Protein AF-0000000083137574 (afdb_homodimer)

Sequence (696 aa):
MEKASQDKREKNTNYQPEMHVRNANSREIFKNNRLTSQFLRNYTNIPLLANVMPEDIEDVSEKYQAFLGVEFESDTIKKVYIRRADGTIEREVYVLSLIEHKSDIDYDVAMQLLRYMCVIWQEYKATQNKIQEGSSRRKNFRYPLIIPIVYYEGKRKWTAALNLKDRIEFSEEMEKYIPDFTYQVVSVGQYTNEELSKKHDEMSLVMLINKIQSAEDLSEFRKVSEEMVESIYGNAPDEIKEIYKKILWSLLMKLKVPNEGASNIIGEIGGHGMGYLFENMDEMDIQAERRNTARERKRAEEEKQRADAERQRADEEKQLKIEAEERANALEEEVQRLRKLLESQEQKMEKASQDKREKNTNYQPEMHVRNANSREIFKNNRLTSQFLRNYTNIPLLANVMPEDIEDVSEKYQAFLGVEFESDTIKKVYIRRADGTIEREVYVLSLIEHKSDIDYDVAMQLLRYMCVIWQEYKATQNKIQEGSSRRKNFRYPLIIPIVYYEGKRKWTAALNLKDRIEFSEEMEKYIPDFTYQVVSVGQYTNEELSKKHDEMSLVMLINKIQSAEDLSEFRKVSEEMVESIYGNAPDEIKEIYKKILWSLLMKLKVPNEGASNIIGEIGGHGMGYLFENMDEMDIQAERRNTARERKRAEEEKQRADAERQRADEEKQLKIEAEERANALEEEVQRLRKLLESQEQK

InterPro domains:
  IPR006842 Transposase (putative), YhgA-like [PF04754] (90-233)
  IPR051699 Rpn/YhgA-like nuclease [PTHR34611] (90-239)

Radius of gyration: 34.76 Å; Cα contacts (8 Å, |Δi|>4): 861; chains: 2; bounding box: 116×93×81 Å

Solvent-accessible surface area (backbone atoms only — not comparable to full-atom values): 37510 Å² total; per-residue (Å²): 133,75,73,72,72,66,67,71,73,68,64,81,72,76,75,49,66,67,59,51,48,49,37,52,40,54,34,56,48,59,65,34,41,59,42,37,22,48,42,40,32,73,57,63,79,42,76,91,35,52,77,50,47,40,88,34,52,41,83,47,35,73,74,46,37,80,78,60,40,75,86,39,66,40,38,44,36,30,43,34,50,38,59,43,96,86,62,46,75,68,48,62,34,34,40,36,36,43,63,39,70,50,65,66,77,60,42,38,50,49,60,52,50,49,51,52,50,49,53,54,51,50,52,50,45,53,54,46,28,70,77,36,77,64,40,59,38,35,82,86,44,66,43,68,34,54,44,44,32,35,42,32,46,24,84,58,79,89,75,57,65,56,39,36,39,80,40,31,46,62,36,84,87,45,41,62,41,37,57,31,27,40,54,47,78,40,47,41,71,79,49,51,73,66,62,37,62,69,62,68,43,68,46,31,56,52,41,56,56,52,52,42,81,46,65,68,38,45,57,54,55,53,69,44,58,54,63,56,54,34,50,37,54,69,70,43,55,70,74,55,47,52,49,50,48,51,46,48,50,44,46,35,52,71,55,55,40,56,64,72,59,45,50,52,50,50,54,38,26,74,74,67,32,60,53,51,56,58,71,53,43,64,65,47,48,58,56,24,55,57,46,46,58,51,44,52,52,46,48,53,50,46,49,49,47,47,52,50,47,51,52,50,48,53,51,49,52,52,51,49,50,53,50,52,51,52,52,49,51,51,50,51,51,49,49,52,52,48,50,52,53,51,57,56,54,70,75,99,133,77,71,72,73,63,65,71,73,68,68,75,74,77,74,48,66,67,60,50,47,49,36,53,39,54,33,53,48,61,66,34,42,61,42,36,21,47,42,41,31,72,57,62,80,42,77,91,34,51,76,50,44,41,87,34,52,42,82,47,33,74,74,44,36,80,77,59,42,74,86,39,68,41,37,44,35,32,42,33,50,40,58,42,96,85,61,46,74,68,48,63,33,34,39,36,37,42,63,40,70,49,66,67,77,61,40,38,50,46,59,51,52,50,51,53,50,49,51,53,51,50,49,50,43,53,53,46,26,69,77,36,76,63,40,58,38,35,83,84,43,64,42,68,34,54,45,45,32,35,42,34,46,24,83,58,80,90,75,57,67,56,38,37,40,80,40,30,46,61,34,81,86,46,42,60,40,36,56,29,26,41,55,47,78,38,46,41,71,80,51,50,73,68,60,36,62,70,62,66,43,68,46,31,56,53,41,57,56,53,52,42,80,46,67,69,39,47,57,56,55,53,67,44,58,54,65,56,51,35,51,37,54,68,70,42,56,68,73,53,46,54,49,51,49,51,47,48,48,44,47,35,52,70,54,54,40,55,64,70,59,46,49,51,52,50,55,40,27,75,74,67,32,61,54,50,55,58,71,55,44,63,66,46,48,58,55,23,54,56,46,46,58,51,44,52,51,45,47,52,49,47,50,49,47,47,53,50,48,50,49,49,48,54,51,48,51,51,51,49,51,52,50,51,51,52,50,48,52,51,51,50,51,48,48,51,52,49,49,53,53,52,58,56,53,68,77,99

pLDDT: mean 78.13, std 18.84, range [23.56, 98.62]

Foldseek 3Di:
DPPVVPPVVVDDPVPPVLVVLLLVLLQLQCVQLQSVLCCQQPFQPDPQSVPFHSVQKDWCLVVCCVVLDPQCSSKTKIWGFGADPVGDGDDIAIETEAEALDQDADLCVQVSQVVSVVSVQVVVVVVVCVVPNCQCVDPPDDTHHYAYEYEHLHPDDHDHDQKVLVVDPPCPVPVVVDPIDGHTYGYLNVDDLVRLLVSLELNSLVSLLSNDQELVSLVRSLPRDPVSQQSSLVPDDPSSVVSSLSSQLSNLVNLVPDPVRSVVQSVVCVVPNCVSVNVCSVVSNVVSVVVVVVVVVVVVVVVVVVVVVVVVVVVVVVVVVVVVVVVVVVVVVVVVVVVVVVVVVVVD/DVPVVPPVVPDPPPPPVLVVLLLVLLQLQCVQLQSVLCCQQPFQPDPQSVPFHSVQKDWCLVVCCVVLDPQCSSKTKIWGFGADPVGDGDDIAIETEAEALDQDADLCVQVSQVVSVVSVQVVVVVVVCVVPNCQCVDPPDDTHHYAYEYEHLHPDDHDHDQKVLVVDPPCPVPVVVDPIDGHTYGYLNVDDLVRLLVSLELNSLVSLLSNDQELVSLVRSLPRDPVSQQSNLVPDDPSSVVSVLSSQLSNLVNLVQDPVRSVVQSVVCVVPNCVSVNVCSVVSNVVSVVVCVVVVVVVVVVVVVVVVVVVVVVVVVVVVVVVVVVVVVVVVVVVVVVVVVVVVVVVD

Structure (mmCIF, N/CA/C/O backbone):
data_AF-0000000083137574-model_v1
#
loop_
_entity.id
_entity.type
_entity.pdbx_description
1 polymer 'Transposase, YhgA-like'
#
loop_
_atom_site.group_PDB
_atom_site.id
_atom_site.type_symbol
_atom_site.label_atom_id
_atom_site.label_alt_id
_atom_site.label_comp_id
_atom_site.label_asym_id
_atom_site.label_entity_id
_atom_site.label_seq_id
_atom_site.pdbx_PDB_ins_code
_atom_site.Cartn_x
_atom_site.Cartn_y
_atom_site.Cartn_z
_atom_site.occupancy
_atom_site.B_iso_or_equiv
_atom_site.auth_seq_id
_atom_site.auth_comp_id
_atom_site.auth_asym_id
_atom_site.auth_atom_id
_atom_site.pdbx_PDB_model_num
ATOM 1 N N . MET A 1 1 ? 30.281 -8.969 34.812 1 24.06 1 MET A N 1
ATOM 2 C CA . MET A 1 1 ? 29.891 -8.977 33.406 1 24.06 1 MET A CA 1
ATOM 3 C C . MET A 1 1 ? 28.562 -8.266 33.188 1 24.06 1 MET A C 1
ATOM 5 O O . MET A 1 1 ? 28 -8.305 32.094 1 24.06 1 MET A O 1
ATOM 9 N N . GLU A 1 2 ? 27.844 -7.895 34.312 1 25.41 2 GLU A N 1
ATOM 10 C CA . GLU A 1 2 ? 26.531 -7.332 34.562 1 25.41 2 GLU A CA 1
ATOM 11 C C . GLU A 1 2 ? 26.453 -5.879 34.125 1 25.41 2 GLU A C 1
ATOM 13 O O . GLU A 1 2 ? 25.344 -5.332 33.969 1 25.41 2 GLU A O 1
ATOM 18 N N . LYS A 1 3 ? 27.531 -5.09 34.25 1 28.73 3 LYS A N 1
ATOM 19 C CA . LYS A 1 3 ? 27.609 -3.637 34.156 1 28.73 3 LYS A CA 1
ATOM 20 C C . LYS A 1 3 ? 27.469 -3.191 32.688 1 28.73 3 LYS A C 1
ATOM 22 O O . LYS A 1 3 ? 27.422 -1.992 32.406 1 28.73 3 LYS A O 1
ATOM 27 N N . ALA A 1 4 ? 27.969 -4.039 31.719 1 30.67 4 ALA A N 1
ATOM 28 C CA . ALA A 1 4 ? 28.062 -3.545 30.359 1 30.67 4 ALA A CA 1
ATOM 29 C C . ALA A 1 4 ? 26.672 -3.297 29.766 1 30.67 4 ALA A C 1
ATOM 31 O O . ALA A 1 4 ? 26.547 -2.732 28.688 1 30.67 4 ALA A O 1
ATOM 32 N N . SER A 1 5 ? 25.672 -4.074 30.312 1 27.72 5 SER A N 1
ATOM 33 C CA . SER A 1 5 ? 24.375 -4.133 29.656 1 27.72 5 SER A CA 1
ATOM 34 C C . SER A 1 5 ? 23.594 -2.838 29.875 1 27.72 5 SER A C 1
ATOM 36 O O . SER A 1 5 ? 22.516 -2.652 29.281 1 27.72 5 SER A O 1
ATOM 38 N N . GLN A 1 6 ? 23.906 -2.074 31 1 26.62 6 GLN A N 1
ATOM 39 C CA . GLN A 1 6 ? 23.062 -0.954 31.391 1 26.62 6 GLN A CA 1
ATOM 40 C C . GLN A 1 6 ? 23.25 0.232 30.438 1 26.62 6 GLN A C 1
ATOM 42 O O . GLN A 1 6 ? 22.328 1.049 30.281 1 26.62 6 GLN A O 1
ATOM 47 N N . ASP A 1 7 ? 24.469 0.514 29.984 1 24.91 7 ASP A N 1
ATOM 48 C CA . ASP A 1 7 ? 24.812 1.838 29.484 1 24.91 7 ASP A CA 1
ATOM 49 C C . ASP A 1 7 ? 24.297 2.027 28.047 1 24.91 7 ASP A C 1
ATOM 51 O O . ASP A 1 7 ? 24.406 3.119 27.484 1 24.91 7 ASP A O 1
ATOM 55 N N . LYS A 1 8 ? 24.125 0.966 27.234 1 27.69 8 LYS A N 1
ATOM 56 C CA . LYS A 1 8 ? 23.781 1.176 25.828 1 27.69 8 LYS A CA 1
ATOM 57 C C . LYS A 1 8 ? 22.359 1.711 25.672 1 27.69 8 LYS A C 1
ATOM 59 O O . LYS A 1 8 ? 21.875 1.908 24.562 1 27.69 8 LYS A O 1
ATOM 64 N N . ARG A 1 9 ? 21.516 1.604 26.734 1 29.17 9 ARG A N 1
ATOM 65 C CA . ARG A 1 9 ? 20.141 2.051 26.578 1 29.17 9 ARG A CA 1
ATOM 66 C C . ARG A 1 9 ? 20.062 3.562 26.391 1 29.17 9 ARG A C 1
ATOM 68 O O . ARG A 1 9 ? 18.984 4.117 26.172 1 29.17 9 ARG A O 1
ATOM 75 N N . GLU A 1 10 ? 21.094 4.27 26.781 1 25.95 10 GLU A N 1
ATOM 76 C CA . GLU A 1 10 ? 20.938 5.719 26.797 1 25.95 10 GLU A CA 1
ATOM 77 C C . GLU A 1 10 ? 21.016 6.305 25.391 1 25.95 10 GLU A C 1
ATOM 79 O O . GLU A 1 10 ? 21.141 7.52 25.219 1 25.95 10 GLU A O 1
ATOM 84 N N . LYS A 1 11 ? 21.547 5.566 24.359 1 27.97 11 LYS A N 1
ATOM 85 C CA . LYS A 1 11 ? 22.047 6.266 23.172 1 27.97 11 LYS A CA 1
ATOM 86 C C . LYS A 1 11 ? 20.969 7.168 22.578 1 27.97 11 LYS A C 1
ATOM 88 O O . LYS A 1 11 ? 19.781 7.043 22.922 1 27.97 11 LYS A O 1
ATOM 93 N N . ASN A 1 12 ? 20.969 7.418 21.094 1 29.31 12 ASN A N 1
ATOM 94 C CA . ASN A 1 12 ? 20.938 8.602 20.25 1 29.31 12 ASN A CA 1
ATOM 95 C C . ASN A 1 12 ? 19.516 9.023 19.906 1 29.31 12 ASN A C 1
ATOM 97 O O . ASN A 1 12 ? 19.141 9.062 18.734 1 29.31 12 ASN A O 1
ATOM 101 N N . THR A 1 13 ? 18.516 8.383 20.531 1 34.62 13 THR A N 1
ATOM 102 C CA . THR A 1 13 ? 17.328 9.078 20.047 1 34.62 13 THR A CA 1
ATOM 103 C C . THR A 1 13 ? 17.406 10.57 20.359 1 34.62 13 THR A C 1
ATOM 105 O O . THR A 1 13 ? 17.375 10.961 21.531 1 34.62 13 THR A O 1
ATOM 108 N N . ASN A 1 14 ? 18.266 11.242 19.781 1 31.36 14 ASN A N 1
ATOM 109 C CA . ASN A 1 14 ? 18.281 12.695 19.906 1 31.36 14 ASN A CA 1
ATOM 110 C C . ASN A 1 14 ? 16.875 13.266 20.016 1 31.36 14 ASN A C 1
ATOM 112 O O . ASN A 1 14 ? 16.203 13.469 19 1 31.36 14 ASN A O 1
ATOM 116 N N . TYR A 1 15 ? 16.188 12.992 21.031 1 34.5 15 TYR A N 1
ATOM 117 C CA . TYR A 1 15 ? 15.023 13.703 21.547 1 34.5 15 TYR A CA 1
ATOM 118 C C . TYR A 1 15 ? 15.266 15.203 21.562 1 34.5 15 TYR A C 1
ATOM 120 O O . TYR A 1 15 ? 16.062 15.703 22.344 1 34.5 15 TYR A O 1
ATOM 128 N N . GLN A 1 16 ? 15.242 15.891 20.484 1 40.62 16 GLN A N 1
ATOM 129 C CA . GLN A 1 16 ? 15.273 17.344 20.547 1 40.62 16 GLN A CA 1
ATOM 130 C C . GLN A 1 16 ? 13.977 17.906 21.125 1 40.62 16 GLN A C 1
ATOM 132 O O . GLN A 1 16 ? 12.906 17.703 20.547 1 40.62 16 GLN A O 1
ATOM 137 N N . PRO A 1 17 ? 14.023 18.312 22.328 1 41.62 17 PRO A N 1
ATOM 138 C CA . PRO A 1 17 ? 12.852 18.859 23.031 1 41.62 17 PRO A CA 1
ATOM 139 C C . PRO A 1 17 ? 12.031 19.781 22.141 1 41.62 17 PRO A C 1
ATOM 141 O O . PRO A 1 17 ? 10.797 19.812 22.234 1 41.62 17 PRO A O 1
ATOM 144 N N . GLU A 1 18 ? 12.68 20.531 21.344 1 44.53 18 GLU A N 1
ATOM 145 C CA . GLU A 1 18 ? 11.984 21.469 20.469 1 44.53 18 GLU A CA 1
ATOM 146 C C . GLU A 1 18 ? 11.078 20.734 19.484 1 44.53 18 GLU A C 1
ATOM 148 O O . GLU A 1 18 ? 9.969 21.188 19.188 1 44.53 18 GLU A O 1
ATOM 153 N N . MET A 1 19 ? 11.641 19.641 18.984 1 48.66 19 MET A N 1
ATOM 154 C CA . MET A 1 19 ? 10.891 18.844 18.016 1 48.66 19 MET A CA 1
ATOM 155 C C . MET A 1 19 ? 9.68 18.188 18.672 1 48.66 19 MET A C 1
ATOM 157 O O . MET A 1 19 ? 8.609 18.109 18.062 1 48.66 19 MET A O 1
ATOM 161 N N . HIS A 1 20 ? 9.867 17.953 19.906 1 48.69 20 HIS A N 1
ATOM 162 C CA . HIS A 1 20 ? 8.773 17.328 20.641 1 48.69 20 HIS A CA 1
ATOM 163 C C . HIS A 1 20 ? 7.648 18.328 20.906 1 48.69 20 HIS A C 1
ATOM 165 O O . HIS A 1 20 ? 6.469 17.984 20.797 1 48.69 20 HIS A O 1
ATOM 171 N N . VAL A 1 21 ? 8.125 19.516 21.219 1 45.47 21 VAL A N 1
ATOM 172 C CA . VAL A 1 21 ? 7.125 20.547 21.516 1 45.47 21 VAL A CA 1
ATOM 173 C C . VAL A 1 21 ? 6.336 20.875 20.25 1 45.47 21 VAL A C 1
ATOM 175 O O . VAL A 1 21 ? 5.113 21.016 20.281 1 45.47 21 VAL A O 1
ATOM 178 N N . ARG A 1 22 ? 7.02 20.953 19.125 1 50 22 ARG A N 1
ATOM 179 C CA . ARG A 1 22 ? 6.336 21.281 17.875 1 50 22 ARG A CA 1
ATOM 180 C C . ARG A 1 22 ? 5.43 20.141 17.422 1 50 22 ARG A C 1
ATOM 182 O O . ARG A 1 22 ? 4.32 20.359 16.938 1 50 22 ARG A O 1
ATOM 189 N N . ASN A 1 23 ? 5.918 18.984 17.688 1 56.97 23 ASN A N 1
ATOM 190 C CA . ASN A 1 23 ? 5.105 17.812 17.359 1 56.97 23 ASN A CA 1
ATOM 191 C C . ASN A 1 23 ? 3.82 17.781 18.172 1 56.97 23 ASN A C 1
ATOM 193 O O . ASN A 1 23 ? 2.746 17.5 17.641 1 56.97 23 ASN A O 1
ATOM 197 N N . ALA A 1 24 ? 4.004 18.188 19.359 1 52.78 24 ALA A N 1
ATOM 198 C CA . ALA A 1 24 ? 2.861 18.156 20.266 1 52.78 24 ALA A CA 1
ATOM 199 C C . ALA A 1 24 ? 1.833 19.219 19.891 1 52.78 24 ALA A C 1
ATOM 201 O O . ALA A 1 24 ? 0.626 18.969 19.953 1 52.78 24 ALA A O 1
ATOM 202 N N . ASN A 1 25 ? 2.314 20.266 19.359 1 62.69 25 ASN A N 1
ATOM 203 C CA . ASN A 1 25 ? 1.416 21.375 19.047 1 62.69 25 ASN A CA 1
ATOM 204 C C . ASN A 1 25 ? 0.598 21.094 17.781 1 62.69 25 ASN A C 1
ATOM 206 O O . ASN A 1 25 ? -0.6 21.375 17.75 1 62.69 25 ASN A O 1
ATOM 210 N N . SER A 1 26 ? 1.196 20.516 16.844 1 68 26 SER A N 1
ATOM 211 C CA . SER A 1 26 ? 0.463 20.234 15.625 1 68 26 SER A CA 1
ATOM 212 C C . SER A 1 26 ? -0.627 19.203 15.859 1 68 26 SER A C 1
ATOM 214 O O . SER A 1 26 ? -1.716 19.297 15.289 1 68 26 SER A O 1
ATOM 216 N N . ARG A 1 27 ? -0.319 18.438 16.781 1 75.06 27 ARG A N 1
ATOM 217 C CA . ARG A 1 27 ? -1.324 17.422 17.109 1 75.06 27 ARG A CA 1
ATOM 218 C C . ARG A 1 27 ? -2.561 18.078 17.734 1 75.06 27 ARG A C 1
ATOM 220 O O . ARG A 1 27 ? -3.689 17.672 17.438 1 75.06 27 ARG A O 1
ATOM 227 N N . GLU A 1 28 ? -2.26 19.109 18.484 1 81.31 28 GLU A N 1
ATOM 228 C CA . GLU A 1 28 ? -3.373 19.766 19.156 1 81.31 28 GLU A CA 1
ATOM 229 C C . GLU A 1 28 ? -4.262 20.5 18.156 1 81.31 28 GLU A C 1
ATOM 231 O O . GLU A 1 28 ? -5.48 20.562 18.328 1 81.31 28 GLU A O 1
ATOM 236 N N . ILE A 1 29 ? -3.645 20.984 17.156 1 88.88 29 ILE A N 1
ATOM 237 C CA . ILE A 1 29 ? -4.371 21.703 16.125 1 88.88 29 ILE A CA 1
ATOM 238 C C . ILE A 1 29 ? -5.375 20.766 15.453 1 88.88 29 ILE A C 1
ATOM 240 O O . ILE A 1 29 ? -6.566 21.078 15.375 1 88.88 29 ILE A O 1
ATOM 244 N N . PHE A 1 30 ? -4.98 19.594 15.141 1 90.38 30 PHE A N 1
ATOM 245 C CA . PHE A 1 30 ? -5.812 18.703 14.336 1 90.38 30 PHE A CA 1
ATOM 246 C C . PHE A 1 30 ? -6.664 17.812 15.227 1 90.38 30 PHE A C 1
ATOM 248 O O . PHE A 1 30 ? -7.547 17.094 14.734 1 90.38 30 PHE A O 1
ATOM 255 N N . LYS A 1 31 ? -6.402 17.938 16.438 1 88.69 31 LYS A N 1
ATOM 256 C CA . LYS A 1 31 ? -7.305 17.266 17.375 1 88.69 31 LYS A CA 1
ATOM 257 C C . LYS A 1 31 ? -8.617 18.047 17.516 1 88.69 31 LYS A C 1
ATOM 259 O O . LYS A 1 31 ? -9.641 17.469 17.875 1 88.69 31 LYS A O 1
ATOM 264 N N . ASN A 1 32 ? -8.508 19.297 17.297 1 93.38 32 ASN A N 1
ATOM 265 C CA . ASN A 1 32 ? -9.703 20.125 17.328 1 93.38 32 ASN A CA 1
ATOM 266 C C . ASN A 1 32 ? -10.5 20.031 16.031 1 93.38 32 ASN A C 1
ATOM 268 O O . ASN A 1 32 ? -10.023 20.438 14.977 1 93.38 32 ASN A O 1
ATOM 272 N N . ASN A 1 33 ? -11.758 19.594 16.125 1 95.5 33 ASN A N 1
ATOM 273 C CA . ASN A 1 33 ? -12.547 19.312 14.938 1 95.5 33 ASN A CA 1
ATOM 274 C C . ASN A 1 33 ? -12.914 20.594 14.188 1 95.5 33 ASN A C 1
ATOM 276 O O . ASN A 1 33 ? -13.086 20.578 12.969 1 95.5 33 ASN A O 1
ATOM 280 N N . ARG A 1 34 ? -13.055 21.641 14.938 1 96.19 34 ARG A N 1
ATOM 281 C CA . ARG A 1 34 ? -13.367 22.906 14.281 1 96.19 34 ARG A CA 1
ATOM 282 C C . ARG A 1 34 ? -12.203 23.359 13.406 1 96.19 34 ARG A C 1
ATOM 284 O O . ARG A 1 34 ? -12.391 23.719 12.242 1 96.19 34 ARG A O 1
ATOM 291 N N . LEU A 1 35 ? -11.039 23.359 13.977 1 96.5 35 LEU A N 1
ATOM 292 C CA . LEU A 1 35 ? -9.859 23.719 13.203 1 96.5 35 LEU A CA 1
ATOM 293 C C . LEU A 1 35 ? -9.656 22.75 12.039 1 96.5 35 LEU A C 1
ATOM 295 O O . LEU A 1 35 ? -9.367 23.188 10.914 1 96.5 35 LEU A O 1
ATOM 299 N N . THR A 1 36 ? -9.867 21.484 12.281 1 96.62 36 THR A N 1
ATOM 300 C CA . THR A 1 36 ? -9.695 20.469 11.234 1 96.62 36 THR A CA 1
ATOM 301 C C . THR A 1 36 ? -10.703 20.688 10.109 1 96.62 36 THR A C 1
ATOM 303 O O . THR A 1 36 ? -10.352 20.594 8.93 1 96.62 36 THR A O 1
ATOM 306 N N . SER A 1 37 ? -11.93 20.953 10.484 1 97.44 37 SER A N 1
ATOM 307 C CA . SER A 1 37 ? -12.953 21.172 9.469 1 97.44 37 SER A CA 1
ATOM 308 C C . SER A 1 37 ? -12.609 22.391 8.602 1 97.44 37 SER A C 1
ATOM 310 O O . SER A 1 37 ? -12.773 22.344 7.383 1 97.44 37 SER A O 1
ATOM 312 N N . GLN A 1 38 ? -12.164 23.469 9.219 1 97.25 38 GLN A N 1
ATOM 313 C CA . GLN A 1 38 ? -11.75 24.656 8.477 1 97.25 38 GLN A CA 1
ATOM 314 C C . GLN A 1 38 ? -10.586 24.344 7.547 1 97.25 38 GLN A C 1
ATOM 316 O O . GLN A 1 38 ? -10.57 24.766 6.391 1 97.25 38 GLN A O 1
ATOM 321 N N . PHE A 1 39 ? -9.641 23.578 8.07 1 97 39 PHE A N 1
ATOM 322 C CA . PHE A 1 39 ? -8.484 23.172 7.285 1 97 39 PHE A CA 1
ATOM 323 C C . PHE A 1 39 ? -8.922 22.391 6.051 1 97 39 PHE A C 1
ATOM 325 O O . PHE A 1 39 ? -8.492 22.688 4.938 1 97 39 PHE A O 1
ATOM 332 N N . LEU A 1 40 ? -9.789 21.406 6.215 1 97.38 40 LEU A N 1
ATOM 333 C CA . LEU A 1 40 ? -10.234 20.531 5.141 1 97.38 40 LEU A CA 1
ATOM 334 C C . LEU A 1 40 ? -11.047 21.297 4.105 1 97.38 40 LEU A C 1
ATOM 336 O O . LEU A 1 40 ? -10.836 21.141 2.898 1 97.38 40 LEU A O 1
ATOM 340 N N . ARG A 1 41 ? -11.828 22.234 4.516 1 96.31 41 ARG A N 1
ATOM 341 C CA . ARG A 1 41 ? -12.75 22.953 3.637 1 96.31 41 ARG A CA 1
ATOM 342 C C . ARG A 1 41 ? -12.023 24.047 2.873 1 96.31 41 ARG A C 1
ATOM 344 O O . ARG A 1 41 ? -12.258 24.25 1.68 1 96.31 41 ARG A O 1
ATOM 3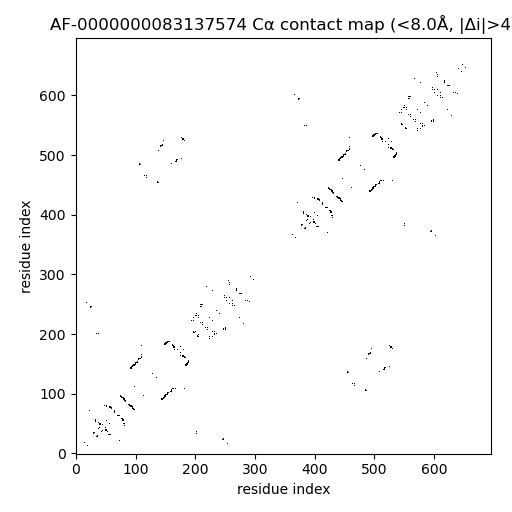51 N N . ASN A 1 42 ? -11.133 24.688 3.562 1 95.81 42 ASN A N 1
ATOM 352 C CA . ASN A 1 42 ? -10.688 25.984 3.035 1 95.81 42 ASN A CA 1
ATOM 353 C C . ASN A 1 42 ? -9.266 25.906 2.496 1 95.81 42 ASN A C 1
ATOM 355 O O . ASN A 1 42 ? -8.828 26.797 1.76 1 95.81 42 ASN A O 1
ATOM 359 N N . TYR A 1 43 ? -8.602 24.859 2.809 1 96.5 43 TYR A N 1
ATOM 360 C CA . TYR A 1 43 ? -7.176 24.938 2.508 1 96.5 43 TYR A CA 1
ATOM 361 C C . TYR A 1 43 ? -6.727 23.734 1.672 1 96.5 43 TYR A C 1
ATOM 363 O O . TYR A 1 43 ? -5.637 23.75 1.095 1 96.5 43 TYR A O 1
ATOM 371 N N . THR A 1 44 ? -7.484 22.688 1.543 1 96.31 44 THR A N 1
ATOM 372 C CA . THR A 1 44 ? -7.047 21.5 0.82 1 96.31 44 THR A CA 1
ATOM 373 C C . THR A 1 44 ? -7.422 21.594 -0.655 1 96.31 44 THR A C 1
ATOM 375 O O . THR A 1 44 ? -6.828 20.922 -1.498 1 96.31 44 THR A O 1
ATOM 378 N N . ASN A 1 45 ? -8.453 22.375 -0.966 1 94.69 45 ASN A N 1
ATOM 379 C CA . ASN A 1 45 ? -8.984 22.516 -2.316 1 94.69 45 ASN A CA 1
ATOM 380 C C . ASN A 1 45 ? -9.484 21.188 -2.871 1 94.69 45 ASN A C 1
ATOM 382 O O . ASN A 1 45 ? -9.352 20.922 -4.066 1 94.69 45 ASN A O 1
ATOM 386 N N . ILE A 1 46 ? -9.891 20.266 -2.008 1 96.19 46 ILE A N 1
ATOM 387 C CA . ILE A 1 46 ? -10.5 19.016 -2.396 1 96.19 46 ILE A CA 1
ATOM 388 C C . ILE A 1 46 ? -12.023 19.141 -2.359 1 96.19 46 ILE A C 1
ATOM 390 O O . ILE A 1 46 ? -12.617 19.297 -1.289 1 96.19 46 ILE A O 1
ATOM 394 N N . PRO A 1 47 ? -12.672 19.031 -3.51 1 94.62 47 PRO A N 1
ATOM 395 C CA . PRO A 1 47 ? -14.109 19.297 -3.586 1 94.62 47 PRO A CA 1
ATOM 396 C C . PRO A 1 47 ? -14.922 18.406 -2.643 1 94.62 47 PRO A C 1
ATOM 398 O O . PRO A 1 47 ? -15.883 18.875 -2.025 1 94.62 47 PRO A O 1
ATOM 401 N N . LEU A 1 48 ? -14.547 17.188 -2.498 1 94 48 LEU A N 1
ATOM 402 C CA . LEU A 1 48 ? -15.266 16.234 -1.658 1 94 48 LEU A CA 1
ATOM 403 C C . LEU A 1 48 ? -15.297 16.703 -0.209 1 94 48 LEU A C 1
ATOM 405 O O . LEU A 1 48 ? -16.188 16.312 0.553 1 94 48 LEU A O 1
ATOM 409 N N . LEU A 1 49 ? -14.359 17.578 0.201 1 95.69 49 LEU A N 1
ATOM 410 C CA . LEU A 1 49 ? -14.234 18 1.593 1 95.69 49 LEU A CA 1
ATOM 411 C C . LEU A 1 49 ? -14.742 19.422 1.784 1 95.69 49 LEU A C 1
ATOM 413 O O . LEU A 1 49 ? -14.648 19.984 2.881 1 95.69 49 LEU A O 1
ATOM 417 N N . ALA A 1 50 ? -15.352 20.047 0.804 1 93.94 50 ALA A N 1
ATOM 418 C CA . ALA A 1 50 ? -15.672 21.469 0.75 1 93.94 50 ALA A CA 1
ATOM 419 C C . ALA A 1 50 ? -16.781 21.828 1.741 1 93.94 50 ALA A C 1
ATOM 421 O O . ALA A 1 50 ? -16.938 23 2.109 1 93.94 50 ALA A O 1
ATOM 422 N N . ASN A 1 51 ? -17.516 20.844 2.23 1 93.5 51 ASN A N 1
ATOM 423 C CA . ASN A 1 51 ? -18.656 21.141 3.098 1 93.5 51 ASN A CA 1
ATOM 424 C C . ASN A 1 51 ? -18.547 20.422 4.434 1 93.5 51 ASN A C 1
ATOM 426 O O . ASN A 1 51 ? -19.547 20.297 5.156 1 93.5 51 ASN A O 1
ATOM 430 N N . VAL A 1 52 ? -17.406 19.969 4.73 1 95.75 52 VAL A N 1
ATOM 431 C CA . VAL A 1 52 ? -17.234 19.188 5.957 1 95.75 52 VAL A CA 1
ATOM 432 C C . VAL A 1 52 ? -17.406 20.109 7.172 1 95.75 52 VAL A C 1
ATOM 434 O O . VAL A 1 52 ? -16.812 21.188 7.234 1 95.75 52 VAL A O 1
ATOM 437 N N . MET A 1 53 ? -18.203 19.734 8.094 1 95.75 53 MET A N 1
ATOM 438 C CA . MET A 1 53 ? -18.422 20.453 9.344 1 95.75 53 MET A CA 1
ATOM 439 C C . MET A 1 53 ? -17.781 19.719 10.516 1 95.75 53 MET A C 1
ATOM 441 O O . MET A 1 53 ? -17.438 18.531 10.414 1 95.75 53 MET A O 1
ATOM 445 N N . PRO A 1 54 ? -17.578 20.422 11.656 1 96.5 54 PRO A N 1
ATOM 446 C CA . PRO A 1 54 ? -16.922 19.797 12.805 1 96.5 54 PRO A CA 1
ATOM 447 C C . PRO A 1 54 ? -17.641 18.516 13.258 1 96.5 54 PRO A C 1
ATOM 449 O O . PRO A 1 54 ? -16.984 17.547 13.664 1 96.5 54 PRO A O 1
ATOM 452 N N . GLU A 1 55 ? -18.922 18.469 13.164 1 94.69 55 GLU A N 1
ATOM 453 C CA . GLU A 1 55 ? -19.703 17.328 13.648 1 94.69 55 GLU A CA 1
ATOM 454 C C . GLU A 1 55 ? -19.547 16.125 12.734 1 94.69 55 GLU A C 1
ATOM 456 O O . GLU A 1 55 ? -19.922 15 13.102 1 94.69 55 GLU A O 1
ATOM 461 N N . ASP A 1 56 ? -19.016 16.344 11.547 1 96.19 56 ASP A N 1
ATOM 462 C CA . ASP A 1 56 ? -18.828 15.258 10.578 1 96.19 56 ASP A CA 1
ATOM 463 C C . ASP A 1 56 ? -17.516 14.523 10.828 1 96.19 56 ASP A C 1
ATOM 465 O O . ASP A 1 56 ? -17.234 13.523 10.172 1 96.19 56 ASP A O 1
ATOM 469 N N . ILE A 1 57 ? -16.75 14.977 11.75 1 97.38 57 ILE A N 1
ATOM 470 C CA . ILE A 1 57 ? -15.383 14.484 11.906 1 97.38 57 ILE A CA 1
ATOM 471 C C . ILE A 1 57 ? -15.281 13.648 13.18 1 97.38 57 ILE A C 1
ATOM 473 O O . ILE A 1 57 ? -15.734 14.07 14.242 1 97.38 57 ILE A O 1
ATOM 477 N N . GLU A 1 58 ? -14.773 12.477 13.055 1 96.44 58 GLU A N 1
ATOM 478 C CA . GLU A 1 58 ? -14.398 11.617 14.172 1 96.44 58 GLU A CA 1
ATOM 479 C C . GLU A 1 58 ? -12.891 11.367 14.203 1 96.44 58 GLU A C 1
ATOM 481 O O . GLU A 1 58 ? -12.336 10.797 13.258 1 96.44 58 GLU A O 1
ATOM 486 N N . ASP A 1 59 ? -12.258 11.766 15.227 1 94.56 59 ASP A N 1
ATOM 487 C CA . ASP A 1 59 ? -10.828 11.523 15.375 1 94.56 59 ASP A CA 1
ATOM 488 C C . ASP A 1 59 ? -10.547 10.078 15.789 1 94.56 59 ASP A C 1
ATOM 490 O O . ASP A 1 59 ? -10.875 9.672 16.906 1 94.56 59 ASP A O 1
ATOM 494 N N . VAL A 1 60 ? -9.906 9.328 14.938 1 92.81 60 VAL A N 1
ATOM 495 C CA . VAL A 1 60 ? -9.633 7.93 15.25 1 92.81 60 VAL A CA 1
ATOM 496 C C . VAL A 1 60 ? -8.125 7.707 15.328 1 92.81 60 VAL A C 1
ATOM 498 O O . VAL A 1 60 ? -7.652 6.574 15.195 1 92.81 60 VAL A O 1
ATOM 501 N N . SER A 1 61 ? -7.344 8.719 15.5 1 91 61 SER A N 1
ATOM 502 C CA . SER A 1 61 ? -5.887 8.656 15.523 1 91 61 SER A CA 1
ATOM 503 C C . SER A 1 61 ? -5.395 7.691 16.609 1 91 61 SER A C 1
ATOM 505 O O . SER A 1 61 ? -4.473 6.906 16.359 1 91 61 SER A O 1
ATOM 507 N N . GLU A 1 62 ? -5.98 7.738 17.766 1 86.38 62 GLU A N 1
ATOM 508 C CA . GLU A 1 62 ? -5.527 6.941 18.891 1 86.38 62 GLU A CA 1
ATOM 509 C C . GLU A 1 62 ? -5.668 5.449 18.609 1 86.38 62 GLU A C 1
ATOM 511 O O . GLU A 1 62 ? -4.832 4.648 19.031 1 86.38 62 GLU A O 1
ATOM 516 N N . LYS A 1 63 ? -6.695 5.156 17.953 1 87.06 63 LYS A N 1
ATOM 517 C CA . LYS A 1 63 ? -6.938 3.762 17.594 1 87.06 63 LYS A CA 1
ATOM 518 C C . LYS A 1 63 ? -5.766 3.189 16.812 1 87.06 63 LYS A C 1
ATOM 520 O O . LYS A 1 63 ? -5.406 2.021 16.984 1 87.06 63 LYS A O 1
ATOM 525 N N . TYR A 1 64 ? -5.176 3.975 15.961 1 88.5 64 TYR A N 1
ATOM 526 C CA . TYR A 1 64 ? -4.164 3.484 15.031 1 88.5 64 TYR A CA 1
ATOM 527 C C . TYR A 1 64 ? -2.762 3.713 15.578 1 88.5 64 TYR A C 1
ATOM 529 O O . TYR A 1 64 ? -1.786 3.182 15.047 1 88.5 64 TYR A O 1
ATOM 537 N N . GLN A 1 65 ? -2.635 4.488 16.625 1 81.38 65 GLN A N 1
ATOM 538 C CA . GLN A 1 65 ? -1.33 4.75 17.219 1 81.38 65 GLN A CA 1
ATOM 539 C C . GLN A 1 65 ? -0.663 3.457 17.672 1 81.38 65 GLN A C 1
ATOM 541 O O . GLN A 1 65 ? 0.557 3.311 17.578 1 81.38 65 GLN A O 1
ATOM 546 N N . ALA A 1 66 ? -1.439 2.584 18.141 1 72.31 66 ALA A N 1
ATOM 547 C CA . ALA A 1 66 ? -0.931 1.299 18.609 1 72.31 66 ALA A CA 1
ATOM 548 C C . ALA A 1 66 ? -0.294 0.508 17.469 1 72.31 66 ALA A C 1
ATOM 550 O O . ALA A 1 66 ? 0.67 -0.231 17.688 1 72.31 66 ALA A O 1
ATOM 551 N N . PHE A 1 67 ? -0.792 0.743 16.25 1 73.44 67 PHE A N 1
ATOM 552 C CA . PHE A 1 67 ? -0.349 -0.024 15.086 1 73.44 67 PHE A CA 1
ATOM 553 C C . PHE A 1 67 ? 0.818 0.668 14.391 1 73.44 67 PHE A C 1
ATOM 555 O O . PHE A 1 67 ? 1.663 0.01 13.781 1 73.44 67 PHE A O 1
ATOM 562 N N . LEU A 1 68 ? 0.839 1.929 14.406 1 78.81 68 LEU A N 1
ATOM 563 C CA . LEU A 1 68 ? 1.754 2.693 13.57 1 78.81 68 LEU A CA 1
ATOM 564 C C . LEU A 1 68 ? 2.979 3.135 14.359 1 78.81 68 LEU A C 1
ATOM 566 O O . LEU A 1 68 ? 4.023 3.445 13.781 1 78.81 68 LEU A O 1
ATOM 570 N N . GLY A 1 69 ? 2.994 3.113 15.641 1 68.06 69 GLY A N 1
ATOM 571 C CA . GLY A 1 69 ? 4.152 3.393 16.469 1 68.06 69 GLY A CA 1
ATOM 572 C C . GLY A 1 69 ? 4.418 4.875 16.656 1 68.06 69 GLY A C 1
ATOM 573 O O . GLY A 1 69 ? 3.523 5.699 16.453 1 68.06 69 GLY A O 1
ATOM 574 N N . VAL A 1 70 ? 5.676 5.176 17 1 62.47 70 VAL A N 1
ATOM 575 C CA . VAL A 1 70 ? 6.102 6.5 17.438 1 62.47 70 VAL A CA 1
ATOM 576 C C . VAL A 1 70 ? 6.176 7.449 16.25 1 62.47 70 VAL A C 1
ATOM 578 O O . VAL A 1 70 ? 5.949 8.648 16.391 1 62.47 70 VAL A O 1
ATOM 581 N N . GLU A 1 71 ? 6.371 6.871 15.125 1 66.62 71 GLU A N 1
ATOM 582 C CA . GLU A 1 71 ? 6.457 7.703 13.93 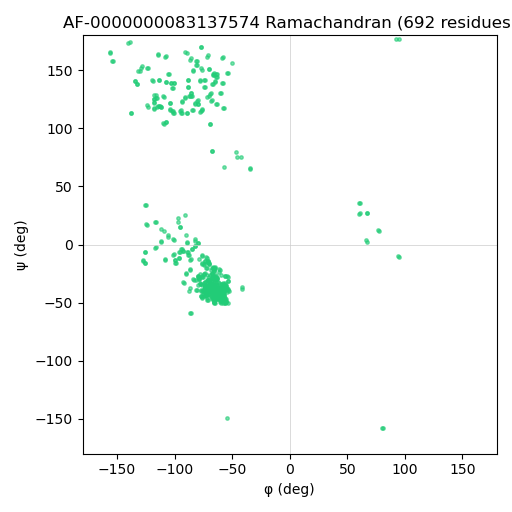1 66.62 71 GLU A CA 1
ATOM 583 C C . GLU A 1 71 ? 5.133 8.406 13.648 1 66.62 71 GLU A C 1
ATOM 585 O O . GLU A 1 71 ? 5.105 9.453 13 1 66.62 71 GLU A O 1
ATOM 590 N N . PHE A 1 72 ? 4.125 7.84 14.227 1 72.94 72 PHE A N 1
ATOM 591 C CA . PHE A 1 72 ? 2.789 8.367 13.984 1 72.94 72 PHE A CA 1
ATOM 592 C C . PHE A 1 72 ? 2.375 9.32 15.102 1 72.94 72 PHE A C 1
ATOM 594 O O . PHE A 1 72 ? 1.224 9.75 15.164 1 72.94 72 PHE A O 1
ATOM 601 N N . GLU A 1 73 ? 3.191 9.82 15.812 1 71.75 73 GLU A N 1
ATOM 602 C CA . GLU A 1 73 ? 2.834 10.562 17.016 1 71.75 73 GLU A CA 1
ATOM 603 C C . GLU A 1 73 ? 2.176 11.898 16.672 1 71.75 73 GLU A C 1
ATOM 605 O O . GLU A 1 73 ? 1.205 12.305 17.312 1 71.75 73 GLU A O 1
ATOM 610 N N . SER A 1 74 ? 2.646 12.477 15.656 1 77 74 SER A N 1
ATOM 611 C CA . SER A 1 74 ? 2.131 13.805 15.336 1 77 74 SER A CA 1
ATOM 612 C C . SER A 1 74 ? 1.103 13.742 14.211 1 77 74 SER A C 1
ATOM 614 O O . SER A 1 74 ? 0.404 14.719 13.945 1 77 74 SER A O 1
ATOM 616 N N . ASP A 1 75 ? 0.927 12.641 13.578 1 88.75 75 ASP A N 1
ATOM 617 C CA . ASP A 1 75 ? 0.029 12.484 12.438 1 88.75 75 ASP A CA 1
ATOM 618 C C . ASP A 1 75 ? -1.392 12.164 12.891 1 88.75 75 ASP A C 1
ATOM 620 O O . ASP A 1 75 ? -1.609 11.812 14.055 1 88.75 75 ASP A O 1
ATOM 624 N N . THR A 1 76 ? -2.303 12.414 12.039 1 92.56 76 THR A N 1
ATOM 625 C CA . THR A 1 76 ? -3.689 12.195 12.438 1 92.56 76 THR A CA 1
ATOM 626 C C . THR A 1 76 ? -4.43 11.367 11.391 1 92.56 76 THR A C 1
ATOM 628 O O . THR A 1 76 ? -4.102 11.422 10.203 1 92.56 76 THR A O 1
ATOM 631 N N . ILE A 1 77 ? -5.371 10.609 11.828 1 95 77 ILE A N 1
ATOM 632 C CA . ILE A 1 77 ? -6.355 9.898 11.023 1 95 77 ILE A CA 1
ATOM 633 C C . ILE A 1 77 ? -7.766 10.297 11.453 1 95 77 ILE A C 1
ATOM 635 O O . ILE A 1 77 ? -8.141 10.125 12.617 1 95 77 ILE A O 1
ATOM 639 N N . LYS A 1 78 ? -8.508 10.875 10.523 1 96.56 78 LYS A N 1
ATOM 640 C CA . LYS A 1 78 ? -9.883 11.297 10.797 1 96.56 78 LYS A CA 1
ATOM 641 C C . LYS A 1 78 ? -10.875 10.531 9.938 1 96.56 78 LYS A C 1
ATOM 643 O O . LYS A 1 78 ? -10.656 10.344 8.734 1 96.56 78 LYS A O 1
ATOM 648 N N . LYS A 1 79 ? -11.836 10 10.594 1 96.5 79 LYS A N 1
ATOM 649 C CA . LYS A 1 79 ? -13.016 9.523 9.867 1 96.5 79 LYS A CA 1
ATOM 650 C C . LYS A 1 79 ? -13.977 10.672 9.586 1 96.5 79 LYS A C 1
ATOM 652 O O . LYS A 1 79 ? -14.422 11.359 10.508 1 96.5 79 LYS A O 1
ATOM 657 N N . VAL A 1 80 ? -14.273 10.922 8.336 1 97.12 80 VAL A N 1
ATOM 658 C CA . VAL A 1 80 ? -15.117 12.047 7.93 1 97.12 80 VAL A CA 1
ATOM 659 C C . VAL A 1 80 ? -16.375 11.523 7.25 1 97.12 80 VAL A C 1
ATOM 661 O O . VAL A 1 80 ? -16.297 10.75 6.293 1 97.12 80 VAL A O 1
ATOM 664 N N . TYR A 1 81 ? -17.469 11.938 7.758 1 94.94 81 TYR A N 1
ATOM 665 C CA . TYR A 1 81 ? -18.75 11.555 7.188 1 94.94 81 TYR A CA 1
ATOM 666 C C . TYR A 1 81 ? -19.188 12.547 6.113 1 94.94 81 TYR A C 1
ATOM 668 O O . TYR A 1 81 ? -19.422 13.719 6.402 1 94.94 81 TYR A O 1
ATOM 676 N N . ILE A 1 82 ? -19.219 12.031 4.891 1 92.69 82 ILE A N 1
ATOM 677 C CA . ILE A 1 82 ? -19.641 12.859 3.766 1 92.69 82 ILE A CA 1
ATOM 678 C C . ILE A 1 82 ? -21.156 12.828 3.643 1 92.69 82 ILE A C 1
ATOM 680 O O . ILE A 1 82 ? -21.766 11.758 3.525 1 92.69 82 ILE A O 1
ATOM 684 N N . ARG A 1 83 ? -21.703 13.984 3.6 1 87.19 83 ARG A N 1
ATOM 685 C CA . ARG A 1 83 ? -23.156 14.086 3.57 1 87.19 83 ARG A CA 1
ATOM 686 C C . ARG A 1 83 ? -23.656 14.453 2.178 1 87.19 83 ARG A C 1
ATOM 688 O O . ARG A 1 83 ? -22.969 15.18 1.444 1 87.19 83 ARG A O 1
ATOM 695 N N . ARG A 1 84 ? -24.844 13.891 1.899 1 82.25 84 ARG A N 1
ATOM 696 C CA . ARG A 1 84 ? -25.562 14.32 0.706 1 82.25 84 ARG A CA 1
ATOM 697 C C . ARG A 1 84 ? -26.234 15.68 0.931 1 82.25 84 ARG A C 1
ATOM 699 O O . ARG A 1 84 ? -26.203 16.203 2.043 1 82.25 84 ARG A O 1
ATOM 706 N N . ALA A 1 85 ? -26.703 16.188 -0.194 1 78.44 85 ALA A N 1
ATOM 707 C CA . ALA A 1 85 ? -27.359 17.5 -0.131 1 78.44 85 ALA A CA 1
ATOM 708 C C . ALA A 1 85 ? -28.516 17.484 0.861 1 78.44 85 ALA A C 1
ATOM 710 O O . ALA A 1 85 ? -28.797 18.484 1.511 1 78.44 85 ALA A O 1
ATOM 711 N N . ASP A 1 86 ? -29.094 16.328 1.072 1 79.31 86 ASP A N 1
ATOM 712 C CA . ASP A 1 86 ? -30.25 16.234 1.959 1 79.31 86 ASP A CA 1
ATOM 713 C C . ASP A 1 86 ? -29.828 15.984 3.4 1 79.31 86 ASP A C 1
ATOM 715 O O . ASP A 1 86 ? -30.672 15.82 4.285 1 79.31 86 ASP A O 1
ATOM 719 N N . GLY A 1 87 ? -28.531 15.922 3.637 1 75.62 87 GLY A N 1
ATOM 720 C CA . GLY A 1 87 ? -28 15.781 4.984 1 75.62 87 GLY A CA 1
ATOM 721 C C . GLY A 1 87 ? -27.734 14.344 5.371 1 75.62 87 GLY A C 1
ATOM 722 O O . GLY A 1 87 ? -27.109 14.078 6.398 1 75.62 87 GLY A O 1
ATOM 723 N N . THR A 1 88 ? -28.141 13.43 4.641 1 81.31 88 THR A N 1
ATOM 724 C CA . THR A 1 88 ? -27.922 12.023 4.953 1 81.31 88 THR A CA 1
ATOM 725 C C . THR A 1 88 ? -26.469 11.641 4.688 1 81.31 88 THR A C 1
ATOM 727 O O . THR A 1 88 ? -25.844 12.148 3.748 1 81.31 88 THR A O 1
ATOM 730 N N . ILE A 1 89 ? -26.062 10.906 5.746 1 76 89 ILE A N 1
ATOM 731 C CA . ILE A 1 89 ? -24.703 10.438 5.582 1 76 89 ILE A CA 1
ATOM 732 C C . ILE A 1 89 ? -24.609 9.508 4.375 1 76 89 ILE A C 1
ATOM 734 O O . ILE A 1 89 ? -25.328 8.508 4.305 1 76 89 ILE A O 1
ATOM 738 N N . GLU A 1 90 ? -23.844 9.875 3.527 1 74.75 90 GLU A N 1
ATOM 739 C CA . GLU A 1 90 ? -23.656 9.086 2.314 1 74.75 90 GLU A CA 1
ATOM 740 C C . GLU A 1 90 ? -22.594 8.008 2.514 1 74.75 90 GLU A C 1
ATOM 742 O O . GLU A 1 90 ? -22.875 6.82 2.338 1 74.75 90 GLU A O 1
ATOM 747 N N . ARG A 1 91 ? -21.406 8.461 2.857 1 86.25 91 ARG A N 1
ATOM 748 C CA . ARG A 1 91 ? -20.266 7.559 3 1 86.25 91 ARG A CA 1
ATOM 749 C C . ARG A 1 91 ? -19.234 8.125 3.971 1 86.25 91 ARG A C 1
ATOM 751 O O . ARG A 1 91 ? -19.281 9.312 4.312 1 86.25 91 ARG A O 1
ATOM 758 N N . GLU A 1 92 ? -18.469 7.219 4.465 1 92.31 92 GLU A N 1
ATOM 759 C CA . GLU A 1 92 ? -17.359 7.633 5.309 1 92.31 92 GLU A CA 1
ATOM 760 C C . GLU A 1 92 ? -16.031 7.574 4.547 1 92.31 92 GLU A C 1
ATOM 762 O O . GLU A 1 92 ? -15.82 6.664 3.746 1 92.31 92 GLU A O 1
ATOM 767 N N . VAL A 1 93 ? -15.258 8.617 4.703 1 96.38 93 VAL A N 1
ATOM 768 C CA . VAL A 1 93 ? -13.914 8.656 4.141 1 96.38 93 VAL A CA 1
ATOM 769 C C . VAL A 1 93 ? -12.898 8.922 5.25 1 96.38 93 VAL A C 1
ATOM 771 O O . VAL A 1 93 ? -13.25 9.438 6.312 1 96.38 93 VAL A O 1
ATOM 774 N N . TYR A 1 94 ? -11.773 8.438 5.016 1 97.56 94 TYR A N 1
ATOM 775 C CA . TYR A 1 94 ? -10.695 8.727 5.953 1 97.56 94 TYR A CA 1
ATOM 776 C C . TYR A 1 94 ? -9.789 9.836 5.422 1 97.56 94 TYR A C 1
ATOM 778 O O . TYR A 1 94 ? -9.508 9.891 4.223 1 97.56 94 TYR A O 1
ATOM 786 N N . VAL A 1 95 ? -9.445 10.648 6.277 1 96.5 95 VAL A N 1
ATOM 787 C CA . VAL A 1 95 ? -8.438 11.656 5.965 1 96.5 95 VAL A CA 1
ATOM 788 C C . VAL A 1 95 ? -7.176 11.398 6.785 1 96.5 95 VAL A C 1
ATOM 790 O O . VAL A 1 95 ? -7.223 11.367 8.016 1 96.5 95 VAL A O 1
ATOM 793 N N . LEU A 1 96 ? -6.164 11.172 6.047 1 93.56 96 LEU A N 1
ATOM 794 C CA . LEU A 1 96 ? -4.844 10.93 6.617 1 93.56 96 LEU A CA 1
ATOM 795 C C . LEU A 1 96 ? -3.957 12.164 6.473 1 93.56 96 LEU A C 1
ATOM 797 O O . LEU A 1 96 ? -3.625 12.57 5.355 1 93.56 96 LEU A O 1
ATOM 801 N N . SER A 1 97 ? -3.588 12.719 7.594 1 92.31 97 SER A N 1
ATOM 802 C CA . SER A 1 97 ? -2.791 13.938 7.543 1 92.31 97 SER A CA 1
ATOM 803 C C . SER A 1 97 ? -1.423 13.734 8.18 1 92.31 97 SER A C 1
ATOM 805 O O . SER A 1 97 ? -1.327 13.414 9.367 1 92.31 97 SER A O 1
ATOM 807 N N . LEU A 1 98 ? -0.445 13.883 7.332 1 89.56 98 LEU A N 1
ATOM 808 C CA . LEU A 1 98 ? 0.93 13.922 7.82 1 89.56 98 LEU A CA 1
ATOM 809 C C . LEU A 1 98 ? 1.356 15.359 8.125 1 89.56 98 LEU A C 1
ATOM 811 O O . LEU A 1 98 ? 1.219 16.25 7.277 1 89.56 98 LEU A O 1
ATOM 815 N N . ILE A 1 99 ? 1.811 15.547 9.289 1 86.19 99 ILE A N 1
ATOM 816 C CA . ILE A 1 99 ? 2.236 16.875 9.695 1 86.19 99 ILE A CA 1
ATOM 817 C C . ILE A 1 99 ? 3.76 16.969 9.641 1 86.19 99 ILE A C 1
ATOM 819 O O . ILE A 1 99 ? 4.461 16.234 10.336 1 86.19 99 ILE A O 1
ATOM 823 N N . GLU A 1 100 ? 4.281 17.781 8.773 1 80.69 100 GLU A N 1
ATOM 824 C CA . GLU A 1 100 ? 5.711 17.984 8.578 1 80.69 100 GLU A CA 1
ATOM 825 C C . GLU A 1 100 ? 6.156 19.344 9.109 1 80.69 100 GLU A C 1
ATOM 827 O O . GLU A 1 100 ? 5.895 20.375 8.492 1 80.69 100 GLU A O 1
ATOM 832 N N . HIS A 1 101 ? 6.812 19.328 10.227 1 71.75 101 HIS A N 1
ATOM 833 C CA . HIS A 1 101 ? 7.25 20.547 10.883 1 71.75 101 HIS A CA 1
ATOM 834 C C . HIS A 1 101 ? 8.727 20.828 10.602 1 71.75 101 HIS A C 1
ATOM 836 O O . HIS A 1 101 ? 9.203 21.938 10.828 1 71.75 101 HIS A O 1
ATOM 842 N N . LYS A 1 102 ? 9.289 19.797 10.102 1 63.69 102 LYS A N 1
ATOM 843 C CA . LYS A 1 102 ? 10.742 19.875 9.961 1 63.69 102 LYS A CA 1
ATOM 844 C C . LYS A 1 102 ? 11.125 20.719 8.75 1 63.69 102 LYS A C 1
ATOM 846 O O . LYS A 1 102 ? 10.406 20.734 7.746 1 63.69 102 LYS A O 1
ATOM 851 N N . SER A 1 103 ? 12.141 21.422 9.047 1 63.91 103 SER A N 1
ATOM 852 C CA . SER A 1 103 ? 12.711 22.203 7.945 1 63.91 103 SER A CA 1
ATOM 853 C C . SER A 1 103 ? 13.258 21.281 6.855 1 63.91 103 SER A C 1
ATOM 855 O O . SER A 1 103 ? 13.227 21.625 5.672 1 63.91 103 SER A O 1
ATOM 857 N N . ASP A 1 104 ? 13.688 20.156 7.273 1 77.31 104 ASP A N 1
ATOM 858 C CA . ASP A 1 104 ? 14.188 19.234 6.254 1 77.31 104 ASP A CA 1
ATOM 859 C C . ASP A 1 104 ? 13.062 18.375 5.699 1 77.31 104 ASP A C 1
ATOM 861 O O . ASP A 1 104 ? 12.219 17.891 6.449 1 77.31 104 ASP A O 1
ATOM 865 N N . ILE A 1 105 ? 13.156 18.328 4.465 1 86.19 105 ILE A N 1
ATOM 866 C CA . ILE A 1 105 ? 12.133 17.578 3.752 1 86.19 105 ILE A CA 1
ATOM 867 C C . ILE A 1 105 ? 12.453 16.078 3.816 1 86.19 105 ILE A C 1
ATOM 869 O O . ILE A 1 105 ? 13.586 15.68 3.557 1 86.19 105 ILE A O 1
ATOM 873 N N . ASP A 1 106 ? 11.531 15.336 4.309 1 88.44 106 ASP A N 1
ATOM 874 C CA . ASP A 1 106 ? 11.609 13.883 4.227 1 88.44 106 ASP A CA 1
ATOM 875 C C . ASP A 1 106 ? 11.07 13.375 2.891 1 88.44 106 ASP A C 1
ATOM 877 O O . ASP A 1 106 ? 9.867 13.445 2.633 1 88.44 106 ASP A O 1
ATOM 881 N N . TYR A 1 107 ? 11.914 12.789 2.105 1 93.94 107 TYR A N 1
ATOM 882 C CA . TYR A 1 107 ? 11.516 12.406 0.756 1 93.94 107 TYR A CA 1
ATOM 883 C C . TYR A 1 107 ? 10.766 11.078 0.766 1 93.94 107 TYR A C 1
ATOM 885 O O . TYR A 1 107 ? 10.258 10.633 -0.268 1 93.94 107 TYR A O 1
ATOM 893 N N . ASP A 1 108 ? 10.609 10.461 1.918 1 94.31 108 ASP A N 1
ATOM 894 C CA . ASP A 1 108 ? 9.953 9.164 2.033 1 94.31 108 ASP A CA 1
ATOM 895 C C . ASP A 1 108 ? 8.469 9.336 2.379 1 94.31 108 ASP A C 1
ATOM 897 O O . ASP A 1 108 ? 7.816 8.383 2.812 1 94.31 108 ASP A O 1
ATOM 901 N N . VAL A 1 109 ? 7.953 10.469 2.238 1 94.94 109 VAL A N 1
ATOM 902 C CA . VAL A 1 109 ? 6.609 10.82 2.691 1 94.94 109 VAL A CA 1
ATOM 903 C C . VAL A 1 109 ? 5.578 9.977 1.945 1 94.94 109 VAL A C 1
ATOM 905 O O . VAL A 1 109 ? 4.633 9.461 2.549 1 94.94 109 VAL A O 1
ATOM 908 N N . ALA A 1 110 ? 5.742 9.805 0.635 1 96.88 110 ALA A N 1
ATOM 909 C CA . ALA A 1 110 ? 4.777 9.039 -0.152 1 96.88 110 ALA A CA 1
ATOM 910 C C . ALA A 1 110 ? 4.703 7.594 0.328 1 96.88 110 ALA A C 1
ATOM 912 O O . ALA A 1 110 ? 3.611 7.035 0.475 1 96.88 110 ALA A O 1
ATOM 913 N N . MET A 1 111 ? 5.812 7 0.567 1 96.62 111 MET A N 1
ATOM 914 C CA . MET A 1 111 ? 5.848 5.625 1.063 1 96.62 111 MET A CA 1
ATOM 915 C C . MET A 1 111 ? 5.25 5.539 2.463 1 96.62 111 MET A C 1
ATOM 917 O O . MET A 1 111 ? 4.547 4.578 2.785 1 96.62 111 MET A O 1
ATOM 921 N N . GLN A 1 112 ? 5.578 6.527 3.277 1 93.56 112 GLN A N 1
ATOM 922 C CA . GLN A 1 112 ? 5.004 6.578 4.617 1 93.56 112 GLN A CA 1
ATOM 923 C C . GLN A 1 112 ? 3.479 6.645 4.559 1 93.56 112 GLN A C 1
ATOM 925 O O . GLN A 1 112 ? 2.793 5.941 5.305 1 93.56 112 GLN A O 1
ATOM 930 N N . LEU A 1 113 ? 2.984 7.469 3.688 1 96.75 113 LEU A N 1
ATOM 931 C CA . LEU A 1 113 ? 1.54 7.586 3.51 1 96.75 113 LEU A CA 1
ATOM 932 C C . LEU A 1 113 ? 0.938 6.258 3.064 1 96.75 113 LEU A C 1
ATOM 934 O O . LEU A 1 113 ? -0.102 5.84 3.578 1 96.75 113 LEU A O 1
ATOM 938 N N . LEU A 1 114 ? 1.562 5.562 2.158 1 97.81 114 LEU A N 1
ATOM 939 C CA . LEU A 1 114 ? 1.072 4.266 1.705 1 97.81 114 LEU A CA 1
ATOM 940 C C . LEU A 1 114 ? 1.004 3.277 2.863 1 97.81 114 LEU A C 1
ATOM 942 O O . LEU A 1 114 ? 0.03 2.531 2.992 1 97.81 114 LEU A O 1
ATOM 946 N N . ARG A 1 115 ? 2.035 3.248 3.635 1 93.94 115 ARG A N 1
ATOM 947 C CA . ARG A 1 115 ? 2.061 2.348 4.785 1 93.94 115 ARG A CA 1
ATOM 948 C C . ARG A 1 115 ? 0.882 2.615 5.715 1 93.94 115 ARG A C 1
ATOM 950 O O . ARG A 1 115 ? 0.233 1.68 6.188 1 93.94 115 ARG A O 1
ATOM 957 N N . TYR A 1 116 ? 0.68 3.908 6.004 1 94.38 116 TYR A N 1
ATOM 958 C CA . TYR A 1 116 ? -0.441 4.254 6.871 1 94.38 116 TYR A CA 1
ATOM 959 C C . TYR A 1 116 ? -1.763 3.811 6.254 1 94.38 116 TYR A C 1
ATOM 961 O O . TYR A 1 116 ? -2.635 3.285 6.953 1 94.38 116 TYR A O 1
ATOM 969 N N . MET A 1 117 ? -1.927 4.031 4.953 1 97.44 117 MET A N 1
ATOM 970 C CA . MET A 1 117 ? -3.145 3.605 4.27 1 97.44 117 MET A CA 1
ATOM 971 C C . MET A 1 117 ? -3.373 2.109 4.441 1 97.44 117 MET A C 1
ATOM 973 O O . MET A 1 117 ? -4.488 1.677 4.738 1 97.44 117 MET A O 1
ATOM 977 N N . CYS A 1 118 ? -2.336 1.374 4.242 1 95.19 118 CYS A N 1
ATOM 978 C CA . CYS A 1 118 ? -2.436 -0.079 4.336 1 95.19 118 CYS A CA 1
ATOM 979 C C . CYS A 1 118 ? -2.881 -0.506 5.73 1 95.19 118 CYS A C 1
ATOM 981 O O . CYS A 1 118 ? -3.707 -1.408 5.871 1 95.19 118 CYS A O 1
ATOM 983 N N . VAL A 1 119 ? -2.326 0.139 6.742 1 93.44 119 VAL A N 1
ATOM 984 C CA . VAL A 1 119 ? -2.689 -0.183 8.117 1 93.44 119 VAL A CA 1
ATOM 985 C C . VAL A 1 119 ? -4.164 0.132 8.352 1 93.44 119 VAL A C 1
ATOM 987 O O . VAL A 1 119 ? -4.891 -0.663 8.953 1 93.44 119 VAL A O 1
ATOM 990 N N . ILE A 1 120 ? -4.598 1.271 7.855 1 94.88 120 ILE A N 1
ATOM 991 C CA . ILE A 1 120 ? -5.988 1.68 8.016 1 94.88 120 ILE A CA 1
ATOM 992 C C . ILE A 1 120 ? -6.906 0.67 7.332 1 94.88 120 ILE A C 1
ATOM 994 O O . ILE A 1 120 ? -7.883 0.207 7.926 1 94.88 120 ILE A O 1
ATOM 998 N N . TRP A 1 121 ? -6.594 0.266 6.113 1 96.94 121 TRP A N 1
ATOM 999 C CA . TRP A 1 121 ? -7.414 -0.683 5.371 1 96.94 121 TRP A CA 1
ATOM 1000 C C . TRP A 1 121 ? -7.395 -2.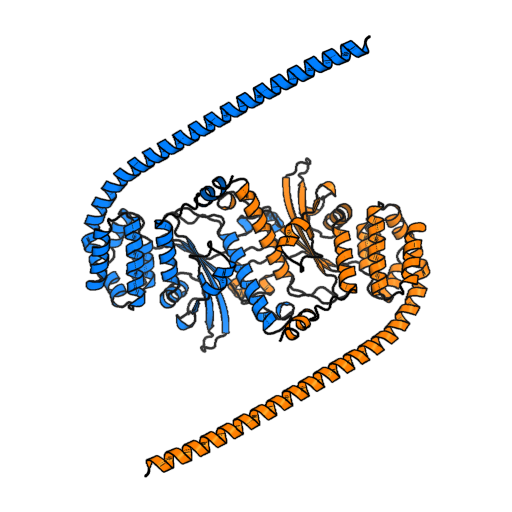057 6.031 1 96.94 121 TRP A C 1
ATOM 1002 O O . TRP A 1 121 ? -8.414 -2.756 6.055 1 96.94 121 TRP A O 1
ATOM 1012 N N . GLN A 1 122 ? -6.242 -2.451 6.539 1 92.81 122 GLN A N 1
ATOM 1013 C CA . GLN A 1 122 ? -6.156 -3.738 7.215 1 92.81 122 GLN A CA 1
ATOM 1014 C C . GLN A 1 122 ? -7.066 -3.779 8.438 1 92.81 122 GLN A C 1
ATOM 1016 O O . GLN A 1 122 ? -7.742 -4.777 8.688 1 92.81 122 GLN A O 1
ATOM 1021 N N . GLU A 1 123 ? -7.004 -2.715 9.203 1 91.31 123 GLU A N 1
ATOM 1022 C CA . GLU A 1 123 ? -7.863 -2.639 10.383 1 91.31 123 GLU A CA 1
ATOM 1023 C C . GLU A 1 123 ? -9.336 -2.594 9.984 1 91.31 123 GLU A C 1
ATOM 1025 O O . GLU A 1 123 ? -10.188 -3.186 10.656 1 91.31 123 GLU A O 1
ATOM 1030 N N . TYR A 1 124 ? -9.656 -1.862 8.992 1 95 124 TYR A N 1
ATOM 1031 C CA . TYR A 1 124 ? -11.023 -1.829 8.484 1 95 124 TYR A CA 1
ATOM 1032 C C . TYR A 1 124 ? -11.492 -3.227 8.094 1 95 124 TYR A C 1
ATOM 1034 O O . TYR A 1 124 ? -12.594 -3.646 8.477 1 95 124 TYR A O 1
ATOM 1042 N N . LYS A 1 125 ? -10.656 -3.914 7.359 1 95.62 125 LYS A N 1
ATOM 1043 C CA . LYS A 1 125 ? -10.938 -5.281 6.938 1 95.62 125 LYS A CA 1
ATOM 1044 C C . LYS A 1 125 ? -11.211 -6.18 8.141 1 95.62 125 LYS A C 1
ATOM 1046 O O . LYS A 1 125 ? -12.203 -6.918 8.148 1 95.62 125 LYS A O 1
ATOM 1051 N N . ALA A 1 126 ? -10.336 -6.125 9.078 1 92.06 126 ALA A N 1
ATOM 1052 C CA . ALA A 1 126 ? -10.469 -6.945 10.281 1 92.06 126 ALA A CA 1
ATOM 1053 C C . ALA A 1 126 ? -11.781 -6.652 11 1 92.06 126 ALA A C 1
ATOM 1055 O O . ALA A 1 126 ? -12.477 -7.574 11.43 1 92.06 126 ALA A O 1
ATOM 1056 N N . THR A 1 127 ? -12.062 -5.426 11.109 1 93.31 127 THR A N 1
ATOM 1057 C CA . THR A 1 127 ? -13.281 -5.004 11.789 1 93.31 127 THR A CA 1
ATOM 1058 C C . THR A 1 127 ? -14.516 -5.5 11.047 1 93.31 127 THR A C 1
ATOM 1060 O O . THR A 1 127 ? -15.453 -6.023 11.656 1 93.31 127 THR A O 1
ATOM 1063 N N . GLN A 1 128 ? -14.539 -5.324 9.727 1 95.06 128 GLN A N 1
ATOM 1064 C CA . GLN A 1 128 ? -15.672 -5.773 8.922 1 95.06 128 GLN A CA 1
ATOM 1065 C C . GLN A 1 128 ? -15.812 -7.293 8.969 1 95.06 128 GLN A C 1
ATOM 1067 O O . GLN A 1 128 ? -16.922 -7.816 9.023 1 95.06 128 GLN A O 1
ATOM 1072 N N . ASN A 1 129 ? -14.719 -8 8.867 1 94 129 ASN A N 1
ATOM 1073 C CA . ASN A 1 129 ? -14.758 -9.461 8.914 1 94 129 ASN A CA 1
ATOM 1074 C C . ASN A 1 129 ? -15.227 -9.961 10.281 1 94 129 ASN A C 1
ATOM 1076 O O . ASN A 1 129 ? -15.789 -11.055 10.383 1 94 129 ASN A O 1
ATOM 1080 N N . LYS A 1 130 ? -15 -9.188 11.391 1 92.94 130 LYS A N 1
ATOM 1081 C CA . LYS A 1 130 ? -15.523 -9.508 12.711 1 92.94 130 LYS A CA 1
ATOM 1082 C C . LYS A 1 130 ? -17.047 -9.367 12.742 1 92.94 130 LYS A C 1
ATOM 1084 O O . LYS A 1 130 ? -17.734 -10.141 13.414 1 92.94 130 LYS A O 1
ATOM 1089 N N . ILE A 1 131 ? -17.531 -8.406 12.062 1 94.31 131 ILE A N 1
ATOM 1090 C CA . ILE A 1 131 ? -18.984 -8.188 11.969 1 94.31 131 ILE A CA 1
ATOM 1091 C C . ILE A 1 131 ? -19.609 -9.273 11.102 1 94.31 131 ILE A C 1
ATOM 1093 O O . ILE A 1 131 ? -20.625 -9.867 11.484 1 94.31 131 ILE A O 1
ATOM 1097 N N . GLN A 1 132 ? -19.016 -9.516 9.969 1 95.12 132 GLN A N 1
ATOM 1098 C CA . GLN A 1 132 ? -19.438 -10.555 9.039 1 95.12 132 GLN A CA 1
ATOM 1099 C C . GLN A 1 132 ? -18.234 -11.297 8.469 1 95.12 132 GLN A C 1
ATOM 1101 O O . GLN A 1 132 ? -17.531 -10.773 7.605 1 95.12 132 GLN A O 1
ATOM 1106 N N . GLU A 1 133 ? -18.203 -12.516 8.859 1 91.62 133 GLU A N 1
ATOM 1107 C CA . GLU A 1 133 ? -17.047 -13.328 8.477 1 91.62 133 GLU A CA 1
ATOM 1108 C C . GLU A 1 133 ? -16.922 -13.43 6.957 1 91.62 133 GLU A C 1
ATOM 1110 O O . GLU A 1 133 ? -17.906 -13.688 6.262 1 91.62 133 GLU A O 1
ATOM 1115 N N . GLY A 1 134 ? -15.734 -13.164 6.48 1 91.06 134 GLY A N 1
ATOM 1116 C CA . GLY A 1 134 ? -15.422 -13.312 5.066 1 91.06 134 GLY A CA 1
ATOM 1117 C C . GLY A 1 134 ? -15.945 -12.172 4.219 1 91.06 134 GLY A C 1
ATOM 1118 O O . GLY A 1 134 ? -15.969 -12.258 2.99 1 91.06 134 GLY A O 1
ATOM 1119 N N . SER A 1 135 ? -16.375 -11.148 4.852 1 94 135 SER A N 1
ATOM 1120 C CA . SER A 1 135 ? -16.969 -10.031 4.125 1 94 135 SER A CA 1
ATOM 1121 C C . SER A 1 135 ? -15.977 -9.43 3.129 1 94 135 SER A C 1
ATOM 1123 O O . SER A 1 135 ? -16.359 -9.094 2.004 1 94 135 SER A O 1
ATOM 1125 N N . SER A 1 136 ? -14.734 -9.32 3.451 1 93.81 136 SER A N 1
ATOM 1126 C CA . SER A 1 136 ? -13.742 -8.68 2.6 1 93.81 136 SER A CA 1
ATOM 1127 C C . SER A 1 136 ? -13.516 -9.469 1.317 1 93.81 136 SER A C 1
ATOM 1129 O O . SER A 1 136 ? -13.008 -8.938 0.33 1 93.81 136 SER A O 1
ATOM 1131 N N . ARG A 1 137 ? -13.883 -10.727 1.293 1 92.38 137 ARG A N 1
ATOM 1132 C CA . ARG A 1 137 ? -13.633 -11.609 0.157 1 92.38 137 ARG A CA 1
ATOM 1133 C C . ARG A 1 137 ? -14.773 -11.547 -0.849 1 92.38 137 ARG A C 1
ATOM 1135 O O . ARG A 1 137 ? -14.688 -12.117 -1.936 1 92.38 137 ARG A O 1
ATOM 1142 N N . ARG A 1 138 ? -15.758 -10.875 -0.494 1 94.25 138 ARG A N 1
ATOM 1143 C CA . ARG A 1 138 ? -16.938 -10.797 -1.346 1 94.25 138 ARG A CA 1
ATOM 1144 C C . ARG A 1 138 ? -16.75 -9.773 -2.461 1 94.25 138 ARG A C 1
ATOM 1146 O O . ARG A 1 138 ? -16.047 -8.773 -2.275 1 94.25 138 ARG A O 1
ATOM 1153 N N . LYS A 1 139 ? -17.469 -9.992 -3.537 1 93.31 139 LYS A N 1
ATOM 1154 C CA . LYS A 1 139 ? -17.344 -9.195 -4.75 1 93.31 139 LYS A CA 1
ATOM 1155 C C . LYS A 1 139 ? -17.766 -7.75 -4.504 1 93.31 139 LYS A C 1
ATOM 1157 O O . LYS A 1 139 ? -17.156 -6.816 -5.027 1 93.31 139 LYS A O 1
ATOM 1162 N N . ASN A 1 140 ? -18.75 -7.543 -3.697 1 94.12 140 ASN A N 1
ATOM 1163 C CA . ASN A 1 140 ? -19.344 -6.223 -3.537 1 94.12 140 ASN A CA 1
ATOM 1164 C C . ASN A 1 140 ? -18.719 -5.461 -2.373 1 94.12 140 ASN A C 1
ATOM 1166 O O . ASN A 1 140 ? -19.062 -4.309 -2.117 1 94.12 140 ASN A O 1
ATOM 1170 N N . PHE A 1 141 ? -17.828 -6.102 -1.654 1 96.12 141 PHE A N 1
ATOM 1171 C CA . PHE A 1 141 ? -17.141 -5.43 -0.559 1 96.12 141 PHE A CA 1
ATOM 1172 C C . PHE A 1 141 ? -16.266 -4.297 -1.083 1 96.12 141 PHE A C 1
ATOM 1174 O O . PHE A 1 141 ? -15.609 -4.438 -2.121 1 96.12 141 PHE A O 1
ATOM 1181 N N . ARG A 1 142 ? -16.234 -3.139 -0.346 1 96.69 142 ARG A N 1
ATOM 1182 C CA . ARG A 1 142 ? -15.406 -1.997 -0.709 1 96.69 142 ARG A CA 1
ATOM 1183 C C . ARG A 1 142 ? -14.672 -1.441 0.51 1 96.69 142 ARG A C 1
ATOM 1185 O O . ARG A 1 142 ? -15.25 -1.36 1.599 1 96.69 142 ARG A O 1
ATOM 1192 N N . TYR A 1 143 ? -13.484 -1.082 0.279 1 97.75 143 TYR A N 1
ATOM 1193 C CA . TYR A 1 143 ? -12.703 -0.364 1.281 1 97.75 143 TYR A CA 1
ATOM 1194 C C . TYR A 1 143 ? -13 1.13 1.232 1 97.75 143 TYR A C 1
ATOM 1196 O O . TYR A 1 143 ? -13.336 1.668 0.176 1 97.75 143 TYR A O 1
ATOM 1204 N N . PRO A 1 144 ? -12.891 1.789 2.357 1 97.56 144 PRO A N 1
ATOM 1205 C CA . PRO A 1 144 ? -13.109 3.238 2.35 1 97.56 144 PRO A CA 1
ATOM 1206 C C . PRO A 1 144 ? -11.992 4 1.641 1 97.56 144 PRO A C 1
ATOM 1208 O O . PRO A 1 144 ? -10.844 3.549 1.629 1 97.56 144 PRO A O 1
ATOM 1211 N N . LEU A 1 145 ? -12.398 5.125 1.089 1 97.94 145 LEU A N 1
ATOM 1212 C CA . LEU A 1 145 ? -11.422 6.059 0.539 1 97.94 145 LEU A CA 1
ATOM 1213 C C . LEU A 1 145 ? -10.562 6.66 1.646 1 97.94 145 LEU A C 1
ATOM 1215 O O . LEU A 1 145 ? -11.062 6.984 2.723 1 97.94 145 LEU A O 1
ATOM 1219 N N . ILE A 1 146 ? -9.305 6.777 1.419 1 98.44 146 ILE A N 1
ATOM 1220 C CA . ILE A 1 146 ? -8.375 7.504 2.279 1 98.44 146 ILE A CA 1
ATOM 1221 C C . ILE A 1 146 ? -7.762 8.672 1.508 1 98.44 146 ILE A C 1
ATOM 1223 O O . ILE A 1 146 ? -7.164 8.477 0.446 1 98.44 146 ILE A O 1
ATOM 1227 N N . ILE A 1 147 ? -7.895 9.812 1.966 1 98.38 147 ILE A N 1
ATOM 1228 C CA . ILE A 1 147 ? -7.324 11.008 1.343 1 98.38 147 ILE A CA 1
ATOM 1229 C C . ILE A 1 147 ? -6.055 11.414 2.084 1 98.38 147 ILE A C 1
ATOM 1231 O O . ILE A 1 147 ? -6.113 11.836 3.242 1 98.38 147 ILE A O 1
ATOM 1235 N N . PRO A 1 148 ? -4.938 11.297 1.419 1 98.31 148 PRO A N 1
ATOM 1236 C CA . PRO A 1 148 ? -3.674 11.672 2.059 1 98.31 148 PRO A CA 1
ATOM 1237 C C . PRO A 1 148 ? -3.363 13.164 1.921 1 98.31 148 PRO A C 1
ATOM 1239 O O . PRO A 1 148 ? -3.369 13.695 0.81 1 98.31 148 PRO A O 1
ATOM 1242 N N . ILE A 1 149 ? -3.033 13.797 3.012 1 97.44 149 ILE A N 1
ATOM 1243 C CA . ILE A 1 149 ? -2.703 15.219 3.049 1 97.44 149 ILE A CA 1
ATOM 1244 C C . ILE A 1 149 ? -1.419 15.43 3.848 1 97.44 149 ILE A C 1
ATOM 1246 O O . ILE A 1 149 ? -1.216 14.797 4.887 1 97.44 149 ILE A O 1
ATOM 1250 N N . VAL A 1 150 ? -0.583 16.266 3.357 1 95.56 150 VAL A N 1
ATOM 1251 C CA . VAL A 1 150 ? 0.607 16.688 4.078 1 95.56 150 VAL A CA 1
ATOM 1252 C C . VAL A 1 150 ? 0.472 18.172 4.457 1 95.56 150 VAL A C 1
ATOM 1254 O O . VAL A 1 150 ? 0.245 19.016 3.594 1 95.56 150 VAL A O 1
ATOM 1257 N N . TYR A 1 151 ? 0.49 18.391 5.738 1 94.12 151 TYR A N 1
ATOM 1258 C CA . TYR A 1 151 ? 0.582 19.766 6.246 1 94.12 151 TYR A CA 1
ATOM 1259 C C . TYR A 1 151 ? 2.031 20.141 6.531 1 94.12 151 TYR A C 1
ATOM 1261 O O . TYR A 1 151 ? 2.664 19.578 7.426 1 94.12 151 TYR A O 1
ATOM 1269 N N . TYR A 1 152 ? 2.494 21.062 5.762 1 92.75 152 TYR A N 1
ATOM 1270 C CA . TYR A 1 152 ? 3.918 21.375 5.773 1 92.75 152 TYR A CA 1
ATOM 1271 C C . TYR A 1 152 ? 4.156 22.797 6.266 1 92.75 152 TYR A C 1
ATOM 1273 O O . TYR A 1 152 ? 3.658 23.766 5.668 1 92.75 152 TYR A O 1
ATOM 1281 N N . GLU A 1 153 ? 5.02 22.922 7.285 1 86.94 153 GLU A N 1
ATOM 1282 C CA . GLU A 1 153 ? 5.262 24.219 7.91 1 86.94 153 GLU A CA 1
ATOM 1283 C C . GLU A 1 153 ? 6.676 24.719 7.629 1 86.94 153 GLU A C 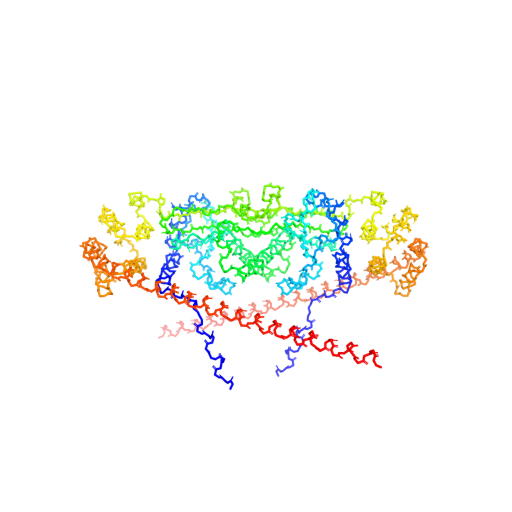1
ATOM 1285 O O . GLU A 1 153 ? 7.086 25.766 8.133 1 86.94 153 GLU A O 1
ATOM 1290 N N . GLY A 1 154 ? 7.391 23.984 6.867 1 83.38 154 GLY A N 1
ATOM 1291 C CA . GLY A 1 154 ? 8.781 24.344 6.637 1 83.38 154 GLY A CA 1
ATOM 1292 C C . GLY A 1 154 ? 8.938 25.562 5.758 1 83.38 154 GLY A C 1
ATOM 1293 O O . GLY A 1 154 ? 8.016 25.938 5.031 1 83.38 154 GLY A O 1
ATOM 1294 N N . LYS A 1 155 ? 10.133 26.156 5.84 1 79.38 155 LYS A N 1
ATOM 1295 C CA . LYS A 1 155 ? 10.438 27.359 5.094 1 79.38 155 LYS A CA 1
ATOM 1296 C C . LYS A 1 155 ? 10.727 27.047 3.627 1 79.38 155 LYS A C 1
ATOM 1298 O O . LYS A 1 155 ? 10.344 27.812 2.736 1 79.38 155 LYS A O 1
ATOM 1303 N N . ARG A 1 156 ? 11.297 25.969 3.453 1 84.75 156 ARG A N 1
ATOM 1304 C CA . ARG A 1 156 ? 11.656 25.594 2.09 1 84.75 156 ARG A CA 1
ATOM 1305 C C . ARG A 1 156 ? 10.438 25.109 1.314 1 84.75 156 ARG A C 1
ATOM 1307 O O . ARG A 1 156 ? 9.453 24.656 1.908 1 84.75 156 ARG A O 1
ATOM 1314 N N . LYS A 1 157 ? 10.594 25.344 0.047 1 89.5 157 LYS A N 1
ATOM 1315 C CA . LYS A 1 157 ? 9.539 24.812 -0.808 1 89.5 157 LYS A CA 1
ATOM 1316 C C . LYS A 1 157 ? 9.508 23.281 -0.746 1 89.5 157 LYS A C 1
ATOM 1318 O O . LYS A 1 157 ? 10.555 22.641 -0.675 1 89.5 157 LYS A O 1
ATOM 1323 N N . TRP A 1 158 ? 8.312 22.781 -0.814 1 92.62 158 TRP A N 1
ATOM 1324 C CA . TRP A 1 158 ? 8.148 21.328 -0.827 1 92.62 158 TRP A CA 1
ATOM 1325 C C . TRP A 1 158 ? 8.688 20.734 -2.123 1 92.62 158 TRP A C 1
ATOM 1327 O O . TRP A 1 158 ? 8.211 21.062 -3.211 1 92.62 158 TRP A O 1
ATOM 1337 N N . THR A 1 159 ? 9.641 19.766 -2.053 1 93.19 159 THR A N 1
ATOM 1338 C CA . THR A 1 159 ? 10.289 19.266 -3.26 1 93.19 159 THR A CA 1
ATOM 1339 C C . THR A 1 159 ? 10.172 17.75 -3.354 1 93.19 159 THR A C 1
ATOM 1341 O O . THR A 1 159 ? 10.602 17.156 -4.34 1 93.19 159 THR A O 1
ATOM 1344 N N . ALA A 1 160 ? 9.656 17.172 -2.33 1 94.31 160 ALA A N 1
ATOM 1345 C CA . ALA A 1 160 ? 9.461 15.719 -2.408 1 94.31 160 ALA A CA 1
ATOM 1346 C C . ALA A 1 160 ? 8.469 15.359 -3.516 1 94.31 160 ALA A C 1
ATOM 1348 O O . ALA A 1 160 ? 7.516 16.094 -3.77 1 94.31 160 ALA A O 1
ATOM 1349 N N . ALA A 1 161 ? 8.695 14.195 -4.16 1 95.38 161 ALA A N 1
ATOM 1350 C CA . ALA A 1 161 ? 7.816 13.742 -5.234 1 95.38 161 ALA A CA 1
ATOM 1351 C C . ALA A 1 161 ? 6.383 13.586 -4.742 1 95.38 161 ALA A C 1
ATOM 1353 O O . ALA A 1 161 ? 6.148 13.094 -3.637 1 95.38 161 ALA A O 1
ATOM 1354 N N . LEU A 1 162 ? 5.48 14 -5.547 1 97 162 LEU A N 1
ATOM 1355 C CA . LEU A 1 162 ? 4.07 13.945 -5.168 1 97 162 LEU A CA 1
ATOM 1356 C C . LEU A 1 162 ? 3.467 12.594 -5.512 1 97 162 LEU A C 1
ATOM 1358 O O . LEU A 1 162 ? 2.416 12.227 -4.984 1 97 162 LEU A O 1
ATOM 1362 N N . ASN A 1 163 ? 4.09 11.906 -6.426 1 97.75 163 ASN A N 1
ATOM 1363 C CA . ASN A 1 163 ? 3.615 10.586 -6.816 1 97.75 163 ASN A CA 1
ATOM 1364 C C . ASN A 1 163 ? 4.527 9.484 -6.285 1 97.75 163 ASN A C 1
ATOM 1366 O O . ASN A 1 163 ? 5.75 9.617 -6.305 1 97.75 163 ASN A O 1
ATOM 1370 N N . LEU A 1 164 ? 3.91 8.43 -5.836 1 98.19 164 LEU A N 1
ATOM 1371 C CA . LEU A 1 164 ? 4.695 7.324 -5.293 1 98.19 164 LEU A CA 1
ATOM 1372 C C . LEU A 1 164 ? 5.582 6.707 -6.371 1 98.19 164 LEU A C 1
ATOM 1374 O O . LEU A 1 164 ? 6.703 6.273 -6.086 1 98.19 164 LEU A O 1
ATOM 1378 N N . LYS A 1 165 ? 5.047 6.605 -7.602 1 97.75 165 LYS A N 1
ATOM 1379 C CA . LYS A 1 165 ? 5.785 5.938 -8.672 1 97.75 165 LYS A CA 1
ATOM 1380 C C . LYS A 1 165 ? 7.176 6.535 -8.836 1 97.75 165 LYS A C 1
ATOM 1382 O O . LYS A 1 165 ? 8.117 5.84 -9.234 1 97.75 165 LYS A O 1
ATOM 1387 N N . ASP A 1 166 ? 7.352 7.781 -8.5 1 97.19 166 ASP A N 1
ATOM 1388 C CA . ASP A 1 166 ? 8.625 8.469 -8.656 1 97.19 166 ASP A CA 1
ATOM 1389 C C . ASP A 1 166 ? 9.648 7.977 -7.641 1 97.19 166 ASP A C 1
ATOM 1391 O O . ASP A 1 166 ? 10.844 8.266 -7.754 1 97.19 166 ASP A O 1
ATOM 1395 N N . ARG A 1 167 ? 9.203 7.203 -6.641 1 97.38 167 ARG A N 1
ATOM 1396 C CA . ARG A 1 167 ? 10.078 6.641 -5.617 1 97.38 167 ARG A CA 1
ATOM 1397 C C . ARG A 1 167 ? 10.391 5.176 -5.906 1 97.38 167 ARG A C 1
ATOM 1399 O O . ARG A 1 167 ? 11.055 4.508 -5.109 1 97.38 167 ARG A O 1
ATOM 1406 N N . ILE A 1 168 ? 9.938 4.668 -7.008 1 97.56 168 ILE A N 1
ATOM 1407 C CA . ILE A 1 168 ? 10.07 3.246 -7.316 1 97.56 168 ILE A CA 1
ATOM 1408 C C . ILE A 1 168 ? 10.891 3.066 -8.586 1 97.56 168 ILE A C 1
ATOM 1410 O O . ILE A 1 168 ? 10.727 3.811 -9.555 1 97.56 168 ILE A O 1
ATOM 1414 N N . GLU A 1 169 ? 11.719 2.078 -8.602 1 94.81 169 GLU A N 1
ATOM 1415 C CA . GLU A 1 169 ? 12.508 1.754 -9.789 1 94.81 169 GLU A CA 1
ATOM 1416 C C . GLU A 1 169 ? 11.617 1.289 -10.938 1 94.81 169 GLU A C 1
ATOM 1418 O O . GLU A 1 169 ? 10.57 0.675 -10.711 1 94.81 169 GLU A O 1
ATOM 1423 N N . PHE A 1 170 ? 11.992 1.606 -12.219 1 92.44 170 PHE A N 1
ATOM 1424 C CA . PHE A 1 170 ? 11.312 1.182 -13.438 1 92.44 170 PHE A CA 1
ATOM 1425 C C . PHE A 1 170 ? 9.93 1.823 -13.539 1 92.44 170 PHE A C 1
ATOM 1427 O O . PHE A 1 170 ? 9 1.217 -14.07 1 92.44 170 PHE A O 1
ATOM 1434 N N . SER A 1 171 ? 9.773 2.955 -12.945 1 92.81 171 SER A N 1
ATOM 1435 C CA . SER A 1 171 ? 8.469 3.588 -12.82 1 92.81 171 SER A CA 1
ATOM 1436 C C . SER A 1 171 ? 7.871 3.906 -14.188 1 92.81 171 SER A C 1
ATOM 1438 O O . SER A 1 171 ? 6.656 3.838 -14.375 1 92.81 171 SER A O 1
ATOM 1440 N N . GLU A 1 172 ? 8.648 4.23 -15.172 1 91.94 172 GLU A N 1
ATOM 1441 C CA . GLU A 1 172 ? 8.133 4.582 -16.5 1 91.94 172 GLU A CA 1
ATOM 1442 C C . GLU A 1 172 ? 7.707 3.34 -17.266 1 91.94 172 GLU A C 1
ATOM 1444 O O . GLU A 1 172 ? 6.598 3.283 -17.797 1 91.94 172 GLU A O 1
ATOM 1449 N N . GLU A 1 173 ? 8.469 2.316 -17.266 1 91.75 173 GLU A N 1
ATOM 1450 C CA . GLU A 1 173 ? 8.258 1.115 -18.062 1 91.75 173 GLU A CA 1
ATOM 1451 C C . GLU A 1 173 ? 7.195 0.215 -17.438 1 91.75 173 GLU A C 1
ATOM 1453 O O . GLU A 1 173 ? 6.496 -0.512 -18.156 1 91.75 173 GLU A O 1
ATOM 1458 N N . MET A 1 174 ? 7.113 0.285 -16.109 1 96.12 174 MET A N 1
ATOM 1459 C CA . MET A 1 174 ? 6.285 -0.697 -15.414 1 96.12 174 MET A CA 1
ATOM 1460 C C . MET A 1 174 ? 5.25 -0.008 -14.539 1 96.12 174 MET A C 1
ATOM 1462 O O . MET A 1 174 ? 4.887 -0.521 -13.477 1 96.12 174 MET A O 1
ATOM 1466 N N . GLU A 1 175 ? 4.754 1.126 -14.984 1 96.81 175 GLU A N 1
ATOM 1467 C CA . GLU A 1 175 ? 3.879 1.996 -14.203 1 96.81 175 GLU A CA 1
ATOM 1468 C C . GLU A 1 175 ? 2.617 1.259 -13.758 1 96.81 175 GLU A C 1
ATOM 1470 O O . GLU A 1 175 ? 2.148 1.44 -12.633 1 96.81 175 GLU A O 1
ATOM 1475 N N . LYS A 1 176 ? 2.084 0.411 -14.586 1 97.19 176 LYS A N 1
ATOM 1476 C CA . LYS A 1 176 ? 0.79 -0.212 -14.32 1 97.19 176 LYS A CA 1
ATOM 1477 C C . LYS A 1 176 ? 0.86 -1.133 -13.109 1 97.19 176 LYS A C 1
ATOM 1479 O O . LYS A 1 176 ? -0.164 -1.439 -12.492 1 97.19 176 LYS A O 1
ATOM 1484 N N . TYR A 1 177 ? 2.037 -1.602 -12.703 1 98.06 177 TYR A N 1
ATOM 1485 C CA . TYR A 1 177 ? 2.176 -2.527 -11.586 1 98.06 177 TYR A CA 1
ATOM 1486 C C . TYR A 1 177 ? 2.512 -1.78 -10.305 1 98.06 177 TYR A C 1
ATOM 1488 O O . TYR A 1 177 ? 2.584 -2.383 -9.227 1 98.06 177 TYR A O 1
ATOM 1496 N N . ILE A 1 178 ? 2.752 -0.466 -10.375 1 98.44 178 ILE A N 1
ATOM 1497 C CA . ILE A 1 178 ? 3.113 0.351 -9.227 1 98.44 178 ILE A CA 1
ATOM 1498 C C . ILE A 1 178 ? 1.856 0.978 -8.625 1 98.44 178 ILE A C 1
ATOM 1500 O O . ILE A 1 178 ? 1.063 1.598 -9.336 1 98.44 178 ILE A O 1
ATOM 1504 N N . PRO A 1 179 ? 1.614 0.712 -7.305 1 98.62 179 PRO A N 1
ATOM 1505 C CA . PRO A 1 179 ? 0.473 1.373 -6.668 1 98.62 179 PRO A CA 1
ATOM 1506 C C . PRO A 1 179 ? 0.663 2.883 -6.539 1 98.62 179 PRO A C 1
ATOM 1508 O O . PRO A 1 179 ? 0.886 3.389 -5.438 1 98.62 179 PRO A O 1
ATOM 1511 N N . ASP A 1 180 ? 0.424 3.549 -7.594 1 98.12 180 ASP A N 1
ATOM 1512 C CA . ASP A 1 180 ? 0.723 4.977 -7.664 1 98.12 180 ASP A CA 1
ATOM 1513 C C . ASP A 1 180 ? -0.458 5.809 -7.172 1 98.12 180 ASP A C 1
ATOM 1515 O O . ASP A 1 180 ? -1.615 5.438 -7.371 1 98.12 180 ASP A O 1
ATOM 1519 N N . PHE A 1 181 ? -0.161 6.859 -6.48 1 98.38 181 PHE A N 1
ATOM 1520 C CA . PHE A 1 181 ? -1.11 7.863 -6.016 1 98.38 181 PHE A CA 1
ATOM 1521 C C . PHE A 1 181 ? -0.411 9.195 -5.762 1 98.38 181 PHE A C 1
ATOM 1523 O O . PHE A 1 181 ? 0.819 9.266 -5.793 1 98.38 181 PHE A O 1
ATOM 1530 N N . THR A 1 182 ? -1.195 10.164 -5.648 1 98.12 182 THR A N 1
ATOM 1531 C CA . THR A 1 182 ? -0.681 11.469 -5.238 1 98.12 182 THR A CA 1
ATOM 1532 C C . THR A 1 182 ? -1.231 11.867 -3.873 1 98.12 182 THR A C 1
ATOM 1534 O O . THR A 1 182 ? -2.102 11.18 -3.326 1 98.12 182 THR A O 1
ATOM 1537 N N . TYR A 1 183 ? -0.635 12.805 -3.244 1 98.06 183 TYR A N 1
ATOM 1538 C CA . TYR A 1 183 ? -1.116 13.375 -1.991 1 98.06 183 TYR A CA 1
ATOM 1539 C C . TYR A 1 183 ? -1.193 14.898 -2.08 1 98.06 183 TYR A C 1
ATOM 1541 O O . TYR A 1 183 ? -0.516 15.516 -2.908 1 98.06 183 TYR A O 1
ATOM 1549 N N . GLN A 1 184 ? -2.068 15.453 -1.301 1 97.81 184 GLN A N 1
ATOM 1550 C CA . GLN A 1 184 ? -2.248 16.906 -1.274 1 97.81 184 GLN A CA 1
ATOM 1551 C C . GLN A 1 184 ? -1.288 17.562 -0.285 1 97.81 184 GLN A C 1
ATOM 1553 O O . GLN A 1 184 ? -1.202 17.141 0.872 1 97.81 184 GLN A O 1
ATOM 1558 N N . VAL A 1 185 ? -0.554 18.562 -0.778 1 96.62 185 VAL A N 1
ATOM 1559 C CA . VAL A 1 185 ? 0.331 19.312 0.107 1 96.62 185 VAL A CA 1
ATOM 1560 C C . VAL A 1 185 ? -0.289 20.672 0.43 1 96.62 185 VAL A C 1
ATOM 1562 O O . VAL A 1 185 ? -0.65 21.422 -0.475 1 96.62 185 VAL A O 1
ATOM 1565 N N . VAL A 1 186 ? -0.469 20.891 1.673 1 95.75 186 VAL A N 1
ATOM 1566 C CA . VAL A 1 186 ? -0.839 22.203 2.16 1 95.75 186 VAL A CA 1
ATOM 1567 C C . VAL A 1 186 ? 0.332 22.828 2.922 1 95.75 186 VAL A C 1
ATOM 1569 O O . VAL A 1 186 ? 0.607 22.453 4.062 1 95.75 186 VAL A O 1
ATOM 1572 N N . SER A 1 187 ? 0.942 23.703 2.314 1 93.25 187 SER A N 1
ATOM 1573 C CA . SER A 1 187 ? 2.084 24.391 2.918 1 93.25 187 SER A CA 1
ATOM 1574 C C . SER A 1 187 ? 1.702 25.781 3.398 1 93.25 187 SER A C 1
ATOM 1576 O O . SER A 1 187 ? 1.002 26.516 2.697 1 93.25 187 SER A O 1
ATOM 1578 N N . VAL A 1 188 ? 2.188 26.141 4.531 1 91.12 188 VAL A N 1
ATOM 1579 C CA . VAL A 1 188 ? 1.923 27.484 5.047 1 91.12 188 VAL A CA 1
ATOM 1580 C C . VAL A 1 188 ? 2.605 28.531 4.156 1 91.12 188 VAL A C 1
ATOM 1582 O O . VAL A 1 188 ? 2.107 29.641 3.998 1 91.12 188 VAL A O 1
ATOM 1585 N N . GLY A 1 189 ? 3.664 28.156 3.549 1 88.81 189 GLY A N 1
ATOM 1586 C CA . GLY A 1 189 ? 4.445 29.047 2.715 1 88.81 189 GLY A CA 1
ATOM 1587 C C . GLY A 1 189 ? 3.758 29.406 1.411 1 88.81 189 GLY A C 1
ATOM 1588 O O . GLY A 1 189 ? 4.145 30.359 0.738 1 88.81 189 GLY A O 1
ATOM 1589 N N . GLN A 1 190 ? 2.77 28.672 1.098 1 91.5 190 GLN A N 1
ATOM 1590 C CA . GLN A 1 190 ? 2.072 28.922 -0.158 1 91.5 190 GLN A CA 1
ATOM 1591 C C . GLN A 1 190 ? 1.167 30.141 -0.045 1 91.5 190 GLN A C 1
ATOM 1593 O O . GLN A 1 190 ? 0.723 30.688 -1.058 1 91.5 190 GLN A O 1
ATOM 1598 N N . TYR A 1 191 ? 0.978 30.672 1.147 1 92.12 191 TYR A N 1
ATOM 1599 C CA . TYR A 1 191 ? 0.103 31.812 1.393 1 92.12 191 TYR A CA 1
ATOM 1600 C C . TYR A 1 191 ? 0.905 33.031 1.837 1 92.12 191 TYR A C 1
ATOM 1602 O O . TYR A 1 191 ? 1.862 32.906 2.604 1 92.12 191 TYR A O 1
ATOM 1610 N N . THR A 1 192 ? 0.461 34.125 1.353 1 91.69 192 THR A N 1
ATOM 1611 C CA . THR A 1 192 ? 0.952 35.344 1.935 1 91.69 192 THR A CA 1
ATOM 1612 C C . THR A 1 192 ? 0.201 35.688 3.223 1 91.69 192 THR A C 1
ATOM 1614 O O . THR A 1 192 ? -0.883 35.156 3.469 1 91.69 192 THR A O 1
ATOM 1617 N N . ASN A 1 193 ? 0.855 36.5 4.043 1 90.06 193 ASN A N 1
ATOM 1618 C CA . ASN A 1 193 ? 0.166 36.938 5.246 1 90.06 193 ASN A CA 1
ATOM 1619 C C . ASN A 1 193 ? -1.163 37.625 4.918 1 90.06 193 ASN A C 1
ATOM 1621 O O . ASN A 1 193 ? -2.146 37.438 5.641 1 90.06 193 ASN A O 1
ATOM 1625 N N . GLU A 1 194 ? -1.188 38.344 3.832 1 90.06 194 GLU A N 1
ATOM 1626 C CA . GLU A 1 194 ? -2.4 39.031 3.406 1 90.06 194 GLU A CA 1
ATOM 1627 C C . GLU A 1 194 ? -3.5 38.031 3.033 1 90.06 194 GLU A C 1
ATOM 1629 O O . GLU A 1 194 ? -4.66 38.219 3.416 1 90.06 194 GLU A O 1
ATOM 1634 N N . GLU A 1 195 ? -3.166 37.062 2.305 1 91.94 195 GLU A N 1
ATOM 1635 C CA . GLU A 1 195 ? -4.133 36.031 1.902 1 91.94 195 GLU A CA 1
ATOM 1636 C C . GLU A 1 195 ? -4.727 35.344 3.117 1 91.94 195 GLU A C 1
ATOM 1638 O O . GLU A 1 195 ? -5.938 35.094 3.176 1 91.94 195 GLU A O 1
ATOM 1643 N N . LEU A 1 196 ? -3.875 34.969 4.055 1 92.38 196 LEU A N 1
ATOM 1644 C CA . LEU A 1 196 ? -4.332 34.312 5.262 1 92.38 196 LEU A CA 1
ATOM 1645 C C . LEU A 1 196 ? -5.207 35.219 6.105 1 92.38 196 LEU A C 1
ATOM 1647 O O . LEU A 1 196 ? -6.18 34.781 6.715 1 92.38 196 LEU A O 1
ATOM 1651 N N . SER A 1 197 ? -4.902 36.5 6.121 1 86.19 197 SER A N 1
ATOM 1652 C CA . SER A 1 197 ? -5.66 37.469 6.91 1 86.19 197 SER A CA 1
ATOM 1653 C C . SER A 1 197 ? -7.07 37.656 6.363 1 86.19 197 SER A C 1
ATOM 1655 O O . SER A 1 197 ? -7.988 38 7.105 1 86.19 197 SER A O 1
ATOM 1657 N N . LYS A 1 198 ? -7.273 37.344 5.129 1 88.62 198 LYS A N 1
ATOM 1658 C CA . LYS A 1 198 ? -8.57 37.531 4.477 1 88.62 198 LYS A CA 1
ATOM 1659 C C . LYS A 1 198 ? -9.477 36.312 4.707 1 88.62 198 LYS A C 1
ATOM 1661 O O . LYS A 1 198 ? -10.688 36.406 4.477 1 88.62 198 LYS A O 1
ATOM 1666 N N . LYS A 1 199 ? -8.914 35.25 5.172 1 90.31 199 LYS A N 1
ATOM 1667 C CA . LYS A 1 199 ? -9.719 34.031 5.41 1 90.31 199 LYS A CA 1
ATOM 1668 C C . LYS A 1 199 ? -10.602 34.219 6.645 1 90.31 199 LYS A C 1
ATOM 1670 O O . LYS A 1 199 ? -11.695 33.656 6.711 1 90.31 199 LYS A O 1
ATOM 1675 N N . HIS A 1 200 ? -10.219 34.875 7.711 1 89.12 200 HIS A N 1
ATOM 1676 C CA . HIS A 1 200 ? -10.938 35.281 8.906 1 89.12 200 HIS A CA 1
ATOM 1677 C C . HIS A 1 200 ? -11.359 34.094 9.75 1 89.12 200 HIS A C 1
ATOM 1679 O O . HIS A 1 200 ? -12.133 34.25 10.703 1 89.12 200 HIS A O 1
ATOM 1685 N N . ASP A 1 201 ? -10.992 32.875 9.344 1 94.19 201 ASP A N 1
ATOM 1686 C CA . ASP A 1 201 ? -11.312 31.719 10.164 1 94.19 201 ASP A CA 1
ATOM 1687 C C . ASP A 1 201 ? -10.203 31.422 11.172 1 94.19 201 ASP A C 1
ATOM 1689 O O . ASP A 1 201 ? -9.117 32 11.086 1 94.19 201 ASP A O 1
ATOM 1693 N N . GLU A 1 202 ? -10.477 30.625 12.141 1 95.38 202 GLU A N 1
ATOM 1694 C CA . GLU A 1 202 ? -9.531 30.359 13.219 1 95.38 202 GLU A CA 1
ATOM 1695 C C . GLU A 1 202 ? -8.273 29.672 12.695 1 95.38 202 GLU A C 1
ATOM 1697 O O . GLU A 1 202 ? -7.172 29.922 13.195 1 95.38 202 GLU A O 1
ATOM 1702 N N . MET A 1 203 ? -8.391 28.859 11.688 1 95.5 203 MET A N 1
ATOM 1703 C CA . MET A 1 203 ? -7.258 28.141 11.117 1 95.5 203 MET A CA 1
ATOM 1704 C C . MET A 1 203 ? -6.281 29.109 10.461 1 95.5 203 MET A C 1
ATOM 1706 O O . MET A 1 203 ? -5.074 28.859 10.43 1 95.5 203 MET A O 1
ATOM 1710 N N . SER A 1 204 ? -6.762 30.203 9.961 1 95 204 SER A N 1
ATOM 1711 C CA . SER A 1 204 ? -5.891 31.172 9.32 1 95 204 SER A CA 1
ATOM 1712 C C . SER A 1 204 ? -4.875 31.734 10.312 1 95 204 SER A C 1
ATOM 1714 O O . SER A 1 204 ? -3.719 31.969 9.953 1 95 204 SER A O 1
ATOM 1716 N N . LEU A 1 205 ? -5.301 32.031 11.523 1 92.06 205 LEU A N 1
ATOM 1717 C CA . LEU A 1 205 ? -4.379 32.5 12.539 1 92.06 205 LEU A CA 1
ATOM 1718 C C . LEU A 1 205 ? -3.346 31.453 12.906 1 92.06 205 LEU A C 1
ATOM 1720 O O . LEU A 1 205 ? -2.174 31.766 13.117 1 92.06 205 LEU A O 1
ATOM 1724 N N . VAL A 1 206 ? -3.791 30.188 12.969 1 92.25 206 VAL A N 1
ATOM 1725 C CA . VAL A 1 206 ? -2.859 29.094 13.188 1 92.25 206 VAL A CA 1
ATOM 1726 C C . VAL A 1 206 ? -1.779 29.109 12.109 1 92.25 206 VAL A C 1
ATOM 1728 O O . VAL A 1 206 ? -0.587 29.016 12.414 1 92.25 206 VAL A O 1
ATOM 1731 N N . MET A 1 207 ? -2.219 29.219 10.922 1 92.75 207 MET A N 1
ATOM 1732 C CA . MET A 1 207 ? -1.299 29.188 9.789 1 92.75 207 MET A CA 1
ATOM 1733 C C . MET A 1 207 ? -0.362 30.391 9.812 1 92.75 207 MET A C 1
ATOM 1735 O O . MET A 1 207 ? 0.824 30.266 9.508 1 92.75 207 MET A O 1
ATOM 1739 N N . LEU A 1 208 ? -0.861 31.516 10.18 1 90.81 208 LEU A N 1
ATOM 1740 C CA . LEU A 1 208 ? -0.059 32.719 10.289 1 90.81 208 LEU A CA 1
ATOM 1741 C C . LEU A 1 208 ? 1.058 32.562 11.312 1 90.81 208 LEU A C 1
ATOM 1743 O O . LEU A 1 208 ? 2.205 32.938 11.062 1 90.81 208 LEU A O 1
ATOM 1747 N N . ILE A 1 209 ? 0.703 31.969 12.43 1 87.31 209 ILE A N 1
ATOM 1748 C CA . ILE A 1 209 ? 1.684 31.75 13.492 1 87.31 209 ILE A CA 1
ATOM 1749 C C . ILE A 1 209 ? 2.713 30.719 13.047 1 87.31 209 ILE A C 1
ATOM 1751 O O . ILE A 1 209 ? 3.918 30.922 13.219 1 87.31 209 ILE A O 1
ATOM 1755 N N . ASN A 1 210 ? 2.256 29.641 12.445 1 87.62 210 ASN A N 1
ATOM 1756 C CA . ASN A 1 210 ? 3.135 28.562 12.016 1 87.62 210 ASN A CA 1
ATOM 1757 C C . ASN A 1 210 ? 4.086 29.016 10.906 1 87.62 210 ASN A C 1
ATOM 1759 O O . ASN A 1 210 ? 5.145 28.422 10.711 1 87.62 210 ASN A O 1
ATOM 1763 N N . LYS A 1 211 ? 3.705 30.016 10.234 1 88.19 211 LYS A N 1
ATOM 1764 C CA . LYS A 1 211 ? 4.527 30.547 9.148 1 88.19 211 LYS A CA 1
ATOM 1765 C C . LYS A 1 211 ? 5.758 31.266 9.695 1 88.19 211 LYS A C 1
ATOM 1767 O O . LYS A 1 211 ? 6.738 31.469 8.977 1 88.19 211 LYS A O 1
ATOM 1772 N N . ILE A 1 212 ? 5.723 31.672 10.922 1 84.06 212 ILE A N 1
ATOM 1773 C CA . ILE A 1 212 ? 6.824 32.406 11.539 1 84.06 212 ILE A CA 1
ATOM 1774 C C . ILE A 1 212 ? 7.957 31.422 11.875 1 84.06 212 ILE A C 1
ATOM 1776 O O . ILE A 1 212 ? 7.781 30.516 12.688 1 84.06 212 ILE A O 1
ATOM 1780 N N . GLN A 1 213 ? 9.062 31.641 11.227 1 78 213 GLN A N 1
ATOM 1781 C CA . GLN A 1 213 ? 10.195 30.75 11.453 1 78 213 GLN A CA 1
ATOM 1782 C C . GLN A 1 213 ? 11.438 31.547 11.852 1 78 213 GLN A C 1
ATOM 1784 O O . GLN A 1 213 ? 12.43 30.969 12.312 1 78 213 GLN A O 1
ATOM 1789 N N . SER A 1 214 ? 11.398 32.812 11.625 1 77.75 214 SER A N 1
ATOM 1790 C CA . SER A 1 214 ? 12.531 33.688 11.906 1 77.75 214 SER A CA 1
ATOM 1791 C C . SER A 1 214 ? 12.07 35.031 12.5 1 77.75 214 SER A C 1
ATOM 1793 O O . SER A 1 214 ? 10.867 35.312 12.547 1 77.75 214 SER A O 1
ATOM 1795 N N . ALA A 1 215 ? 13.062 35.688 12.852 1 73.75 215 ALA A N 1
ATOM 1796 C CA . ALA A 1 215 ? 12.766 37.031 13.367 1 73.75 215 ALA A CA 1
ATOM 1797 C C . ALA A 1 215 ? 12.172 37.906 12.281 1 73.75 215 ALA A C 1
ATOM 1799 O O . ALA A 1 215 ? 11.305 38.75 12.555 1 73.75 215 ALA A O 1
ATOM 1800 N N . GLU A 1 216 ? 12.711 37.719 11.18 1 81.69 216 GLU A N 1
ATOM 1801 C CA . GLU A 1 216 ? 12.18 38.469 10.047 1 81.69 216 GLU A CA 1
ATOM 1802 C C . GLU A 1 216 ? 10.711 38.156 9.812 1 81.69 216 GLU A C 1
ATOM 1804 O O . GLU A 1 216 ? 9.906 39.031 9.531 1 81.69 216 GLU A O 1
ATOM 1809 N N . ASP A 1 217 ? 10.352 36.906 9.992 1 83.69 217 ASP A N 1
ATOM 1810 C CA . ASP A 1 217 ? 8.961 36.469 9.828 1 83.69 217 ASP A CA 1
ATOM 1811 C C . ASP A 1 217 ? 8.07 37.125 10.898 1 83.69 217 ASP A C 1
ATOM 1813 O O . ASP A 1 217 ? 6.91 37.438 10.641 1 83.69 217 ASP A O 1
ATOM 1817 N N . LEU A 1 218 ? 8.656 37.188 11.977 1 77.94 218 LEU A N 1
ATOM 1818 C CA . LEU A 1 218 ? 7.918 37.812 13.086 1 77.94 218 LEU A CA 1
ATOM 1819 C C . LEU A 1 218 ? 7.602 39.25 12.797 1 77.94 218 LEU A C 1
ATOM 1821 O O . LEU A 1 218 ? 6.5 39.719 13.094 1 77.94 218 LEU A O 1
ATOM 1825 N N . SER A 1 219 ? 8.555 39.938 12.312 1 77.31 219 SER A N 1
ATOM 1826 C CA . SER A 1 219 ? 8.359 41.344 11.945 1 77.31 219 SER A CA 1
ATOM 1827 C C . SER A 1 219 ? 7.27 41.469 10.883 1 77.31 219 SER A C 1
ATOM 1829 O O . SER A 1 219 ? 6.469 42.406 10.938 1 77.31 219 SER A O 1
ATOM 1831 N N . GLU A 1 220 ? 7.281 40.594 9.977 1 82.31 220 GLU A N 1
ATOM 1832 C CA . GLU A 1 220 ? 6.266 40.594 8.93 1 82.31 220 GLU A CA 1
ATOM 1833 C C . GLU A 1 220 ? 4.883 40.312 9.508 1 82.31 220 GLU A C 1
ATOM 1835 O O . GLU A 1 220 ? 3.881 40.844 9.047 1 82.31 220 GLU A O 1
ATOM 1840 N N . PHE A 1 221 ? 4.84 39.406 10.367 1 82.5 221 PHE A N 1
ATOM 1841 C CA . PHE A 1 221 ? 3.588 39.062 11.039 1 82.5 221 PHE A CA 1
ATOM 1842 C C . PHE A 1 221 ? 3.01 40.281 11.75 1 82.5 221 PHE A C 1
ATOM 1844 O O . PHE A 1 221 ? 1.791 40.469 11.781 1 82.5 221 PHE A O 1
ATOM 1851 N N . ARG A 1 222 ? 3.838 41.094 12.211 1 73.5 222 ARG A N 1
ATOM 1852 C CA . ARG A 1 222 ? 3.428 42.281 12.938 1 73.5 222 ARG A CA 1
ATOM 1853 C C . ARG A 1 222 ? 2.717 43.25 12.008 1 73.5 222 ARG A C 1
ATOM 1855 O O . ARG A 1 222 ? 1.943 44.094 12.461 1 73.5 222 ARG A O 1
ATOM 1862 N N . LYS A 1 223 ? 3.039 43.125 10.891 1 76.69 223 LYS A N 1
ATOM 1863 C CA . LYS A 1 223 ? 2.436 44.031 9.922 1 76.69 223 LYS A CA 1
ATOM 1864 C C . LYS A 1 223 ? 0.994 43.625 9.617 1 76.69 223 LYS A C 1
ATOM 1866 O O . LYS A 1 223 ? 0.239 44.406 9.039 1 76.69 223 LYS A O 1
ATOM 1871 N N . VAL A 1 224 ? 0.744 42.469 10 1 78.38 224 VAL A N 1
ATOM 1872 C CA . VAL A 1 224 ? -0.636 42.031 9.805 1 78.38 224 VAL A CA 1
ATOM 1873 C C . VAL A 1 224 ? -1.566 42.844 10.703 1 78.38 224 VAL A C 1
ATOM 1875 O O . VAL A 1 224 ? -1.174 43.25 11.789 1 78.38 224 VAL A O 1
ATOM 1878 N N . SER A 1 225 ? -2.727 43.062 10.211 1 70.75 225 SER A N 1
ATOM 1879 C CA . SER A 1 225 ? -3.684 43.906 10.938 1 70.75 225 SER A CA 1
ATOM 1880 C C . SER A 1 225 ? -3.943 43.344 12.336 1 70.75 225 SER A C 1
ATOM 1882 O O . SER A 1 225 ? -4.43 42.219 12.484 1 70.75 225 SER A O 1
ATOM 1884 N N . GLU A 1 226 ? -3.594 44.094 13.258 1 74.5 226 GLU A N 1
ATOM 1885 C CA . GLU A 1 226 ? -3.867 43.75 14.656 1 74.5 226 GLU A CA 1
ATOM 1886 C C . GLU A 1 226 ? -5.359 43.531 14.883 1 74.5 226 GLU A C 1
ATOM 1888 O O . GLU A 1 226 ? -5.746 42.656 15.641 1 74.5 226 GLU A O 1
ATOM 1893 N N . GLU A 1 227 ? -6.023 44.344 14.18 1 76.75 227 GLU A N 1
ATOM 1894 C CA . GLU A 1 227 ? -7.473 44.219 14.32 1 76.75 227 GLU A CA 1
ATOM 1895 C C . GLU A 1 227 ? -7.98 42.875 13.859 1 76.75 227 GLU A C 1
ATOM 1897 O O . GLU A 1 227 ? -8.852 42.281 14.492 1 76.75 227 GLU A O 1
ATOM 1902 N N . MET A 1 228 ? -7.43 42.469 12.805 1 81.12 228 MET A N 1
ATOM 1903 C CA . MET A 1 228 ? -7.855 41.188 12.266 1 81.12 228 MET A CA 1
ATOM 1904 C C . MET A 1 228 ? -7.469 40.062 13.219 1 81.12 228 MET A C 1
ATOM 1906 O O . MET A 1 228 ? -8.289 39.188 13.516 1 81.12 228 MET A O 1
ATOM 1910 N N . VAL A 1 229 ? -6.32 40.094 13.719 1 82.5 229 VAL A N 1
ATOM 1911 C CA . VAL A 1 229 ? -5.82 39.062 14.617 1 82.5 229 VAL A CA 1
ATOM 1912 C C . VAL A 1 229 ? -6.637 39.062 15.906 1 82.5 229 VAL A C 1
ATOM 1914 O O . VAL A 1 229 ? -7.039 38 16.391 1 82.5 229 VAL A O 1
ATOM 1917 N N . GLU A 1 230 ? -6.926 40.25 16.312 1 82 230 GLU A N 1
ATOM 1918 C CA . GLU A 1 230 ? -7.707 40.375 17.531 1 82 230 GLU A CA 1
ATOM 1919 C C . GLU A 1 230 ? -9.141 39.875 17.328 1 82 230 GLU A C 1
ATOM 1921 O O . GLU A 1 230 ? -9.734 39.281 18.234 1 82 230 GLU A O 1
ATOM 1926 N N . SER A 1 231 ? -9.594 40.219 16.234 1 86 231 SER A N 1
ATOM 1927 C CA . SER A 1 231 ? -10.953 39.781 15.93 1 86 231 SER A CA 1
ATOM 1928 C C . SER A 1 231 ? -11.047 38.25 15.867 1 86 231 SER A C 1
ATOM 1930 O O . SER A 1 231 ? -11.953 37.656 16.453 1 86 231 SER A O 1
ATOM 1932 N N . ILE A 1 232 ? -10.078 37.625 15.219 1 89 232 ILE A N 1
ATOM 1933 C CA . ILE A 1 232 ? -10.078 36.188 15.094 1 89 232 ILE A CA 1
ATOM 1934 C C . ILE A 1 232 ? -9.883 35.562 16.469 1 89 232 ILE A C 1
ATOM 1936 O O . ILE A 1 232 ? -10.633 34.656 16.859 1 89 232 ILE A O 1
ATOM 1940 N N . TYR A 1 233 ? -8.977 36.062 17.188 1 87.25 233 TYR A N 1
ATOM 1941 C CA . TYR A 1 233 ? -8.688 35.531 18.516 1 87.25 233 TYR A CA 1
ATOM 1942 C C . TYR A 1 233 ? -9.867 35.75 19.453 1 87.25 233 TYR A C 1
ATOM 1944 O O . TYR A 1 233 ? -10.266 34.812 20.172 1 87.25 233 TYR A O 1
ATOM 1952 N N . GLY A 1 234 ? -10.32 36.938 19.453 1 86.25 234 GLY A N 1
ATOM 1953 C CA . GLY A 1 234 ? -11.406 37.281 20.344 1 86.25 234 GLY A CA 1
ATOM 1954 C C . GLY A 1 234 ? -12.656 36.469 20.141 1 86.25 234 GLY A C 1
ATOM 1955 O O . GLY A 1 234 ? -13.344 36.094 21.094 1 86.25 234 GLY A O 1
ATOM 1956 N N . ASN A 1 235 ? -12.961 36.125 18.938 1 90.31 235 ASN A N 1
ATOM 1957 C CA . ASN A 1 235 ? -14.18 35.406 18.594 1 90.31 235 ASN A CA 1
ATOM 1958 C C . ASN A 1 235 ? -13.977 33.875 18.688 1 90.31 235 ASN A C 1
ATOM 1960 O O . ASN A 1 235 ? -14.938 33.125 18.594 1 90.31 235 ASN A O 1
ATOM 1964 N N . ALA A 1 236 ? -12.734 33.5 18.875 1 92.25 236 ALA A N 1
ATOM 1965 C CA . ALA A 1 236 ? -12.445 32.062 18.938 1 92.25 236 ALA A CA 1
ATOM 1966 C C . ALA A 1 236 ? -12.914 31.453 20.25 1 92.25 236 ALA A C 1
ATOM 1968 O O . ALA A 1 236 ? -12.867 32.094 21.297 1 92.25 236 ALA A O 1
ATOM 1969 N N . PRO A 1 237 ? -13.453 30.234 20.219 1 93.5 237 PRO A N 1
ATOM 1970 C CA . PRO A 1 237 ? -13.766 29.547 21.469 1 93.5 237 PRO A CA 1
ATOM 1971 C C . PRO A 1 237 ? -12.539 29.359 22.359 1 93.5 237 PRO A C 1
ATOM 1973 O O . PRO A 1 237 ? -11.406 29.359 21.875 1 93.5 237 PRO A O 1
ATOM 1976 N N . ASP A 1 238 ? -12.758 29.125 23.641 1 90.81 238 ASP A N 1
ATOM 1977 C CA . ASP A 1 238 ? -11.695 29.047 24.641 1 90.81 238 ASP A CA 1
ATOM 1978 C C . ASP A 1 238 ? -10.727 27.906 24.312 1 90.81 238 ASP A C 1
ATOM 1980 O O . ASP A 1 238 ? -9.523 28.031 24.5 1 90.81 238 ASP A O 1
ATOM 1984 N N . GLU A 1 239 ? -11.273 26.859 23.844 1 91.81 239 GLU A N 1
ATOM 1985 C CA . GLU A 1 239 ? -10.43 25.703 23.516 1 91.81 239 GLU A CA 1
ATOM 1986 C C . GLU A 1 239 ? -9.43 26.062 22.406 1 91.81 239 GLU A C 1
ATOM 1988 O O . GLU A 1 239 ? -8.289 25.594 22.438 1 91.81 239 GLU A O 1
ATOM 1993 N N . ILE A 1 240 ? -9.805 26.859 21.469 1 94 240 ILE A N 1
ATOM 1994 C CA . ILE A 1 240 ? -8.938 27.25 20.359 1 94 240 ILE A CA 1
ATOM 1995 C C . ILE A 1 240 ? -7.945 28.312 20.828 1 94 240 ILE A C 1
ATOM 1997 O O . ILE A 1 240 ? -6.789 28.312 20.406 1 94 240 ILE A O 1
ATOM 2001 N N . LYS A 1 241 ? -8.383 29.141 21.75 1 90.19 241 LYS A N 1
ATOM 2002 C CA . LYS A 1 241 ? -7.469 30.125 22.328 1 90.19 241 LYS A CA 1
ATOM 2003 C C . LYS A 1 241 ? -6.305 29.438 23.031 1 90.19 241 LYS A C 1
ATOM 2005 O O . LYS A 1 241 ? -5.164 29.891 22.953 1 90.19 241 LYS A O 1
ATOM 2010 N N . GLU A 1 242 ? -6.656 28.375 23.703 1 88.38 242 GLU A N 1
ATOM 2011 C CA . GLU A 1 242 ? -5.609 27.609 24.375 1 88.38 242 GLU A CA 1
ATOM 2012 C C . GLU A 1 242 ? -4.625 27.031 23.359 1 88.38 242 GLU A C 1
ATOM 2014 O O . GLU A 1 242 ? -3.422 26.969 23.625 1 88.38 242 GLU A O 1
ATOM 2019 N N . ILE A 1 243 ? -5.16 26.609 22.25 1 89.88 243 ILE A N 1
ATOM 2020 C CA . ILE A 1 243 ? -4.309 26.078 21.188 1 89.88 243 ILE A CA 1
ATOM 2021 C C . ILE A 1 243 ? -3.396 27.172 20.656 1 89.88 243 ILE A C 1
ATOM 2023 O O . ILE A 1 243 ? -2.199 26.953 20.453 1 89.88 243 ILE A O 1
ATOM 2027 N N . TYR A 1 244 ? -3.916 28.375 20.484 1 88.94 244 TYR A N 1
ATOM 2028 C CA . TYR A 1 244 ? -3.111 29.516 20.047 1 88.94 244 TYR A CA 1
ATOM 2029 C C . TYR A 1 244 ? -1.949 29.75 21.016 1 88.94 244 TYR A C 1
ATOM 2031 O O . TYR A 1 244 ? -0.815 29.969 20.578 1 88.94 244 TYR A O 1
ATOM 2039 N N . LYS A 1 245 ? -2.26 29.703 22.234 1 83.44 245 LYS A N 1
ATOM 2040 C CA . LYS A 1 245 ? -1.236 29.938 23.25 1 83.44 245 LYS A CA 1
ATOM 2041 C C . LYS A 1 245 ? -0.12 28.906 23.172 1 83.44 245 LYS A C 1
ATOM 2043 O O . LYS A 1 245 ? 1.06 29.25 23.281 1 83.44 245 LYS A O 1
ATOM 2048 N N . LYS A 1 246 ? -0.502 27.703 23.031 1 83.19 246 LYS A N 1
ATOM 2049 C CA . LYS A 1 246 ? 0.475 26.625 22.953 1 83.19 246 LYS A CA 1
ATOM 2050 C C . LYS A 1 246 ? 1.373 26.781 21.719 1 83.19 246 LYS A C 1
ATOM 2052 O O . LYS A 1 246 ? 2.588 26.578 21.812 1 83.19 246 LYS A O 1
ATOM 2057 N N . ILE A 1 247 ? 0.763 27.062 20.594 1 84.81 247 ILE A N 1
ATOM 2058 C CA . ILE A 1 247 ? 1.549 27.188 19.359 1 84.81 247 ILE A CA 1
ATOM 2059 C C . ILE A 1 247 ? 2.475 28.406 19.469 1 84.81 247 ILE A C 1
ATOM 2061 O O . ILE A 1 247 ? 3.617 28.359 19 1 84.81 247 ILE A O 1
ATOM 2065 N N . LEU A 1 248 ? 2.023 29.422 20.062 1 82 248 LEU A N 1
ATOM 2066 C CA . LEU A 1 248 ? 2.842 30.625 20.266 1 82 248 LEU A CA 1
ATOM 2067 C C . LEU A 1 248 ? 4.004 30.328 21.203 1 82 248 LEU A C 1
ATOM 2069 O O . LEU A 1 248 ? 5.125 30.781 20.984 1 82 248 LEU A O 1
ATOM 2073 N N . TRP A 1 249 ? 3.639 29.625 22.234 1 77.06 249 TRP A N 1
ATOM 2074 C CA . TRP A 1 249 ? 4.695 29.219 23.156 1 77.06 249 TRP A CA 1
ATOM 2075 C C . TRP A 1 249 ? 5.793 28.453 22.422 1 77.06 249 TRP A C 1
ATOM 2077 O O . TRP A 1 249 ? 6.98 28.75 22.594 1 77.06 249 TRP A O 1
ATOM 2087 N N . SER A 1 250 ? 5.375 27.516 21.656 1 77.12 250 SER A N 1
ATOM 2088 C CA . SER A 1 250 ? 6.324 26.719 20.891 1 77.12 250 SER A CA 1
ATOM 2089 C C . SER A 1 250 ? 7.156 27.594 19.969 1 77.12 250 SER A C 1
ATOM 2091 O O . SER A 1 250 ? 8.352 27.344 19.766 1 77.12 250 SER A O 1
ATOM 2093 N N . LEU A 1 251 ? 6.535 28.5 19.344 1 77.5 251 LEU A N 1
ATOM 2094 C CA . LEU A 1 251 ? 7.227 29.438 18.469 1 77.5 251 LEU A CA 1
ATOM 2095 C C . LEU A 1 251 ? 8.273 30.234 19.234 1 77.5 251 LEU A C 1
ATOM 2097 O O . LEU A 1 251 ? 9.406 30.391 18.781 1 77.5 251 LEU A O 1
ATOM 2101 N N . LEU A 1 252 ? 7.898 30.688 20.359 1 76.44 252 LEU A N 1
ATOM 2102 C CA . LEU A 1 252 ? 8.805 31.5 21.188 1 76.44 252 LEU A CA 1
ATOM 2103 C C . LEU A 1 252 ? 10.008 30.688 21.625 1 76.44 252 LEU A C 1
ATOM 2105 O O . LEU A 1 252 ? 11.133 31.188 21.672 1 76.44 252 LEU A O 1
ATOM 2109 N N . MET A 1 253 ? 9.688 29.453 21.938 1 73.81 253 MET A N 1
ATOM 2110 C CA . MET A 1 253 ? 10.789 28.578 22.312 1 73.81 253 MET A CA 1
ATOM 2111 C C . MET A 1 253 ? 11.727 28.344 21.125 1 73.81 253 MET A C 1
ATOM 2113 O O . MET A 1 253 ? 12.945 28.312 21.297 1 73.81 253 MET A O 1
ATOM 2117 N N . LYS A 1 254 ? 11.117 28.281 20.016 1 70.44 254 LYS A N 1
ATOM 2118 C CA . LYS A 1 254 ? 11.898 28.094 18.797 1 70.44 254 LYS A CA 1
ATOM 2119 C C . LYS A 1 254 ? 12.766 29.312 18.516 1 70.44 254 LYS A C 1
ATOM 2121 O O . LYS A 1 254 ? 13.875 29.188 17.984 1 70.44 254 LYS A O 1
ATOM 2126 N N . LEU A 1 255 ? 12.211 30.391 18.797 1 72.69 255 LEU A N 1
ATOM 2127 C CA . LEU A 1 255 ? 12.914 31.641 18.562 1 72.69 255 LEU A CA 1
ATOM 2128 C C . LEU A 1 255 ? 13.875 31.953 19.703 1 72.69 255 LEU A C 1
ATOM 2130 O O . LEU A 1 255 ? 14.477 33.031 19.75 1 72.69 255 LEU A O 1
ATOM 2134 N N . LYS A 1 256 ? 13.922 30.922 20.688 1 71.5 256 LYS A N 1
ATOM 2135 C CA . LYS A 1 256 ? 14.836 30.969 21.828 1 71.5 256 LYS A CA 1
ATOM 2136 C C . LYS A 1 256 ? 14.562 32.188 22.703 1 71.5 256 LYS A C 1
ATOM 2138 O O . LYS A 1 256 ? 15.492 32.844 23.156 1 71.5 256 LYS A O 1
ATOM 2143 N N . VAL A 1 257 ? 13.344 32.562 22.828 1 67.94 257 VAL A N 1
ATOM 2144 C CA . VAL A 1 257 ? 12.914 33.562 23.797 1 67.94 257 VAL A CA 1
ATOM 2145 C C . VAL A 1 257 ? 13.008 33 25.203 1 67.94 257 VAL A C 1
ATOM 2147 O O . VAL A 1 257 ? 12.57 31.891 25.469 1 67.94 257 VAL A O 1
ATOM 2150 N N . PRO A 1 258 ? 13.703 33.75 26.094 1 69 258 PRO A N 1
ATOM 2151 C CA . PRO A 1 258 ? 13.797 33.25 27.469 1 69 258 PRO A CA 1
ATOM 2152 C C . PRO A 1 258 ? 12.43 32.969 28.094 1 69 258 PRO A C 1
ATOM 2154 O O . PRO A 1 258 ? 11.445 33.625 27.766 1 69 258 PRO A O 1
ATOM 2157 N N . ASN A 1 259 ? 12.391 31.969 28.969 1 68.81 259 ASN A N 1
ATOM 2158 C CA . ASN A 1 259 ? 11.156 31.453 29.547 1 68.81 259 ASN A CA 1
ATOM 2159 C C . ASN A 1 259 ? 10.359 32.562 30.219 1 68.81 259 ASN A C 1
ATOM 2161 O O . ASN A 1 259 ? 9.133 32.625 30.078 1 68.81 259 ASN A O 1
ATOM 2165 N N . GLU A 1 260 ? 11.047 33.312 31.047 1 67.44 260 GLU A N 1
ATOM 2166 C CA . GLU A 1 260 ? 10.359 34.375 31.766 1 67.44 260 GLU A CA 1
ATOM 2167 C C . GLU A 1 260 ? 9.68 35.344 30.781 1 67.44 260 GLU A C 1
ATOM 2169 O O . GLU A 1 260 ? 8.531 35.719 31 1 67.44 260 GLU A O 1
ATOM 2174 N N . GLY A 1 261 ? 10.414 35.625 29.797 1 66.69 261 GLY A N 1
ATOM 2175 C CA . GLY A 1 261 ? 9.844 36.469 28.766 1 66.69 261 GLY A CA 1
ATOM 2176 C C . GLY A 1 261 ? 8.68 35.844 28.047 1 66.69 261 GLY A C 1
ATOM 2177 O O . GLY A 1 261 ? 7.648 36.469 27.812 1 66.69 261 GLY A O 1
ATOM 2178 N N . ALA A 1 262 ? 8.773 34.656 27.766 1 70.31 262 ALA A N 1
ATOM 2179 C CA . ALA A 1 262 ? 7.742 33.906 27.047 1 70.31 262 ALA A CA 1
ATOM 2180 C C . ALA A 1 262 ? 6.477 33.781 27.891 1 70.31 262 ALA A C 1
ATOM 2182 O O . ALA A 1 262 ? 5.363 33.938 27.391 1 70.31 262 ALA A O 1
ATOM 2183 N N . SER A 1 263 ? 6.715 33.469 29.141 1 72.25 263 SER A N 1
ATOM 2184 C CA . SER A 1 263 ? 5.59 33.344 30.062 1 72.25 263 SER A CA 1
ATOM 2185 C C . SER A 1 263 ? 4.812 34.656 30.172 1 72.25 263 SER A C 1
ATOM 2187 O O . SER A 1 263 ? 3.58 34.656 30.234 1 72.25 263 SER A O 1
ATOM 2189 N N . ASN A 1 264 ? 5.5 35.625 30.25 1 70.5 264 ASN A N 1
ATOM 2190 C CA . ASN A 1 264 ? 4.863 36.938 30.328 1 70.5 264 ASN A CA 1
ATOM 2191 C C . ASN A 1 264 ? 4.047 37.25 29.078 1 70.5 264 ASN A C 1
ATOM 2193 O O . ASN A 1 264 ? 2.924 37.75 29.156 1 70.5 264 ASN A O 1
ATOM 2197 N N . ILE A 1 265 ? 4.59 36.906 28.031 1 69.19 265 ILE A N 1
ATOM 2198 C CA . ILE A 1 265 ? 3.934 37.156 26.75 1 69.19 265 ILE A CA 1
ATOM 2199 C C . ILE A 1 265 ? 2.646 36.312 26.672 1 69.19 265 ILE A C 1
ATOM 2201 O O . ILE A 1 265 ? 1.585 36.844 26.344 1 69.19 265 ILE A O 1
ATOM 2205 N N . ILE A 1 266 ? 2.738 35.125 27.031 1 72.25 266 ILE A N 1
ATOM 2206 C CA . ILE A 1 266 ? 1.593 34.25 26.953 1 72.25 266 ILE A CA 1
ATOM 2207 C C . ILE A 1 266 ? 0.526 34.688 27.953 1 72.25 266 ILE A C 1
ATOM 2209 O O . ILE A 1 266 ? -0.669 34.656 27.656 1 72.25 266 ILE A O 1
ATOM 2213 N N . GLY A 1 267 ? 0.951 34.969 29.156 1 70.75 267 GLY A N 1
ATOM 2214 C CA . GLY A 1 267 ? 0.034 35.469 30.172 1 70.75 267 GLY A CA 1
ATOM 2215 C C . GLY A 1 267 ? -0.742 36.688 29.734 1 70.75 267 GLY A C 1
ATOM 2216 O O . GLY A 1 267 ? -1.95 36.781 29.953 1 70.75 267 GLY A O 1
ATOM 2217 N N . GLU A 1 268 ? -0.098 37.469 29.062 1 67 268 GLU A N 1
ATOM 2218 C CA . GLU A 1 268 ? -0.721 38.719 28.609 1 67 268 GLU A CA 1
ATOM 2219 C C . GLU A 1 268 ? -1.691 38.469 27.469 1 67 268 GLU A C 1
ATOM 2221 O O . GLU A 1 268 ? -2.717 39.156 27.344 1 67 268 GLU A O 1
ATOM 2226 N N . ILE A 1 269 ? -1.325 37.656 26.625 1 67.06 269 ILE A N 1
ATOM 2227 C CA . ILE A 1 269 ? -2.225 37.281 25.547 1 67.06 269 ILE A CA 1
ATOM 2228 C C . ILE A 1 269 ? -3.523 36.719 26.125 1 67.06 269 ILE A C 1
ATOM 2230 O O . ILE A 1 269 ? -4.609 37 25.609 1 67.06 269 ILE A O 1
ATOM 2234 N N . GLY A 1 270 ? -3.406 35.906 27.078 1 63.53 270 GLY A N 1
ATOM 2235 C CA . GLY A 1 270 ? -4.594 35.406 27.75 1 63.53 270 GLY A CA 1
ATOM 2236 C C . GLY A 1 270 ? -5.504 36.531 28.266 1 63.53 270 GLY A C 1
ATOM 2237 O O . GLY A 1 270 ? -6.73 36.406 28.172 1 63.53 270 GLY A O 1
ATOM 2238 N N . GLY A 1 271 ? -4.801 37.531 28.797 1 60.16 271 GLY A N 1
ATOM 2239 C CA . GLY A 1 271 ? -5.547 38.625 29.422 1 60.16 271 GLY A CA 1
ATOM 2240 C C . GLY A 1 271 ? -5.957 39.719 28.438 1 60.16 271 GLY A C 1
ATOM 2241 O O . GLY A 1 271 ? -7.074 40.219 28.516 1 60.16 271 GLY A O 1
ATOM 2242 N N . HIS A 1 272 ? -5.059 39.969 27.531 1 59.88 272 HIS A N 1
ATOM 2243 C CA . HIS A 1 272 ? -5.254 41.188 26.734 1 59.88 272 HIS A CA 1
ATOM 2244 C C . HIS A 1 272 ? -5.445 40.844 25.266 1 59.88 272 HIS A C 1
ATOM 2246 O O . HIS A 1 272 ? -5.738 41.719 24.453 1 59.88 272 HIS A O 1
ATOM 2252 N N . GLY A 1 273 ? -5.355 39.719 25 1 62 273 GLY A N 1
ATOM 2253 C CA . GLY A 1 273 ? -5.516 39.375 23.594 1 62 273 GLY A CA 1
ATOM 2254 C C . GLY A 1 273 ? -4.199 39.281 22.844 1 62 273 GLY A C 1
ATOM 2255 O O . GLY A 1 273 ? -3.133 39.5 23.422 1 62 273 GLY A O 1
ATOM 2256 N N . MET A 1 274 ? -4.137 38.938 21.625 1 61.62 274 MET A N 1
ATOM 2257 C CA . MET A 1 274 ? -2.955 38.656 20.812 1 61.62 274 MET A CA 1
ATOM 2258 C C . MET A 1 274 ? -2.242 39.969 20.438 1 61.62 274 MET A C 1
ATOM 2260 O O . MET A 1 274 ? -1.09 39.938 20 1 61.62 274 MET A O 1
ATOM 2264 N N . GLY A 1 275 ? -2.998 41.062 20.609 1 56.75 275 GLY A N 1
ATOM 2265 C CA . GLY A 1 275 ? -2.373 42.344 20.359 1 56.75 275 GLY A CA 1
ATOM 2266 C C . GLY A 1 275 ? -1.081 42.531 21.141 1 56.75 275 GLY A C 1
ATOM 2267 O O . GLY A 1 275 ? -0.154 43.188 20.656 1 56.75 275 GLY A O 1
ATOM 2268 N N . TYR A 1 276 ? -1.055 41.938 22.281 1 54.62 276 TYR A N 1
ATOM 2269 C CA . TYR A 1 276 ? 0.143 42.062 23.109 1 54.62 276 TYR A CA 1
ATOM 2270 C C . TYR A 1 276 ? 1.331 41.375 22.438 1 54.62 276 TYR A C 1
ATOM 2272 O O . TYR A 1 276 ? 2.48 41.781 22.641 1 54.62 276 TYR A O 1
ATOM 2280 N N . LEU A 1 277 ? 1.119 40.375 21.75 1 57.88 277 LEU A N 1
ATOM 2281 C CA . LEU A 1 277 ? 2.197 39.75 21 1 57.88 277 LEU A CA 1
ATOM 2282 C C . LEU A 1 277 ? 2.883 40.75 20.078 1 57.88 277 LEU A C 1
ATOM 2284 O O . LEU A 1 277 ? 4.113 40.781 19.984 1 57.88 277 LEU A O 1
ATOM 2288 N N . PHE A 1 278 ? 2.076 41.656 19.5 1 52.56 278 PHE A N 1
ATOM 2289 C CA . PHE A 1 278 ? 2.57 42.656 18.562 1 52.56 278 PHE A CA 1
ATOM 2290 C C . PHE A 1 278 ? 3.424 43.688 19.266 1 52.56 278 PHE A C 1
ATOM 2292 O O . PHE A 1 278 ? 4.422 44.156 18.703 1 52.56 278 PHE A O 1
ATOM 2299 N N . GLU A 1 279 ? 3.055 44.062 20.359 1 51.78 279 GLU A N 1
ATOM 2300 C CA . GLU A 1 279 ? 3.705 45.156 21.062 1 51.78 279 GLU A CA 1
ATOM 2301 C C . GLU A 1 279 ? 5.059 44.75 21.625 1 51.78 279 GLU A C 1
ATOM 2303 O O . GLU A 1 279 ? 5.969 45.562 21.75 1 51.78 279 GLU A O 1
ATOM 2308 N N . ASN A 1 280 ? 5.234 43.531 22.016 1 51.53 280 ASN A N 1
ATOM 2309 C CA . ASN A 1 280 ? 6.441 43.188 22.75 1 51.53 280 ASN A CA 1
ATOM 2310 C C . ASN A 1 280 ? 7.359 42.281 21.922 1 51.53 280 ASN A C 1
ATOM 2312 O O . ASN A 1 280 ? 8.336 41.75 22.438 1 51.53 280 ASN A O 1
ATOM 2316 N N . MET A 1 281 ? 7.137 42.156 20.75 1 52.94 281 MET A N 1
ATOM 2317 C CA . MET A 1 281 ? 7.918 41.344 19.828 1 52.94 281 MET A CA 1
ATOM 2318 C C . MET A 1 281 ? 9.289 41.938 19.578 1 52.94 281 MET A C 1
ATOM 2320 O O . MET A 1 281 ? 10.266 41.25 19.359 1 52.94 281 MET A O 1
ATOM 2324 N N . ASP A 1 282 ? 9.352 43.219 19.609 1 50.19 282 ASP A N 1
ATOM 2325 C CA . ASP A 1 282 ? 10.641 43.875 19.422 1 50.19 282 ASP A CA 1
ATOM 2326 C C . ASP A 1 282 ? 11.648 43.406 20.484 1 50.19 282 ASP A C 1
ATOM 2328 O O . ASP A 1 282 ? 12.812 43.188 20.172 1 50.19 282 ASP A O 1
ATOM 2332 N N . GLU A 1 283 ? 11.312 43.438 21.609 1 49.72 283 GLU A N 1
ATOM 2333 C CA . GLU A 1 283 ? 12.242 43 22.656 1 49.72 283 GLU A CA 1
ATOM 2334 C C . GLU A 1 283 ? 12.664 41.562 22.484 1 49.72 283 GLU A C 1
ATOM 2336 O O . GLU A 1 283 ? 13.797 41.188 22.797 1 49.72 283 GLU A O 1
ATOM 2341 N N . MET A 1 284 ? 11.922 40.844 21.906 1 50.53 284 MET A N 1
ATOM 2342 C CA . MET A 1 284 ? 12.172 39.438 21.609 1 50.53 284 MET A CA 1
ATOM 2343 C C . MET A 1 284 ? 13.234 39.281 20.516 1 50.53 284 MET A C 1
ATOM 2345 O O . MET A 1 284 ? 14.039 38.344 20.562 1 50.53 284 MET A O 1
ATOM 2349 N N . ASP A 1 285 ? 13.258 40.156 19.547 1 49.03 285 ASP A N 1
ATOM 2350 C CA . ASP A 1 285 ? 14.242 40.188 18.469 1 49.03 285 ASP A CA 1
ATOM 2351 C C . ASP A 1 285 ? 15.656 40.375 19.016 1 49.03 285 ASP A C 1
ATOM 2353 O O . ASP A 1 285 ? 16.578 39.688 18.578 1 49.03 285 ASP A O 1
ATOM 2357 N N . ILE A 1 286 ? 15.766 41.344 19.844 1 46.97 286 ILE A N 1
ATOM 2358 C CA . ILE A 1 286 ? 17.078 41.719 20.328 1 46.97 286 ILE A CA 1
ATOM 2359 C C . ILE A 1 286 ? 17.688 40.594 21.156 1 46.97 286 ILE A C 1
ATOM 2361 O O . ILE A 1 286 ? 18.859 40.25 21 1 46.97 286 ILE A O 1
ATOM 2365 N N . GLN A 1 287 ? 16.969 39.969 21.906 1 46.03 287 GLN A N 1
ATOM 2366 C CA . GLN A 1 287 ? 17.531 38.969 22.797 1 46.03 287 GLN A CA 1
ATOM 2367 C C . GLN A 1 287 ? 17.797 37.656 22.031 1 46.03 287 GLN A C 1
ATOM 2369 O O . GLN A 1 287 ? 18.781 36.969 22.281 1 46.03 287 GLN A O 1
ATOM 2374 N N . ALA A 1 288 ? 17.062 37.375 21 1 46.44 288 ALA A N 1
ATOM 2375 C CA . ALA A 1 288 ? 17.234 36.188 20.156 1 46.44 288 ALA A CA 1
ATOM 2376 C C . ALA A 1 288 ? 18.484 36.344 19.281 1 46.44 288 ALA A C 1
ATOM 2378 O O . ALA A 1 288 ? 19.25 35.375 19.125 1 46.44 288 ALA A O 1
ATOM 2379 N N . GLU A 1 289 ? 18.688 37.469 18.719 1 47.84 289 GLU A N 1
ATOM 2380 C CA . GLU A 1 289 ? 19.875 37.75 17.922 1 47.84 289 GLU A CA 1
ATOM 2381 C C . GLU A 1 289 ? 21.156 37.625 18.75 1 47.84 289 GLU A C 1
ATOM 2383 O O . GLU A 1 289 ? 22.156 37.094 18.297 1 47.84 289 GLU A O 1
ATOM 2388 N N . ARG A 1 290 ? 21.141 38.125 19.922 1 47.66 290 ARG A N 1
ATOM 2389 C CA . ARG A 1 290 ? 22.312 38.062 20.797 1 47.66 290 ARG A CA 1
ATOM 2390 C C . ARG A 1 290 ? 22.641 36.625 21.156 1 47.66 290 ARG A C 1
ATOM 2392 O O . ARG A 1 290 ? 23.812 36.219 21.156 1 47.66 290 ARG A O 1
ATOM 2399 N N . ARG A 1 291 ? 21.719 35.781 21.391 1 46.5 291 ARG A N 1
ATOM 2400 C CA . ARG A 1 291 ? 21.953 34.406 21.828 1 46.5 291 ARG A CA 1
ATOM 2401 C C . ARG A 1 291 ? 22.219 33.5 20.625 1 46.5 291 ARG A C 1
ATOM 2403 O O . ARG A 1 291 ? 23.031 32.562 20.719 1 46.5 291 ARG A O 1
ATOM 2410 N N . ASN A 1 292 ? 21.688 33.781 19.469 1 46 292 ASN A N 1
ATOM 2411 C CA . ASN A 1 292 ? 22.047 33.094 18.25 1 46 292 ASN A CA 1
ATOM 2412 C C . ASN A 1 292 ? 23.516 33.25 17.891 1 46 292 ASN A C 1
ATOM 2414 O O . ASN A 1 292 ? 24.188 32.281 17.531 1 46 292 ASN A O 1
ATOM 2418 N N . THR A 1 293 ? 23.906 34.469 17.984 1 47.44 293 THR A N 1
ATOM 2419 C CA . THR A 1 293 ? 25.328 34.688 17.797 1 47.44 293 THR A CA 1
ATOM 2420 C C . THR A 1 293 ? 26.156 33.906 18.812 1 47.44 293 THR A C 1
ATOM 2422 O O . THR A 1 293 ? 27.172 33.312 18.453 1 47.44 293 THR A O 1
ATOM 2425 N N . ALA A 1 294 ? 25.656 33.812 20.031 1 49.91 294 ALA A N 1
ATOM 2426 C CA . ALA A 1 294 ? 26.344 33.062 21.062 1 49.91 294 ALA A CA 1
ATOM 2427 C C . ALA A 1 294 ? 26.234 31.562 20.828 1 49.91 294 ALA A C 1
ATOM 2429 O O . ALA A 1 294 ? 27.203 30.828 20.984 1 49.91 294 ALA A O 1
ATOM 2430 N N . ARG A 1 295 ? 25.125 31.047 20.391 1 48.31 295 ARG A N 1
ATOM 2431 C CA . ARG A 1 295 ? 24.875 29.625 20.156 1 48.31 295 ARG A CA 1
ATOM 2432 C C . ARG A 1 295 ? 25.562 29.156 18.875 1 48.31 295 ARG A C 1
ATOM 2434 O O . ARG A 1 295 ? 26.156 28.078 18.844 1 48.31 295 ARG A O 1
ATOM 2441 N N . GLU A 1 296 ? 25.484 29.969 17.781 1 52.78 296 GLU A N 1
ATOM 2442 C CA . GLU A 1 296 ? 26.234 29.625 16.578 1 52.78 296 GLU A CA 1
ATOM 2443 C C . GLU A 1 296 ? 27.719 29.547 16.859 1 52.78 296 GLU A C 1
ATOM 2445 O O . GLU A 1 296 ? 28.422 28.672 16.328 1 52.78 296 GLU A O 1
ATOM 2450 N N . ARG A 1 297 ? 28.125 30.375 17.734 1 52.22 297 ARG A N 1
ATOM 2451 C CA . ARG A 1 297 ? 29.5 30.297 18.188 1 52.22 297 ARG A CA 1
ATOM 2452 C C . ARG A 1 297 ? 29.766 29 18.953 1 52.22 297 ARG A C 1
ATOM 2454 O O . ARG A 1 297 ? 30.766 28.344 18.734 1 52.22 297 ARG A O 1
ATOM 2461 N N . LYS A 1 298 ? 28.719 28.578 19.734 1 53.38 298 LYS A N 1
ATOM 2462 C CA . LYS A 1 298 ? 28.859 27.344 20.484 1 53.38 298 LYS A CA 1
ATOM 2463 C C . LYS A 1 298 ? 28.719 26.125 19.578 1 53.38 298 LYS A C 1
ATOM 2465 O O . LYS A 1 298 ? 29.484 25.156 19.688 1 53.38 298 LYS A O 1
ATOM 2470 N N . ARG A 1 299 ? 27.734 26.109 18.719 1 52.25 299 ARG A N 1
ATOM 2471 C CA . ARG A 1 299 ? 27.531 25.031 17.75 1 52.25 299 ARG A CA 1
ATOM 2472 C C . ARG A 1 299 ? 28.75 24.875 16.844 1 52.25 299 ARG A C 1
ATOM 2474 O O . ARG A 1 299 ? 29.188 23.766 16.578 1 52.25 299 ARG A O 1
ATOM 2481 N N . ALA A 1 300 ? 29.281 25.984 16.328 1 54.09 300 ALA A N 1
ATOM 2482 C CA . ALA A 1 300 ? 30.531 25.938 15.555 1 54.09 300 ALA A CA 1
ATOM 2483 C C . ALA A 1 300 ? 31.656 25.328 16.375 1 54.09 300 ALA A C 1
ATOM 2485 O O . ALA A 1 300 ? 32.438 24.531 15.859 1 54.09 300 ALA A O 1
ATOM 2486 N N . GLU A 1 301 ? 31.609 25.641 17.656 1 58.41 301 GLU A N 1
ATOM 2487 C CA . GLU A 1 301 ? 32.625 25.078 18.547 1 58.41 301 GLU A CA 1
ATOM 2488 C C . GLU A 1 301 ? 32.375 23.578 18.766 1 58.41 301 GLU A C 1
ATOM 2490 O O . GLU A 1 301 ? 33.312 22.781 18.766 1 58.41 301 GLU A O 1
ATOM 2495 N N . GLU A 1 302 ? 31.062 23.234 18.875 1 57.97 302 GLU A N 1
ATOM 2496 C CA . GLU A 1 302 ? 30.719 21.844 19.094 1 57.97 302 GLU A CA 1
ATOM 2497 C C . GLU A 1 302 ? 30.938 21.016 17.828 1 57.97 302 GLU A C 1
ATOM 2499 O O . GLU A 1 302 ? 31.453 19.891 17.891 1 57.97 302 GLU A O 1
ATOM 2504 N N . GLU A 1 303 ? 30.516 21.531 16.734 1 59.72 303 GLU A N 1
ATOM 2505 C CA . GLU A 1 303 ? 30.75 20.859 15.461 1 59.72 303 GLU A CA 1
ATOM 2506 C C . GLU A 1 303 ? 32.25 20.734 15.188 1 59.72 303 GLU A C 1
ATOM 2508 O O . GLU A 1 303 ? 32.719 19.703 14.672 1 59.72 303 GLU A O 1
ATOM 2513 N N . LYS A 1 304 ? 32.969 21.75 15.531 1 59.16 304 LYS A N 1
ATOM 2514 C CA . LYS A 1 304 ? 34.438 21.688 15.461 1 59.16 304 LYS A CA 1
ATOM 2515 C C . LYS A 1 304 ? 34.969 20.578 16.359 1 59.16 304 LYS A C 1
ATOM 2517 O O . LYS A 1 304 ? 35.875 19.812 15.961 1 59.16 304 LYS A O 1
ATOM 2522 N N . GLN A 1 305 ? 34.281 20.5 17.484 1 61 305 GLN A N 1
ATOM 2523 C CA . GLN A 1 305 ? 34.688 19.453 18.422 1 61 305 GLN A CA 1
ATOM 2524 C C . GLN A 1 305 ? 34.344 18.078 17.891 1 61 305 GLN A C 1
ATOM 2526 O O . GLN A 1 305 ? 35.125 17.141 17.984 1 61 305 GLN A O 1
ATOM 2531 N N . ARG A 1 306 ? 33.156 17.969 17.328 1 59.25 306 ARG A N 1
ATOM 2532 C CA . ARG A 1 306 ? 32.719 16.703 16.734 1 59.25 306 ARG A CA 1
ATOM 2533 C C . ARG A 1 306 ? 33.562 16.344 15.523 1 59.25 306 ARG A C 1
ATOM 2535 O O . ARG A 1 306 ? 33.938 15.18 15.359 1 59.25 306 ARG A O 1
ATOM 2542 N N . ALA A 1 307 ? 33.75 17.297 14.625 1 58.97 307 ALA A N 1
ATOM 2543 C CA . ALA A 1 307 ? 34.625 17.062 13.492 1 58.97 307 ALA A CA 1
ATOM 2544 C C . ALA A 1 307 ? 36.031 16.625 13.953 1 58.97 307 ALA A C 1
ATOM 2546 O O . ALA A 1 307 ? 36.625 15.719 13.375 1 58.97 307 ALA A O 1
ATOM 2547 N N . ASP A 1 308 ? 36.438 17.25 15.016 1 63.81 308 ASP A N 1
ATOM 2548 C CA . ASP A 1 308 ? 37.719 16.906 15.586 1 63.81 308 ASP A CA 1
ATOM 2549 C C . ASP A 1 308 ? 37.719 15.492 16.172 1 63.81 308 ASP A C 1
ATOM 2551 O O . ASP A 1 308 ? 38.656 14.734 16.016 1 63.81 308 ASP A O 1
ATOM 2555 N N . ALA A 1 309 ? 36.531 15.133 16.734 1 62.44 309 ALA A N 1
ATOM 2556 C CA . ALA A 1 309 ? 36.406 13.797 17.312 1 62.44 309 ALA A CA 1
ATOM 2557 C C . ALA A 1 309 ? 36.312 12.727 16.234 1 62.44 309 ALA A C 1
ATOM 2559 O O . ALA A 1 309 ? 36.906 11.664 16.344 1 62.44 309 ALA A O 1
ATOM 2560 N N . GLU A 1 310 ? 35.594 13.008 15.234 1 64.06 310 GLU A N 1
ATOM 2561 C CA . GLU A 1 310 ? 35.438 12.086 14.109 1 64.06 310 GLU A CA 1
ATOM 2562 C C . GLU A 1 310 ? 36.781 11.922 13.367 1 64.06 310 GLU A C 1
ATOM 2564 O O . GLU A 1 310 ? 37.125 10.82 12.938 1 64.06 310 GLU A O 1
ATOM 2569 N N . ARG A 1 311 ? 37.5 13.008 13.227 1 63.28 311 ARG A N 1
ATOM 2570 C CA . ARG A 1 311 ? 38.844 12.953 12.664 1 63.28 311 ARG A CA 1
ATOM 2571 C C . ARG A 1 311 ? 39.75 12.078 13.516 1 63.28 311 ARG A C 1
ATOM 2573 O O . ARG A 1 311 ? 40.531 11.273 12.984 1 63.28 311 ARG A O 1
ATOM 2580 N N . GLN A 1 312 ? 39.594 12.227 14.812 1 64.94 312 GLN A N 1
ATOM 2581 C CA . GLN A 1 312 ? 40.375 11.406 15.727 1 64.94 312 GLN A CA 1
ATOM 2582 C C . GLN A 1 312 ? 40 9.93 15.594 1 64.94 312 GLN A C 1
ATOM 2584 O O . GLN A 1 312 ? 40.906 9.062 15.578 1 64.94 312 GLN A O 1
ATOM 2589 N N . ARG A 1 313 ? 38.75 9.633 15.461 1 62.06 313 ARG A N 1
ATOM 2590 C CA . ARG A 1 313 ? 38.25 8.273 15.289 1 62.06 313 ARG A CA 1
ATOM 2591 C C . ARG A 1 313 ? 38.719 7.691 13.953 1 62.06 313 ARG A C 1
ATOM 2593 O O . ARG A 1 313 ? 39.125 6.531 13.891 1 62.06 313 ARG A O 1
ATOM 2600 N N . ALA A 1 314 ? 38.594 8.438 12.883 1 61.72 314 ALA A N 1
ATOM 2601 C CA . ALA A 1 314 ? 39.094 8.031 11.57 1 61.72 314 ALA A CA 1
ATOM 2602 C C . ALA A 1 314 ? 40.562 7.727 11.625 1 61.72 314 ALA A C 1
ATOM 2604 O O . ALA A 1 314 ? 41.031 6.75 11.031 1 61.72 314 ALA A O 1
ATOM 2605 N N . ASP A 1 315 ? 41.219 8.547 12.391 1 65.88 315 ASP A N 1
ATOM 2606 C CA . ASP A 1 315 ? 42.656 8.359 12.562 1 65.88 315 ASP A CA 1
ATOM 2607 C C . ASP A 1 315 ? 42.969 7.09 13.344 1 65.88 315 ASP A C 1
ATOM 2609 O O . ASP A 1 315 ? 43.906 6.355 13.016 1 65.88 315 ASP A O 1
ATOM 2613 N N . GLU A 1 316 ? 42.094 6.805 14.266 1 66.94 316 GLU A N 1
ATOM 2614 C CA . GLU A 1 316 ? 42.25 5.602 15.07 1 66.94 316 GLU A CA 1
ATOM 2615 C C . GLU A 1 316 ? 41.969 4.344 14.266 1 66.94 316 GLU A C 1
ATOM 2617 O O . GLU A 1 316 ? 42.688 3.354 14.352 1 66.94 316 GLU A O 1
ATOM 2622 N N . GLU A 1 317 ? 41 4.348 13.508 1 64.25 317 GLU A N 1
ATOM 2623 C CA . GLU A 1 317 ? 40.625 3.217 12.672 1 64.25 317 GLU A CA 1
ATOM 2624 C C . GLU A 1 317 ? 41.656 2.955 11.586 1 64.25 317 GLU A C 1
ATOM 2626 O O . GLU A 1 317 ? 41.969 1.801 11.273 1 64.25 317 GLU A O 1
ATOM 2631 N N . LYS A 1 318 ? 42.156 3.975 11.008 1 64.81 318 LYS A N 1
ATOM 2632 C CA . LYS A 1 318 ? 43.281 3.869 10.055 1 64.81 318 LYS A CA 1
ATOM 2633 C C . LYS A 1 318 ? 44.5 3.201 10.695 1 64.81 318 LYS A C 1
ATOM 2635 O O . LYS A 1 318 ? 45.125 2.359 10.07 1 64.81 318 LYS A O 1
ATOM 2640 N N . GLN A 1 319 ? 44.719 3.555 11.898 1 71.38 319 GLN A N 1
ATOM 2641 C CA . GLN A 1 319 ? 45.844 2.955 12.633 1 71.38 319 GLN A CA 1
ATOM 2642 C C . GLN A 1 319 ? 45.594 1.469 12.875 1 71.38 319 GLN A C 1
ATOM 2644 O O . GLN A 1 319 ? 46.531 0.655 12.719 1 71.38 319 GLN A O 1
ATOM 2649 N N . LEU A 1 320 ? 44.406 1.173 13.172 1 63.84 320 LEU A N 1
ATOM 2650 C CA . LEU A 1 320 ? 44.062 -0.22 13.414 1 63.84 320 LEU A CA 1
ATOM 2651 C C . LEU A 1 320 ? 44.156 -1.042 12.133 1 63.84 320 LEU A C 1
ATOM 2653 O O . LEU A 1 320 ? 44.594 -2.189 12.164 1 63.84 320 LEU A O 1
ATOM 2657 N N . LYS A 1 321 ? 43.781 -0.551 11.031 1 62.25 321 LYS A N 1
ATOM 2658 C CA . LYS A 1 321 ? 43.938 -1.189 9.727 1 62.25 321 LYS A CA 1
ATOM 2659 C C . LYS A 1 321 ? 45.406 -1.443 9.398 1 62.25 321 LYS A C 1
ATOM 2661 O O . LYS A 1 321 ? 45.75 -2.521 8.914 1 62.25 321 LYS A O 1
ATOM 2666 N N . ILE A 1 322 ? 46.188 -0.485 9.7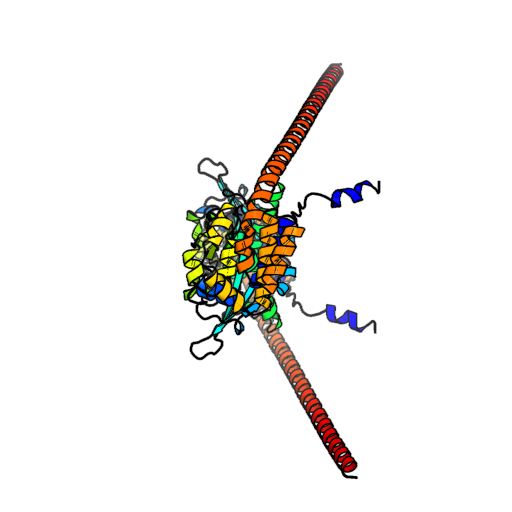03 1 68.5 322 ILE A N 1
ATOM 2667 C CA . ILE A 1 322 ? 47.625 -0.605 9.453 1 68.5 322 ILE A CA 1
ATOM 2668 C C . ILE A 1 322 ? 48.188 -1.737 10.305 1 68.5 322 ILE A C 1
ATOM 2670 O O . ILE A 1 322 ? 48.969 -2.561 9.812 1 68.5 322 ILE A O 1
ATOM 2674 N N . GLU A 1 323 ? 47.688 -1.787 11.477 1 70.56 323 GLU A N 1
ATOM 2675 C CA . GLU A 1 323 ? 48.188 -2.812 12.391 1 70.56 323 GLU A CA 1
ATOM 2676 C C . GLU A 1 323 ? 47.75 -4.203 11.961 1 70.56 323 GLU A C 1
ATOM 2678 O O . GLU A 1 323 ? 48.5 -5.16 12.023 1 70.56 323 GLU A O 1
ATOM 2683 N N . ALA A 1 324 ? 46.562 -4.312 11.5 1 65.31 324 ALA A N 1
ATOM 2684 C CA . ALA A 1 324 ? 46 -5.578 11.023 1 65.31 324 ALA A CA 1
ATOM 2685 C C . ALA A 1 324 ? 46.688 -6.047 9.758 1 65.31 324 ALA A C 1
ATOM 2687 O O . ALA A 1 324 ? 47 -7.238 9.602 1 65.31 324 ALA A O 1
ATOM 2688 N N . GLU A 1 325 ? 47.031 -5.156 8.93 1 70.06 325 GLU A N 1
ATOM 2689 C CA . GLU A 1 325 ? 47.781 -5.465 7.711 1 70.06 325 GLU A CA 1
ATOM 2690 C C . GLU A 1 325 ? 49.188 -5.949 8.039 1 70.06 325 GLU A C 1
ATOM 2692 O O . GLU A 1 325 ? 49.688 -6.891 7.414 1 70.06 325 GLU A O 1
ATOM 2697 N N . GLU A 1 326 ? 49.75 -5.395 9.008 1 72.25 326 GLU A N 1
ATOM 2698 C CA . GLU A 1 326 ? 51.062 -5.801 9.438 1 72.25 326 GLU A CA 1
ATOM 2699 C C . GLU A 1 326 ? 51.062 -7.203 10.031 1 72.25 326 GLU A C 1
ATOM 2701 O O . GLU A 1 326 ? 51.969 -8.008 9.766 1 72.25 326 GLU A O 1
ATOM 2706 N N . ARG A 1 327 ? 50.031 -7.477 10.734 1 66.62 327 ARG A N 1
ATOM 2707 C CA . ARG A 1 327 ? 49.906 -8.805 11.32 1 66.62 327 ARG A CA 1
ATOM 2708 C C . ARG A 1 327 ? 49.656 -9.859 10.242 1 66.62 327 ARG A C 1
ATOM 2710 O O . ARG A 1 327 ? 50.25 -10.953 10.312 1 66.62 327 ARG A O 1
ATOM 2717 N N . ALA A 1 328 ? 48.875 -9.523 9.289 1 64.38 328 ALA A N 1
ATOM 2718 C CA . ALA A 1 328 ? 48.625 -10.422 8.172 1 64.38 328 ALA A CA 1
ATOM 2719 C C . ALA A 1 328 ? 49.906 -10.695 7.375 1 64.38 328 ALA A C 1
ATOM 2721 O O . ALA A 1 328 ? 50.156 -11.836 6.992 1 64.38 328 ALA A O 1
ATOM 2722 N N . ASN A 1 329 ? 50.562 -9.688 7.172 1 69.19 329 ASN A N 1
ATOM 2723 C CA . ASN A 1 329 ? 51.844 -9.836 6.465 1 69.19 329 ASN A CA 1
ATOM 2724 C C . ASN A 1 329 ? 52.812 -10.727 7.238 1 69.19 329 ASN A C 1
ATOM 2726 O O . ASN A 1 329 ? 53.5 -11.562 6.648 1 69.19 329 ASN A O 1
ATOM 2730 N N . ALA A 1 330 ? 52.812 -10.617 8.523 1 69 330 ALA A N 1
ATOM 2731 C CA . ALA A 1 330 ? 53.688 -11.422 9.375 1 69 330 ALA A CA 1
ATOM 2732 C C . ALA A 1 330 ? 53.281 -12.898 9.336 1 69 330 ALA A C 1
ATOM 2734 O O . ALA A 1 330 ? 54.125 -13.781 9.273 1 69 330 ALA A O 1
ATOM 2735 N N . LEU A 1 331 ? 52 -13.062 9.344 1 64.81 331 LEU A N 1
ATOM 2736 C CA . LEU A 1 331 ? 51.5 -14.43 9.305 1 64.81 331 LEU A CA 1
ATOM 2737 C C . LEU A 1 331 ? 51.781 -15.07 7.949 1 64.81 331 LEU A C 1
ATOM 2739 O O . LEU A 1 331 ? 52.125 -16.25 7.875 1 64.81 331 LEU A O 1
ATOM 2743 N N . GLU A 1 332 ? 51.656 -14.305 6.949 1 71.31 332 GLU A N 1
ATOM 2744 C CA . GLU A 1 332 ? 52 -14.789 5.613 1 71.31 332 GLU A CA 1
ATOM 2745 C C . GLU A 1 332 ? 53.469 -15.164 5.504 1 71.31 332 GLU A C 1
ATOM 2747 O O . GLU A 1 332 ? 53.812 -16.188 4.902 1 71.31 332 GLU A O 1
ATOM 2752 N N . GLU A 1 333 ? 54.25 -14.391 6.09 1 71.75 333 GLU A N 1
ATOM 2753 C CA . GLU A 1 333 ? 55.656 -14.68 6.078 1 71.75 333 GLU A CA 1
ATOM 2754 C C . GLU A 1 333 ? 55.969 -15.953 6.859 1 71.75 333 GLU A C 1
ATOM 2756 O O . GLU A 1 333 ? 56.812 -16.766 6.438 1 71.75 333 GLU A O 1
ATOM 2761 N N . GLU A 1 334 ? 55.219 -16.125 7.926 1 71.31 334 GLU A N 1
ATOM 2762 C CA . GLU A 1 334 ? 55.438 -17.312 8.742 1 71.31 334 GLU A CA 1
ATOM 2763 C C . GLU A 1 334 ? 54.969 -18.562 8.008 1 71.31 334 GLU A C 1
ATOM 2765 O O . GLU A 1 334 ? 55.656 -19.609 8.078 1 71.31 334 GLU A O 1
ATOM 2770 N N . VAL A 1 335 ? 53.938 -18.438 7.32 1 68.5 335 VAL A N 1
ATOM 2771 C CA . VAL A 1 335 ? 53.406 -19.562 6.539 1 68.5 335 VAL A CA 1
ATOM 2772 C C . VAL A 1 335 ? 54.406 -19.922 5.43 1 68.5 335 VAL A C 1
ATOM 2774 O O . VAL A 1 335 ? 54.688 -21.094 5.195 1 68.5 335 VAL A O 1
ATOM 2777 N N . GLN A 1 336 ? 54.938 -18.859 4.848 1 70.75 336 GLN A N 1
ATOM 2778 C CA . GLN A 1 336 ? 55.906 -19.109 3.793 1 70.75 336 GLN A CA 1
ATOM 2779 C C . GLN A 1 336 ? 57.156 -19.781 4.348 1 70.75 336 GLN A C 1
ATOM 2781 O O . GLN A 1 336 ? 57.688 -20.688 3.723 1 70.75 336 GLN A O 1
ATOM 2786 N N . ARG A 1 337 ? 57.5 -19.438 5.535 1 72.25 337 ARG A N 1
ATOM 2787 C CA . ARG A 1 337 ? 58.656 -20.047 6.195 1 72.25 337 ARG A CA 1
ATOM 2788 C C . ARG A 1 337 ? 58.406 -21.516 6.516 1 72.25 337 ARG A C 1
ATOM 2790 O O . ARG A 1 337 ? 59.281 -22.375 6.301 1 72.25 337 ARG A O 1
ATOM 2797 N N . LEU A 1 338 ? 57.156 -21.719 6.906 1 69.19 338 LEU A N 1
ATOM 2798 C CA . LEU A 1 338 ? 56.812 -23.078 7.273 1 69.19 338 LEU A CA 1
ATOM 2799 C C . LEU A 1 338 ? 56.688 -23.969 6.035 1 69.19 338 LEU A C 1
ATOM 2801 O O . LEU A 1 338 ? 57.125 -25.125 6.051 1 69.19 338 LEU A O 1
ATOM 2805 N N . ARG A 1 339 ? 56.219 -23.422 4.996 1 69.12 339 ARG A N 1
ATOM 2806 C CA . ARG A 1 339 ? 56.125 -24.141 3.734 1 69.12 339 ARG A CA 1
ATOM 2807 C C . ARG A 1 339 ? 57.5 -24.5 3.197 1 69.12 339 ARG A C 1
ATOM 2809 O O . ARG A 1 339 ? 57.719 -25.609 2.705 1 69.12 339 ARG A O 1
ATOM 2816 N N . LYS A 1 340 ? 58.312 -23.625 3.359 1 70.56 340 LYS A N 1
ATOM 2817 C CA . LYS A 1 340 ? 59.688 -23.875 2.916 1 70.56 340 LYS A CA 1
ATOM 2818 C C . LYS A 1 340 ? 60.344 -24.969 3.742 1 70.56 340 LYS A C 1
ATOM 2820 O O . LYS A 1 340 ? 61.094 -25.812 3.203 1 70.56 340 LYS A O 1
ATOM 2825 N N . LEU A 1 341 ? 59.969 -24.953 4.984 1 67.19 341 LEU A N 1
ATOM 2826 C CA . LEU A 1 341 ? 60.531 -25.969 5.871 1 67.19 341 LEU A CA 1
ATOM 2827 C C . LEU A 1 341 ? 59.969 -27.359 5.539 1 67.19 341 LEU A C 1
ATOM 2829 O O . LEU A 1 341 ? 60.688 -28.344 5.562 1 67.19 341 LEU A O 1
ATOM 2833 N N . LEU A 1 342 ? 58.688 -27.406 5.168 1 64.62 342 LEU A N 1
ATOM 2834 C CA . LEU A 1 342 ? 58.031 -28.672 4.816 1 64.62 342 LEU A CA 1
ATOM 2835 C C . LEU A 1 342 ? 58.562 -29.203 3.494 1 64.62 342 LEU A C 1
ATOM 2837 O O . LEU A 1 342 ? 58.781 -30.406 3.352 1 64.62 342 LEU A O 1
ATOM 2841 N N . GLU A 1 343 ? 58.781 -28.375 2.551 1 66.12 343 GLU A N 1
ATOM 2842 C CA . GLU A 1 343 ? 59.344 -28.781 1.267 1 66.12 343 GLU A CA 1
ATOM 2843 C C . GLU A 1 343 ? 60.75 -29.328 1.429 1 66.12 343 GLU A C 1
ATOM 2845 O O . GLU A 1 343 ? 61.156 -30.266 0.737 1 66.12 343 GLU A O 1
ATOM 2850 N N . SER A 1 344 ? 61.406 -28.844 2.395 1 66.69 344 SER A N 1
ATOM 2851 C CA . SER A 1 344 ? 62.781 -29.312 2.617 1 66.69 344 SER A CA 1
ATOM 2852 C C . SER A 1 344 ? 62.781 -30.703 3.26 1 66.69 344 SER A C 1
ATOM 2854 O O . SER A 1 344 ? 63.688 -31.5 3.004 1 66.69 344 SER A O 1
ATOM 2856 N N . GLN A 1 345 ? 61.719 -31 4.008 1 63.75 345 GLN A N 1
ATOM 2857 C CA . GLN A 1 345 ? 61.656 -32.312 4.641 1 63.75 345 GLN A CA 1
ATOM 2858 C C . GLN A 1 345 ? 61.281 -33.406 3.639 1 63.75 345 GLN A C 1
ATOM 2860 O O . GLN A 1 345 ? 61.688 -34.562 3.764 1 63.75 345 GLN A O 1
ATOM 2865 N N . GLU A 1 346 ? 60.406 -33.156 2.617 1 59.41 346 GLU A N 1
ATOM 2866 C CA . GLU A 1 346 ? 60.031 -34.156 1.623 1 59.41 346 GLU A CA 1
ATOM 2867 C C . GLU A 1 346 ? 61.188 -34.469 0.707 1 59.41 346 GLU A C 1
ATOM 2869 O O . GLU A 1 346 ? 61.219 -35.531 0.093 1 59.41 346 GLU A O 1
ATOM 2874 N N . GLN A 1 347 ? 62.094 -33.594 0.507 1 54.34 347 GLN A N 1
ATOM 2875 C CA . GLN A 1 347 ? 63.219 -33.938 -0.36 1 54.34 347 GLN A CA 1
ATOM 2876 C C . GLN A 1 347 ? 64.25 -34.781 0.391 1 54.34 347 GLN A C 1
ATOM 2878 O O . GLN A 1 347 ? 65.188 -35.25 -0.203 1 54.34 347 GLN A O 1
ATOM 2883 N N . LYS A 1 348 ? 63.969 -35.094 1.683 1 39.81 348 LYS A N 1
ATOM 2884 C CA . LYS A 1 348 ? 64.875 -36.062 2.279 1 39.81 348 LYS A CA 1
ATOM 2885 C C . LYS A 1 348 ? 64.25 -37.438 2.35 1 39.81 348 LYS A C 1
ATOM 2887 O O . LYS A 1 348 ? 63.062 -37.562 2.648 1 39.81 348 LYS A O 1
ATOM 2892 N N . MET B 1 1 ? -12.945 -25.125 38.25 1 23.56 1 MET B N 1
ATOM 2893 C CA . MET B 1 1 ? -13.164 -24.016 37.312 1 23.56 1 MET B CA 1
ATOM 2894 C C . MET B 1 1 ? -12.172 -24.094 36.156 1 23.56 1 MET B C 1
ATOM 2896 O O . MET B 1 1 ? -12.086 -23.156 35.375 1 23.56 1 MET B O 1
ATOM 2900 N N . GLU B 1 2 ? -11.18 -25.062 36.188 1 25.06 2 GLU B N 1
ATOM 2901 C CA . GLU B 1 2 ? -10.023 -25.391 35.375 1 25.06 2 GLU B CA 1
ATOM 2902 C C . GLU B 1 2 ? -10.445 -25.922 34 1 25.06 2 GLU B C 1
ATOM 2904 O O . GLU B 1 2 ? -9.617 -26.062 33.094 1 25.06 2 GLU B O 1
ATOM 2909 N N . LYS B 1 3 ? -11.617 -26.578 33.906 1 29.19 3 LYS B N 1
ATOM 2910 C CA . LYS B 1 3 ? -12.078 -27.359 32.781 1 29.19 3 LYS B CA 1
ATOM 2911 C C . LYS B 1 3 ? -12.453 -26.453 31.609 1 29.19 3 LYS B C 1
ATOM 2913 O O . LYS B 1 3 ? -12.766 -26.938 30.516 1 29.19 3 LYS B O 1
ATOM 2918 N N . ALA B 1 4 ? -13.016 -25.25 31.938 1 31.61 4 ALA B N 1
ATOM 2919 C CA . ALA B 1 4 ? -13.609 -24.469 30.844 1 31.61 4 ALA B CA 1
ATOM 2920 C C . ALA B 1 4 ? -12.547 -24.016 29.844 1 31.61 4 ALA B C 1
ATOM 2922 O O . ALA B 1 4 ? -12.875 -23.469 28.797 1 31.61 4 ALA B O 1
ATOM 2923 N N . SER B 1 5 ? -11.305 -23.875 30.359 1 27.5 5 SER B N 1
ATOM 2924 C CA . SER B 1 5 ? -10.289 -23.203 29.562 1 27.5 5 SER B CA 1
ATOM 2925 C C . SER B 1 5 ? -9.836 -24.078 28.406 1 27.5 5 SER B C 1
ATOM 2927 O O . SER B 1 5 ? -9.109 -23.609 27.516 1 27.5 5 SER B O 1
ATOM 2929 N N . GLN B 1 6 ? -9.961 -25.438 28.562 1 26.55 6 GLN B N 1
ATOM 2930 C CA . GLN B 1 6 ? -9.32 -26.344 27.609 1 26.55 6 GLN B CA 1
ATOM 2931 C C . GLN B 1 6 ? -10.062 -26.344 26.266 1 26.55 6 GLN B C 1
ATOM 2933 O O . GLN B 1 6 ? -9.477 -26.656 25.234 1 26.55 6 GLN B O 1
ATOM 2938 N N . ASP B 1 7 ? -11.391 -26.25 26.281 1 24.5 7 ASP B N 1
ATOM 2939 C CA . ASP B 1 7 ? -12.188 -26.719 25.156 1 24.5 7 ASP B CA 1
ATOM 2940 C C . ASP B 1 7 ? -12.195 -25.703 24.016 1 24.5 7 ASP B C 1
ATOM 2942 O O . ASP B 1 7 ? -12.711 -25.969 22.938 1 24.5 7 ASP B O 1
ATOM 2946 N N . LYS B 1 8 ? -12.016 -24.391 24.266 1 27.97 8 LYS B N 1
ATOM 2947 C CA . LYS B 1 8 ? -12.164 -23.453 23.172 1 27.97 8 LYS B CA 1
ATOM 2948 C C . LYS B 1 8 ? -11.016 -23.562 22.188 1 27.97 8 LYS B C 1
ATOM 2950 O O . LYS B 1 8 ? -10.93 -22.812 21.219 1 27.97 8 LYS B O 1
ATOM 2955 N N . ARG B 1 9 ? -9.891 -24.266 22.578 1 29.59 9 ARG B N 1
ATOM 2956 C CA . ARG B 1 9 ? -8.766 -24.328 21.641 1 29.59 9 ARG B CA 1
ATOM 2957 C C . ARG B 1 9 ? -9.148 -25.109 20.391 1 29.59 9 ARG B C 1
ATOM 2959 O O . ARG B 1 9 ? -8.352 -25.219 19.453 1 29.59 9 ARG B O 1
ATOM 2966 N N . GLU B 1 10 ? -10.133 -25.906 20.469 1 24.97 10 GLU B N 1
ATOM 2967 C CA . GLU B 1 10 ? -10.344 -26.812 19.328 1 24.97 10 GLU B CA 1
ATOM 2968 C C . GLU B 1 10 ? -11.016 -26.094 18.172 1 24.97 10 GLU B C 1
ATOM 2970 O O . GLU B 1 10 ? -11.523 -26.734 17.25 1 24.97 10 GLU B O 1
ATOM 2975 N N . LYS B 1 11 ? -11.562 -24.891 18.312 1 29.09 11 LYS B N 1
ATOM 2976 C CA . LYS B 1 11 ? -12.383 -24.375 17.219 1 29.09 11 LYS B CA 1
ATOM 2977 C C . LYS B 1 11 ? -11.648 -24.484 15.891 1 29.09 11 LYS B C 1
ATOM 2979 O O . LYS B 1 11 ? -10.422 -24.422 15.844 1 29.09 11 LYS B O 1
ATOM 2984 N N . ASN B 1 12 ? -12.375 -24.531 14.68 1 29.22 12 ASN B N 1
ATOM 2985 C CA . ASN B 1 12 ? -12.617 -25.188 13.398 1 29.22 12 ASN B CA 1
ATOM 2986 C C . ASN B 1 12 ? -11.758 -24.578 12.297 1 29.22 12 ASN B C 1
ATOM 2988 O O . ASN B 1 12 ? -12.195 -23.656 11.594 1 29.22 12 ASN B O 1
ATOM 2992 N N . THR B 1 13 ? -10.648 -23.984 12.578 1 34.56 13 THR B N 1
ATOM 2993 C CA . THR B 1 13 ? -10.039 -23.734 11.273 1 34.56 13 THR B CA 1
ATOM 2994 C C . THR B 1 13 ? -10.094 -24.969 10.398 1 34.56 13 THR B C 1
ATOM 2996 O O . THR B 1 13 ? -9.547 -26.016 10.75 1 34.56 13 THR B O 1
ATOM 2999 N N . ASN B 1 14 ? -11.164 -25.25 9.812 1 31.53 14 ASN B N 1
ATOM 3000 C CA . ASN B 1 14 ? -11.328 -26.312 8.836 1 31.53 14 ASN B CA 1
ATOM 3001 C C . ASN B 1 14 ? -10.078 -26.484 7.977 1 31.53 14 ASN B C 1
ATOM 3003 O O . ASN B 1 14 ? -9.867 -25.734 7.023 1 31.53 14 ASN B O 1
ATOM 3007 N N . TYR B 1 15 ? -9.016 -26.859 8.516 1 34.75 15 TYR B N 1
ATOM 3008 C CA . TYR B 1 15 ? -7.875 -27.5 7.863 1 34.75 15 TYR B CA 1
ATOM 3009 C C . TYR B 1 15 ? -8.328 -28.547 6.867 1 34.75 15 TYR B C 1
ATOM 3011 O O . TYR B 1 15 ? -8.852 -29.594 7.262 1 34.75 15 TYR B O 1
ATOM 3019 N N . GLN B 1 16 ? -8.82 -28.219 5.727 1 40.94 16 GLN B N 1
ATOM 3020 C CA . GLN B 1 16 ? -9.055 -29.234 4.711 1 40.94 16 GLN B CA 1
ATOM 3021 C C . GLN B 1 16 ? -7.742 -29.781 4.168 1 40.94 16 GLN B C 1
ATOM 3023 O O . GLN B 1 16 ? -6.941 -29.047 3.598 1 40.94 16 GLN B O 1
ATOM 3028 N N . PRO B 1 17 ? -7.402 -30.953 4.609 1 42.16 17 PRO B N 1
ATOM 3029 C CA . PRO B 1 17 ? -6.164 -31.609 4.184 1 42.16 17 PRO B CA 1
ATOM 3030 C C . PRO B 1 17 ? -5.891 -31.438 2.689 1 42.16 17 PRO B C 1
ATOM 3032 O O . PRO B 1 17 ? -4.734 -31.312 2.281 1 42.16 17 PRO B O 1
ATOM 3035 N N . GLU B 1 18 ? -6.902 -31.453 1.935 1 45.34 18 GLU B N 1
ATOM 3036 C CA . GLU B 1 18 ? -6.746 -31.328 0.49 1 45.34 18 GLU B CA 1
ATOM 3037 C C . GLU B 1 18 ? -6.16 -29.969 0.122 1 45.34 18 GLU B C 1
ATOM 3039 O O . GLU B 1 18 ? -5.324 -29.859 -0.779 1 45.34 18 GLU B O 1
ATOM 3044 N N . MET B 1 19 ? -6.684 -28.969 0.833 1 49.25 19 MET B N 1
ATOM 3045 C CA . MET B 1 19 ? -6.215 -27.609 0.574 1 49.25 19 MET B CA 1
ATOM 3046 C C . MET B 1 19 ? -4.754 -27.438 0.983 1 49.25 19 MET B C 1
ATOM 3048 O O . MET B 1 19 ? -3.984 -26.766 0.3 1 49.25 19 MET B O 1
ATOM 3052 N N . HIS B 1 20 ? -4.441 -28.219 1.949 1 49 20 HIS B N 1
ATOM 3053 C CA . HIS B 1 20 ? -3.068 -28.141 2.432 1 49 20 HIS B CA 1
ATOM 3054 C C . HIS B 1 20 ? -2.105 -28.812 1.459 1 49 20 HIS B C 1
ATOM 3056 O O . HIS B 1 20 ? -1.009 -28.297 1.213 1 49 20 HIS B O 1
ATOM 3062 N N . VAL B 1 21 ? -2.627 -29.906 0.947 1 45.88 21 VAL B N 1
ATOM 3063 C CA . VAL B 1 21 ? -1.773 -30.625 0.013 1 45.88 21 VAL B CA 1
ATOM 3064 C C . VAL B 1 21 ? -1.575 -29.797 -1.256 1 45.88 21 VAL B C 1
ATOM 3066 O O . VAL B 1 21 ? -0.462 -29.719 -1.78 1 45.88 21 VAL B O 1
ATOM 3069 N N . ARG B 1 22 ? -2.625 -29.141 -1.715 1 50.91 22 ARG B N 1
ATOM 3070 C CA . ARG B 1 22 ? -2.51 -28.344 -2.928 1 50.91 22 ARG B CA 1
ATOM 3071 C C . ARG B 1 22 ? -1.654 -27.109 -2.688 1 50.91 22 ARG B C 1
ATOM 3073 O O . ARG B 1 22 ? -0.847 -26.719 -3.539 1 50.91 22 ARG B O 1
ATOM 3080 N N . ASN B 1 23 ? -1.816 -26.594 -1.522 1 57.41 23 ASN B N 1
ATOM 3081 C CA . ASN B 1 23 ? -0.999 -25.453 -1.165 1 57.41 23 ASN B CA 1
ATOM 3082 C C . ASN B 1 23 ? 0.486 -25.797 -1.128 1 57.41 23 ASN B C 1
ATOM 3084 O O . ASN B 1 23 ? 1.32 -25.047 -1.635 1 57.41 23 ASN B O 1
ATOM 3088 N N . ALA B 1 24 ? 0.681 -26.969 -0.664 1 53.03 24 ALA B N 1
ATOM 3089 C CA . ALA B 1 24 ? 2.066 -27.406 -0.534 1 53.03 24 ALA B CA 1
ATOM 3090 C C . ALA B 1 24 ? 2.689 -27.672 -1.902 1 53.03 24 ALA B C 1
ATOM 3092 O O . ALA B 1 24 ? 3.857 -27.344 -2.131 1 53.03 24 ALA B O 1
ATOM 3093 N N . ASN B 1 25 ? 1.881 -28.062 -2.787 1 63.19 25 ASN B N 1
ATOM 3094 C CA . ASN B 1 25 ? 2.396 -28.422 -4.105 1 63.19 25 ASN B CA 1
ATOM 3095 C C . ASN B 1 25 ? 2.727 -27.172 -4.93 1 63.19 25 ASN B C 1
ATOM 3097 O O . ASN B 1 25 ? 3.752 -27.125 -5.613 1 63.19 25 ASN B O 1
ATOM 3101 N N . SER B 1 26 ? 1.929 -26.219 -4.832 1 68.69 26 SER B N 1
ATOM 3102 C CA . SER B 1 26 ? 2.189 -25.016 -5.605 1 68.69 26 SER B CA 1
ATOM 3103 C C . SER B 1 26 ? 3.449 -24.312 -5.117 1 68.69 26 SER B C 1
ATOM 3105 O O . SER B 1 26 ? 4.215 -23.766 -5.918 1 68.69 26 SER B O 1
ATOM 3107 N N . ARG B 1 27 ? 3.637 -24.516 -3.906 1 75.25 27 ARG B N 1
ATOM 3108 C CA . ARG B 1 27 ? 4.848 -23.922 -3.357 1 75.25 27 ARG B CA 1
ATOM 3109 C C . ARG B 1 27 ? 6.094 -24.594 -3.926 1 75.25 27 ARG B C 1
ATOM 3111 O O . ARG B 1 27 ? 7.086 -23.922 -4.219 1 75.25 27 ARG B O 1
ATOM 3118 N N . GLU B 1 28 ? 5.934 -25.875 -4.109 1 81.5 28 GLU B N 1
ATOM 3119 C CA . GLU B 1 28 ? 7.086 -26.609 -4.613 1 81.5 28 GLU B CA 1
ATOM 3120 C C . GLU B 1 28 ? 7.402 -26.234 -6.055 1 81.5 28 GLU B C 1
ATOM 3122 O O . GLU B 1 28 ? 8.57 -26.188 -6.453 1 81.5 28 GLU B O 1
ATOM 3127 N N . ILE B 1 29 ? 6.395 -25.938 -6.742 1 88.75 29 ILE B N 1
ATOM 3128 C CA . ILE B 1 29 ? 6.555 -25.531 -8.133 1 88.75 29 ILE B CA 1
ATOM 3129 C C . ILE B 1 29 ? 7.387 -24.25 -8.211 1 88.75 29 ILE B C 1
ATOM 3131 O O . ILE B 1 29 ? 8.391 -24.203 -8.922 1 88.75 29 ILE B O 1
ATOM 3135 N N . PHE B 1 30 ? 7.102 -23.312 -7.398 1 90.25 30 PHE B N 1
ATOM 3136 C CA . PHE B 1 30 ? 7.719 -22 -7.527 1 90.25 30 PHE B CA 1
ATOM 3137 C C . PHE B 1 30 ? 8.977 -21.906 -6.676 1 90.25 30 PHE B C 1
ATOM 3139 O O . PHE B 1 30 ? 9.727 -20.922 -6.766 1 90.25 30 PHE B O 1
ATOM 3146 N N . LYS B 1 31 ? 9.172 -22.906 -5.961 1 88.56 31 LYS B N 1
ATOM 3147 C CA . LYS B 1 31 ? 10.453 -23 -5.273 1 88.56 31 LYS B CA 1
ATOM 3148 C C . LYS B 1 31 ? 11.57 -23.391 -6.238 1 88.56 31 LYS B C 1
ATOM 3150 O O . LYS B 1 31 ? 12.742 -23.109 -5.984 1 88.56 31 LYS B O 1
ATOM 3155 N N . ASN B 1 32 ? 11.18 -24.078 -7.238 1 93.25 32 ASN B N 1
ATOM 3156 C CA . ASN B 1 32 ? 12.141 -24.469 -8.266 1 93.25 32 ASN B CA 1
ATOM 3157 C C . ASN B 1 32 ? 12.406 -23.312 -9.234 1 93.25 32 ASN B C 1
ATOM 3159 O O . ASN B 1 32 ? 11.516 -22.906 -9.977 1 93.25 32 ASN B O 1
ATOM 3163 N N . ASN B 1 33 ? 13.672 -22.891 -9.328 1 95.38 33 ASN B N 1
ATOM 3164 C CA . ASN B 1 33 ? 14.008 -21.703 -10.102 1 95.38 33 ASN B CA 1
ATOM 3165 C C . ASN B 1 33 ? 13.852 -21.953 -11.602 1 95.38 33 ASN B C 1
ATOM 3167 O O . ASN B 1 33 ? 13.562 -21.031 -12.359 1 95.38 33 ASN B O 1
ATOM 3171 N N . ARG B 1 34 ? 14.078 -23.172 -11.984 1 96.12 34 ARG B N 1
ATOM 3172 C CA . ARG B 1 34 ? 13.898 -23.484 -13.398 1 96.12 34 ARG B CA 1
ATOM 3173 C C . ARG B 1 34 ? 12.438 -23.344 -13.805 1 96.12 34 ARG B C 1
ATOM 3175 O O . ARG B 1 34 ? 12.125 -22.688 -14.805 1 96.12 34 ARG B O 1
ATOM 3182 N N . LEU B 1 35 ? 11.594 -23.938 -13.047 1 96.44 35 LEU B N 1
ATOM 3183 C CA . LEU B 1 35 ? 10.164 -23.812 -13.32 1 96.44 35 LEU B CA 1
ATOM 3184 C C . LEU B 1 35 ? 9.711 -22.359 -13.219 1 96.44 35 LEU B C 1
ATOM 3186 O O . LEU B 1 35 ? 8.961 -21.891 -14.078 1 96.44 35 LEU B O 1
ATOM 3190 N N . THR B 1 36 ? 10.211 -21.672 -12.234 1 96.56 36 THR B N 1
ATOM 3191 C CA . THR B 1 36 ? 9.844 -20.266 -12.039 1 96.56 36 THR B CA 1
ATOM 3192 C C . THR B 1 36 ? 10.312 -19.422 -13.227 1 96.56 36 THR B C 1
ATOM 3194 O O . THR B 1 36 ? 9.57 -18.562 -13.719 1 96.56 36 THR B O 1
ATOM 3197 N N . SER B 1 37 ? 11.523 -19.656 -13.648 1 97.44 37 SER B N 1
ATOM 3198 C CA . SER B 1 37 ? 12.047 -18.906 -14.781 1 97.44 37 SER B CA 1
ATOM 3199 C C . SER B 1 37 ? 11.219 -19.141 -16.031 1 97.44 37 SER B C 1
ATOM 3201 O O . SER B 1 37 ? 10.914 -18.188 -16.766 1 97.44 37 SER B O 1
ATOM 3203 N N . GLN B 1 38 ? 10.844 -20.375 -16.281 1 97.19 38 GLN B N 1
ATOM 3204 C CA . GLN B 1 38 ? 9.992 -20.688 -17.422 1 97.19 38 GLN B CA 1
ATOM 3205 C C . GLN B 1 38 ? 8.633 -20.016 -17.312 1 97.19 38 GLN B C 1
ATOM 3207 O O . GLN B 1 38 ? 8.133 -19.453 -18.297 1 97.19 38 GLN B O 1
ATOM 3212 N N . PHE B 1 39 ? 8.094 -20.031 -16.109 1 96.94 39 PHE B N 1
ATOM 3213 C CA . PHE B 1 39 ? 6.82 -19.375 -15.836 1 96.94 39 PHE B CA 1
ATOM 3214 C C . PHE B 1 39 ? 6.902 -17.891 -16.141 1 96.94 39 PHE B C 1
ATOM 3216 O O . PHE B 1 39 ? 6.047 -17.344 -16.844 1 96.94 39 PHE B O 1
ATOM 3223 N N . LEU B 1 40 ? 7.922 -17.219 -15.664 1 97.31 40 LEU B N 1
ATOM 3224 C CA . LEU B 1 40 ? 8.086 -15.773 -15.812 1 97.31 40 LEU B CA 1
ATOM 3225 C C . LEU B 1 40 ? 8.305 -15.406 -17.266 1 97.31 40 LEU B C 1
ATOM 3227 O O . LEU B 1 40 ? 7.703 -14.453 -17.781 1 97.31 40 LEU B O 1
ATOM 3231 N N . ARG B 1 41 ? 9.016 -16.172 -17.984 1 96.19 41 ARG B N 1
ATOM 3232 C CA . ARG B 1 41 ? 9.414 -15.859 -19.359 1 96.19 41 ARG B CA 1
ATOM 3233 C C . ARG B 1 41 ? 8.289 -16.172 -20.344 1 96.19 41 ARG B C 1
ATOM 3235 O O . ARG B 1 41 ? 8.031 -15.383 -21.266 1 96.19 41 ARG B O 1
ATOM 3242 N N . ASN B 1 42 ? 7.617 -17.25 -20.094 1 95.69 42 ASN B N 1
ATOM 3243 C CA . ASN B 1 42 ? 6.805 -17.797 -21.172 1 95.69 42 ASN B CA 1
ATOM 3244 C C . ASN B 1 42 ? 5.312 -17.594 -20.906 1 95.69 42 ASN B C 1
ATOM 3246 O O . ASN B 1 42 ? 4.496 -17.734 -21.812 1 95.69 42 ASN B O 1
ATOM 3250 N N . TYR B 1 43 ? 5 -17.219 -19.703 1 96.44 43 TYR B N 1
ATOM 3251 C CA . TYR B 1 43 ? 3.572 -17.297 -19.422 1 96.44 43 TYR B CA 1
ATOM 3252 C C . TYR B 1 43 ? 3.055 -15.977 -18.875 1 96.44 43 TYR B C 1
ATOM 3254 O O . TYR B 1 43 ? 1.843 -15.758 -18.812 1 96.44 43 TYR B O 1
ATOM 3262 N N . THR B 1 44 ? 3.875 -15.062 -18.469 1 96.25 44 THR B N 1
ATOM 3263 C CA . THR B 1 44 ? 3.41 -13.82 -17.859 1 96.25 44 THR B CA 1
ATOM 3264 C C . THR B 1 44 ? 3.199 -12.742 -18.922 1 96.25 44 THR B C 1
ATOM 3266 O O . THR B 1 44 ? 2.451 -11.789 -18.703 1 96.25 44 THR B O 1
ATOM 3269 N N . ASN B 1 45 ? 3.902 -12.852 -20.031 1 94.69 45 ASN B N 1
ATOM 3270 C CA . ASN B 1 45 ? 3.871 -11.875 -21.125 1 94.69 45 ASN B CA 1
ATOM 3271 C C . ASN B 1 45 ? 4.348 -10.5 -20.656 1 94.69 45 ASN B C 1
ATOM 3273 O O . ASN B 1 45 ? 3.834 -9.477 -21.094 1 94.69 45 ASN B O 1
ATOM 3277 N N . ILE B 1 46 ? 5.191 -10.461 -19.625 1 96.12 46 ILE B N 1
ATOM 3278 C CA . ILE B 1 46 ? 5.824 -9.234 -19.156 1 96.12 46 ILE B CA 1
ATOM 3279 C C . ILE B 1 46 ? 7.203 -9.086 -19.797 1 96.12 46 ILE B C 1
ATOM 3281 O O . ILE B 1 46 ? 8.109 -9.875 -19.5 1 96.12 46 ILE B O 1
ATOM 3285 N N . PRO B 1 47 ? 7.383 -8.062 -20.609 1 94.56 47 PRO B N 1
ATOM 3286 C CA . PRO B 1 47 ? 8.625 -7.934 -21.375 1 94.56 47 PRO B CA 1
ATOM 3287 C C . PRO B 1 47 ? 9.867 -7.895 -20.484 1 94.56 47 PRO B C 1
ATOM 3289 O O . PRO B 1 47 ? 10.891 -8.492 -20.812 1 94.56 47 PRO B O 1
ATOM 3292 N N . LEU B 1 48 ? 9.781 -7.258 -19.359 1 93.94 48 LEU B N 1
ATOM 3293 C CA . LEU B 1 48 ? 10.914 -7.113 -18.453 1 93.94 48 LEU B CA 1
ATOM 3294 C C . LEU B 1 48 ? 11.398 -8.477 -17.969 1 93.94 48 LEU B C 1
ATOM 3296 O O . LEU B 1 48 ? 12.555 -8.625 -17.562 1 93.94 48 LEU B O 1
ATOM 3300 N N . LEU B 1 49 ? 10.539 -9.523 -18.031 1 95.62 49 LEU B N 1
ATOM 3301 C CA . LEU B 1 49 ? 10.859 -10.836 -17.484 1 95.62 49 LEU B CA 1
ATOM 3302 C C . LEU B 1 49 ? 11.164 -11.828 -18.594 1 95.62 49 LEU B C 1
ATOM 3304 O O . LEU B 1 49 ? 11.383 -13.016 -18.344 1 95.62 49 LEU B O 1
ATOM 3308 N N . ALA B 1 50 ? 11.25 -11.422 -19.844 1 93.94 50 ALA B N 1
ATOM 3309 C CA . ALA B 1 50 ? 11.281 -12.281 -21.031 1 93.94 50 ALA B CA 1
ATOM 3310 C C . ALA B 1 50 ? 12.594 -13.047 -21.125 1 93.94 50 ALA B C 1
ATOM 3312 O O . ALA B 1 50 ? 12.688 -14.055 -21.828 1 93.94 50 ALA B O 1
ATOM 3313 N N . ASN B 1 51 ? 13.625 -12.625 -20.391 1 93.44 51 ASN B N 1
ATOM 3314 C CA . ASN B 1 51 ? 14.93 -13.266 -20.531 1 93.44 51 ASN B CA 1
ATOM 3315 C C . ASN B 1 51 ? 15.453 -13.773 -19.203 1 93.44 51 ASN B C 1
ATOM 3317 O O . ASN B 1 51 ? 16.641 -14.055 -19.062 1 93.44 51 ASN B O 1
ATOM 3321 N N . VAL B 1 52 ? 14.594 -13.891 -18.266 1 95.75 52 VAL B N 1
ATOM 3322 C CA . VAL B 1 52 ? 15.008 -14.305 -16.938 1 95.75 52 VAL B CA 1
ATOM 3323 C C . VAL B 1 52 ? 15.461 -15.758 -16.969 1 95.75 52 VAL B C 1
ATOM 3325 O O . VAL B 1 52 ? 14.766 -16.625 -17.5 1 95.75 52 VAL B O 1
ATOM 3328 N N . MET B 1 53 ? 16.578 -16.047 -16.438 1 95.75 53 MET B N 1
ATOM 3329 C CA . MET B 1 53 ? 17.125 -17.406 -16.312 1 95.75 53 MET B CA 1
ATOM 3330 C C . MET B 1 53 ? 17.094 -17.875 -14.867 1 95.75 53 MET B C 1
ATOM 3332 O O . MET B 1 53 ? 16.953 -17.062 -13.953 1 95.75 53 MET B O 1
ATOM 3336 N N . PRO B 1 54 ? 17.203 -19.219 -14.656 1 96.5 54 PRO B N 1
ATOM 3337 C CA . PRO B 1 54 ? 17.141 -19.734 -13.289 1 96.5 54 PRO B CA 1
ATOM 3338 C C . PRO B 1 54 ? 18.172 -19.094 -12.367 1 96.5 54 PRO B C 1
ATOM 3340 O O . PRO B 1 54 ? 17.891 -18.859 -11.188 1 96.5 54 PRO B O 1
ATOM 3343 N N . GLU B 1 55 ? 19.328 -18.766 -12.852 1 94.69 55 GLU B N 1
ATOM 3344 C CA . GLU B 1 55 ? 20.406 -18.234 -12.039 1 94.69 55 GLU B CA 1
ATOM 3345 C C . GLU B 1 55 ? 20.141 -16.781 -11.633 1 94.69 55 GLU B C 1
ATOM 3347 O O . GLU B 1 55 ? 20.812 -16.25 -10.75 1 94.69 55 GLU B O 1
ATOM 3352 N N . ASP B 1 56 ? 19.172 -16.156 -12.289 1 96.12 56 ASP B N 1
ATOM 3353 C CA . ASP B 1 56 ? 18.828 -14.773 -12 1 96.12 56 ASP B CA 1
ATOM 3354 C C . ASP B 1 56 ? 17.844 -14.688 -10.828 1 96.12 56 ASP B C 1
ATOM 3356 O O . ASP B 1 56 ? 17.516 -13.594 -10.375 1 96.12 56 ASP B O 1
ATOM 3360 N N . ILE B 1 57 ? 17.406 -15.797 -10.336 1 97.38 57 ILE B N 1
ATOM 3361 C CA . ILE B 1 57 ? 16.297 -15.812 -9.383 1 97.38 57 ILE B CA 1
ATOM 3362 C C . ILE B 1 57 ? 16.812 -16.188 -8 1 97.38 57 ILE B C 1
ATOM 3364 O O . ILE B 1 57 ? 17.547 -17.172 -7.855 1 97.38 57 ILE B O 1
ATOM 3368 N N . GLU B 1 58 ? 16.516 -15.406 -7.031 1 96.44 58 GLU B N 1
ATOM 3369 C CA . GLU B 1 58 ? 16.719 -15.711 -5.617 1 96.44 58 GLU B CA 1
ATOM 3370 C C . GLU B 1 58 ? 15.398 -15.82 -4.871 1 96.44 58 GLU B C 1
ATOM 3372 O O . GLU B 1 58 ? 14.641 -14.852 -4.805 1 96.44 58 GLU B O 1
ATOM 3377 N N . ASP B 1 59 ? 15.125 -16.938 -4.328 1 94.56 59 ASP B N 1
ATOM 3378 C CA . ASP B 1 59 ? 13.914 -17.125 -3.543 1 94.56 59 ASP B CA 1
ATOM 3379 C C . ASP B 1 59 ? 14.055 -16.516 -2.15 1 94.56 59 ASP B C 1
ATOM 3381 O O . ASP B 1 59 ? 14.828 -17 -1.327 1 94.56 59 ASP B O 1
ATOM 3385 N N . VAL B 1 60 ? 13.289 -15.508 -1.871 1 92.75 60 VAL B N 1
ATOM 3386 C CA . VAL B 1 60 ? 13.383 -14.852 -0.574 1 92.75 60 VAL B CA 1
ATOM 3387 C C . VAL B 1 60 ? 12.07 -15.016 0.191 1 92.75 60 VAL B C 1
ATOM 3389 O O . VAL B 1 60 ? 11.789 -14.25 1.114 1 92.75 60 VAL B O 1
ATOM 3392 N N . SER B 1 61 ? 11.25 -15.953 -0.149 1 91 61 SER B N 1
ATOM 3393 C CA . SER B 1 61 ? 9.93 -16.172 0.446 1 91 61 SER B CA 1
ATOM 3394 C C . SER B 1 61 ? 10.039 -16.391 1.95 1 91 61 SER B C 1
ATOM 3396 O O . SER B 1 61 ? 9.242 -15.852 2.723 1 91 61 SER B O 1
ATOM 3398 N N . GLU B 1 62 ? 10.992 -17.156 2.365 1 86.44 62 GLU B N 1
ATOM 3399 C CA . GLU B 1 62 ? 11.133 -17.531 3.771 1 86.44 62 GLU B CA 1
ATOM 3400 C C . GLU B 1 62 ? 11.406 -16.312 4.637 1 86.44 62 GLU B C 1
ATOM 3402 O O . GLU B 1 62 ? 10.938 -16.219 5.773 1 86.44 62 GLU B O 1
ATOM 3407 N N . LYS B 1 63 ? 12.156 -15.461 4.102 1 87.12 63 LYS B N 1
ATOM 3408 C CA . LYS B 1 63 ? 12.484 -14.234 4.816 1 87.12 63 LYS B CA 1
ATOM 3409 C C . LYS B 1 63 ? 11.219 -13.477 5.203 1 87.12 63 LYS B C 1
ATOM 3411 O O . LYS B 1 63 ? 11.148 -12.883 6.281 1 87.12 63 LYS B O 1
ATOM 3416 N N . TYR B 1 64 ? 10.227 -13.477 4.355 1 88.62 64 TYR B N 1
ATOM 3417 C CA . TYR B 1 64 ? 9.047 -12.648 4.543 1 88.62 64 TYR B CA 1
ATOM 3418 C C . TYR B 1 64 ? 7.926 -13.438 5.215 1 88.62 64 TYR B C 1
ATOM 3420 O O . TYR B 1 64 ? 6.93 -12.859 5.652 1 88.62 64 TYR B O 1
ATOM 3428 N N . GLN B 1 65 ? 8.055 -14.727 5.305 1 81.5 65 GLN B N 1
ATOM 3429 C CA . GLN B 1 65 ? 7.035 -15.555 5.941 1 81.5 65 GLN B CA 1
ATOM 3430 C C . GLN B 1 65 ? 6.805 -15.133 7.387 1 81.5 65 GLN B C 1
ATOM 3432 O O . GLN B 1 65 ? 5.672 -15.156 7.875 1 81.5 65 GLN B O 1
ATOM 3437 N N . ALA B 1 66 ? 7.828 -14.758 8.008 1 72.5 66 ALA B N 1
ATOM 3438 C CA . ALA B 1 66 ? 7.75 -14.328 9.406 1 72.5 66 ALA B CA 1
ATOM 3439 C C . ALA B 1 66 ? 6.883 -13.078 9.547 1 72.5 66 ALA B C 1
ATOM 3441 O O . ALA B 1 66 ? 6.199 -12.898 10.555 1 72.5 66 ALA B O 1
ATOM 3442 N N . PHE B 1 67 ? 6.848 -12.266 8.477 1 73.44 67 PHE B N 1
ATOM 3443 C CA . PHE B 1 67 ? 6.148 -10.984 8.523 1 73.44 67 PHE B CA 1
ATOM 3444 C C . PHE B 1 67 ? 4.711 -11.141 8.039 1 73.44 67 PHE B C 1
ATOM 3446 O O . PHE B 1 67 ? 3.828 -10.391 8.461 1 73.44 67 PHE B O 1
ATOM 3453 N N . LEU B 1 68 ? 4.488 -12 7.148 1 79.12 68 LEU B N 1
ATOM 3454 C CA . LEU B 1 68 ? 3.215 -12.047 6.438 1 79.12 68 LEU B CA 1
ATOM 3455 C C . LEU B 1 68 ? 2.307 -13.125 7.027 1 79.12 68 LEU B C 1
ATOM 3457 O O . LEU B 1 68 ? 1.089 -13.086 6.84 1 79.12 68 LEU B O 1
ATOM 3461 N N . GLY B 1 69 ? 2.771 -14.031 7.797 1 67.88 69 GLY B N 1
ATOM 3462 C CA . GLY B 1 69 ? 1.973 -15.016 8.508 1 67.88 69 GLY B CA 1
ATOM 3463 C C . GLY B 1 69 ? 1.538 -16.188 7.641 1 67.88 69 GLY B C 1
ATOM 3464 O O . GLY B 1 69 ? 2.16 -16.453 6.613 1 67.88 69 GLY B O 1
ATOM 3465 N N . VAL B 1 70 ? 0.458 -16.844 8.086 1 62.38 70 VAL B N 1
ATOM 3466 C CA . VAL B 1 70 ? 0.006 -18.109 7.547 1 62.38 70 VAL B CA 1
ATOM 3467 C C . VAL B 1 70 ? -0.658 -17.891 6.188 1 62.38 70 VAL B C 1
ATOM 3469 O O . VAL B 1 70 ? -0.603 -18.766 5.316 1 62.38 70 VAL B O 1
ATOM 3472 N N . GLU B 1 71 ? -1.146 -16.734 6.027 1 66.5 71 GLU B N 1
ATOM 3473 C CA . GLU B 1 71 ? -1.804 -16.438 4.758 1 66.5 71 GLU B CA 1
ATOM 3474 C C . GLU B 1 71 ? -0.815 -16.484 3.598 1 66.5 71 GLU B C 1
ATOM 3476 O O . GLU B 1 71 ? -1.211 -16.703 2.447 1 66.5 71 GLU B O 1
ATOM 3481 N N . PHE B 1 72 ? 0.414 -16.375 3.977 1 72.81 72 PHE B N 1
ATOM 3482 C CA . PHE B 1 72 ? 1.458 -16.344 2.961 1 72.81 72 PHE B CA 1
ATOM 3483 C C . PHE B 1 72 ? 2.082 -17.719 2.775 1 72.81 72 PHE B C 1
ATOM 3485 O O . PHE B 1 72 ? 3.1 -17.859 2.094 1 72.81 72 PHE B O 1
ATOM 3492 N N . GLU B 1 73 ? 1.498 -18.688 3.082 1 71.5 73 GLU B N 1
ATOM 3493 C CA . GLU B 1 73 ? 2.133 -20.016 3.115 1 71.5 73 GLU B CA 1
ATOM 3494 C C . GLU B 1 73 ? 2.393 -20.531 1.706 1 71.5 73 GLU B C 1
ATOM 3496 O O . GLU B 1 73 ? 3.447 -21.109 1.436 1 71.5 73 GLU B O 1
ATOM 3501 N N . SER B 1 74 ? 1.503 -20.25 0.864 1 77 74 SER B N 1
ATOM 3502 C CA . SER B 1 74 ? 1.643 -20.812 -0.476 1 77 74 SER B CA 1
ATOM 3503 C C . SER B 1 74 ? 2.184 -19.781 -1.456 1 77 74 SER B C 1
ATOM 3505 O O . SER B 1 74 ? 2.561 -20.125 -2.58 1 77 74 SER B O 1
ATOM 3507 N N . ASP B 1 75 ? 2.289 -18.562 -1.087 1 88.75 75 ASP B N 1
ATOM 3508 C CA . ASP B 1 75 ? 2.721 -17.469 -1.961 1 88.75 75 ASP B CA 1
ATOM 3509 C C . ASP B 1 75 ? 4.242 -17.359 -1.98 1 88.75 75 ASP B C 1
ATOM 3511 O O . ASP B 1 75 ? 4.926 -17.938 -1.136 1 88.75 75 ASP B O 1
ATOM 3515 N N . THR B 1 76 ? 4.73 -16.719 -2.99 1 92.56 76 THR B N 1
ATOM 3516 C CA . THR B 1 76 ? 6.18 -16.641 -3.107 1 92.56 76 THR B CA 1
ATOM 3517 C C . THR B 1 76 ? 6.617 -15.203 -3.387 1 92.56 76 THR B C 1
ATOM 3519 O O . THR B 1 76 ? 5.871 -14.43 -3.994 1 92.56 76 THR B O 1
ATOM 3522 N N . ILE B 1 77 ? 7.77 -14.875 -2.928 1 94.94 77 ILE B N 1
ATOM 3523 C CA . ILE B 1 77 ? 8.492 -13.648 -3.246 1 94.94 77 ILE B CA 1
ATOM 3524 C C . ILE B 1 77 ? 9.867 -13.992 -3.805 1 94.94 77 ILE B C 1
ATOM 3526 O O . ILE B 1 77 ? 10.672 -14.656 -3.141 1 94.94 77 ILE B O 1
ATOM 3530 N N . LYS B 1 78 ? 10.117 -13.555 -5.039 1 96.5 78 LYS B N 1
ATOM 3531 C CA . LYS B 1 78 ? 11.398 -13.812 -5.688 1 96.5 78 LYS B CA 1
ATOM 3532 C C . LYS B 1 78 ? 12.125 -12.508 -6 1 96.5 78 LYS B C 1
ATOM 3534 O O . LYS B 1 78 ? 11.508 -11.547 -6.484 1 96.5 78 LYS B O 1
ATOM 3539 N N . LYS B 1 79 ? 13.328 -12.477 -5.578 1 96.44 79 LYS B N 1
ATOM 3540 C CA . LYS B 1 79 ? 14.211 -11.43 -6.09 1 96.44 79 LYS B CA 1
ATOM 3541 C C . LYS B 1 79 ? 14.797 -11.82 -7.441 1 96.44 79 LYS B C 1
ATOM 3543 O O . LYS B 1 79 ? 15.43 -12.875 -7.57 1 96.44 79 LYS B O 1
ATOM 3548 N N . VAL B 1 80 ? 14.57 -11.016 -8.461 1 97.12 80 VAL B N 1
ATOM 3549 C CA . VAL B 1 80 ? 15.008 -11.32 -9.82 1 97.12 80 VAL B CA 1
ATOM 3550 C C . VAL B 1 80 ? 16 -10.266 -10.297 1 97.12 80 VAL B C 1
ATOM 3552 O O . VAL B 1 80 ? 15.703 -9.07 -10.258 1 97.12 80 VAL B O 1
ATOM 3555 N N . TYR B 1 81 ? 17.109 -10.727 -10.695 1 94.94 81 TYR B N 1
ATOM 3556 C CA . TYR B 1 81 ? 18.141 -9.836 -11.227 1 94.94 81 TYR B CA 1
ATOM 3557 C C . TYR B 1 81 ? 17.984 -9.648 -12.727 1 94.94 81 TYR B C 1
ATOM 3559 O O . TYR B 1 81 ? 18.109 -10.602 -13.5 1 94.94 81 TYR B O 1
ATOM 3567 N N . ILE B 1 82 ? 17.641 -8.414 -13.078 1 92.75 82 ILE B N 1
ATOM 3568 C CA . ILE B 1 82 ? 17.469 -8.078 -14.484 1 92.75 82 ILE B CA 1
ATOM 3569 C C . ILE B 1 82 ? 18.812 -7.711 -15.094 1 92.75 82 ILE B C 1
ATOM 3571 O O . ILE B 1 82 ? 19.5 -6.816 -14.602 1 92.75 82 ILE B O 1
ATOM 3575 N N . ARG B 1 83 ? 19.094 -8.344 -16.156 1 87.44 83 ARG B N 1
ATOM 3576 C CA . ARG B 1 83 ? 20.391 -8.141 -16.781 1 87.44 83 ARG B CA 1
ATOM 3577 C C . ARG B 1 83 ? 20.281 -7.285 -18.047 1 87.44 83 ARG B C 1
ATOM 3579 O O . ARG B 1 83 ? 19.266 -7.344 -18.734 1 87.44 83 ARG B O 1
ATOM 3586 N N . ARG B 1 84 ? 21.359 -6.523 -18.234 1 82.75 84 ARG B N 1
ATOM 3587 C CA . ARG B 1 84 ? 21.516 -5.816 -19.5 1 82.75 84 ARG B CA 1
ATOM 3588 C C . ARG B 1 84 ? 21.969 -6.766 -20.594 1 82.75 84 ARG B C 1
ATOM 3590 O O . ARG B 1 84 ? 22.266 -7.938 -20.328 1 82.75 84 ARG B O 1
ATOM 3597 N N . ALA B 1 85 ? 21.906 -6.191 -21.797 1 78.69 85 ALA B N 1
ATOM 3598 C CA . ALA B 1 85 ? 22.312 -6.992 -22.953 1 78.69 85 ALA B CA 1
ATOM 3599 C C . ALA B 1 85 ? 23.734 -7.508 -22.781 1 78.69 85 ALA B C 1
ATOM 3601 O O . ALA B 1 85 ? 24.062 -8.602 -23.25 1 78.69 85 ALA B O 1
ATOM 3602 N N . ASP B 1 86 ? 24.547 -6.793 -22.031 1 79.69 86 ASP B N 1
ATOM 3603 C CA . ASP B 1 86 ? 25.953 -7.18 -21.875 1 79.69 86 ASP B CA 1
ATOM 3604 C C . ASP B 1 86 ? 26.125 -8.133 -20.703 1 79.69 86 ASP B C 1
ATOM 3606 O O . ASP B 1 86 ? 27.25 -8.523 -20.375 1 79.69 86 ASP B O 1
ATOM 3610 N N . GLY B 1 87 ? 25.047 -8.492 -20.047 1 76 87 GLY B N 1
ATOM 3611 C CA . GLY B 1 87 ? 25.078 -9.477 -18.984 1 76 87 GLY B CA 1
ATOM 3612 C C . GLY B 1 87 ? 25.203 -8.852 -17.609 1 76 87 GLY B C 1
ATOM 3613 O O . GLY B 1 87 ? 25.062 -9.547 -16.594 1 76 87 GLY B O 1
ATOM 3614 N N . THR B 1 88 ? 25.469 -7.641 -17.516 1 81.88 88 THR B N 1
ATOM 3615 C CA . THR B 1 88 ? 25.609 -6.977 -16.234 1 81.88 88 THR B CA 1
ATOM 3616 C C . THR B 1 88 ? 24.25 -6.773 -15.57 1 81.88 88 THR B C 1
ATOM 3618 O O . THR B 1 88 ? 23.25 -6.531 -16.266 1 81.88 88 THR B O 1
ATOM 3621 N N . ILE B 1 89 ? 24.406 -7.125 -14.266 1 76.94 89 ILE B N 1
ATOM 3622 C CA . ILE B 1 89 ? 23.156 -6.926 -13.523 1 76.94 89 ILE B CA 1
ATOM 3623 C C . ILE B 1 89 ? 22.797 -5.441 -13.508 1 76.94 89 ILE B C 1
ATOM 3625 O O . ILE B 1 89 ? 23.594 -4.602 -13.094 1 76.94 89 ILE B O 1
ATOM 3629 N N . GLU B 1 90 ? 21.719 -5.195 -14 1 75.12 90 GLU B N 1
ATOM 3630 C CA . GLU B 1 90 ? 21.234 -3.818 -14.062 1 75.12 90 GLU B CA 1
ATOM 3631 C C . GLU B 1 90 ? 20.531 -3.428 -12.773 1 75.12 90 GLU B C 1
ATOM 3633 O O . GLU B 1 90 ? 20.922 -2.461 -12.109 1 75.12 90 GLU B O 1
ATOM 3638 N N . ARG B 1 91 ? 19.484 -4.188 -12.453 1 86.31 91 ARG B N 1
ATOM 3639 C CA . ARG B 1 91 ? 18.656 -3.887 -11.297 1 86.31 91 ARG B CA 1
ATOM 3640 C C . ARG B 1 91 ? 17.969 -5.145 -10.766 1 86.31 91 ARG B C 1
ATOM 3642 O O . ARG B 1 91 ? 17.938 -6.172 -11.453 1 86.31 91 ARG B O 1
ATOM 3649 N N . GLU B 1 92 ? 17.625 -5.023 -9.539 1 92.12 92 GLU B N 1
ATOM 3650 C CA . GLU B 1 92 ? 16.844 -6.102 -8.938 1 92.12 92 GLU B CA 1
ATOM 3651 C C . GLU B 1 92 ? 15.359 -5.734 -8.859 1 92.12 92 GLU B C 1
ATOM 3653 O O . GLU B 1 92 ? 15.016 -4.582 -8.578 1 92.12 92 GLU B O 1
ATOM 3658 N N . VAL B 1 93 ? 14.531 -6.68 -9.242 1 96.25 93 VAL B N 1
ATOM 3659 C CA . VAL B 1 93 ? 13.086 -6.527 -9.102 1 96.25 93 VAL B CA 1
ATOM 3660 C C . VAL B 1 93 ? 12.523 -7.68 -8.281 1 96.25 93 VAL B C 1
ATOM 3662 O O . VAL B 1 93 ? 13.148 -8.734 -8.172 1 96.25 93 VAL B O 1
ATOM 3665 N N . TYR B 1 94 ? 11.492 -7.379 -7.656 1 97.44 94 TYR B N 1
ATOM 3666 C CA . TYR B 1 94 ? 10.805 -8.438 -6.926 1 97.44 94 TYR B CA 1
ATOM 3667 C C . TYR B 1 94 ? 9.594 -8.938 -7.707 1 97.44 94 TYR B C 1
ATOM 3669 O O . TYR B 1 94 ? 8.883 -8.148 -8.336 1 97.44 94 TYR B O 1
ATOM 3677 N N . VAL B 1 95 ? 9.453 -10.148 -7.68 1 96.19 95 VAL B N 1
ATOM 3678 C CA . VAL B 1 95 ? 8.25 -10.766 -8.227 1 96.19 95 VAL B CA 1
ATOM 3679 C C . VAL B 1 95 ? 7.438 -11.398 -7.098 1 96.19 95 VAL B C 1
ATOM 3681 O O . VAL B 1 95 ? 7.941 -12.266 -6.375 1 96.19 95 VAL B O 1
ATOM 3684 N N . LEU B 1 96 ? 6.281 -10.898 -6.984 1 93.31 96 LEU B N 1
ATOM 3685 C CA . LEU B 1 96 ? 5.32 -11.383 -5.996 1 93.31 96 LEU B CA 1
ATOM 3686 C C . LEU B 1 96 ? 4.25 -12.242 -6.652 1 93.31 96 LEU B C 1
ATOM 3688 O O . LEU B 1 96 ? 3.469 -11.75 -7.469 1 93.31 96 LEU B O 1
ATOM 3692 N N . SER B 1 97 ? 4.23 -13.484 -6.27 1 92.06 97 SER B N 1
ATOM 3693 C CA . SER B 1 97 ? 3.275 -14.391 -6.895 1 92.06 97 SER B CA 1
ATOM 3694 C C . SER B 1 97 ? 2.293 -14.953 -5.871 1 92.06 97 SER B C 1
ATOM 3696 O O . SER B 1 97 ? 2.697 -15.617 -4.914 1 92.06 97 SER B O 1
ATOM 3698 N N . LEU B 1 98 ? 1.067 -14.602 -6.113 1 89.19 98 LEU B N 1
ATOM 3699 C CA . LEU B 1 98 ? -0.016 -15.219 -5.355 1 89.19 98 LEU B CA 1
ATOM 3700 C C . LEU B 1 98 ? -0.536 -16.469 -6.062 1 89.19 98 LEU B C 1
ATOM 3702 O O . LEU B 1 98 ? -0.861 -16.422 -7.254 1 89.19 98 LEU B O 1
ATOM 3706 N N . ILE B 1 99 ? -0.57 -17.516 -5.352 1 85.75 99 ILE B N 1
ATOM 3707 C CA . ILE B 1 99 ? -1.038 -18.766 -5.926 1 85.75 99 ILE B CA 1
ATOM 3708 C C . ILE B 1 99 ? -2.467 -19.047 -5.469 1 85.75 99 ILE B C 1
ATOM 3710 O O . ILE B 1 99 ? -2.727 -19.172 -4.27 1 85.75 99 ILE B O 1
ATOM 3714 N N . GLU B 1 100 ? -3.391 -19.047 -6.363 1 79.94 100 GLU B N 1
ATOM 3715 C CA . GLU B 1 100 ? -4.809 -19.281 -6.102 1 79.94 100 GLU B CA 1
ATOM 3716 C C . GLU B 1 100 ? -5.246 -20.641 -6.617 1 79.94 100 GLU B C 1
ATOM 3718 O O . GLU B 1 100 ? -5.406 -20.844 -7.828 1 79.94 100 GLU B O 1
ATOM 3723 N N . HIS B 1 101 ? -5.438 -21.562 -5.727 1 71.38 101 HIS B N 1
ATOM 3724 C CA . HIS B 1 101 ? -5.812 -22.922 -6.078 1 71.38 101 HIS B CA 1
ATOM 3725 C C . HIS B 1 101 ? -7.312 -23.141 -5.906 1 71.38 101 HIS B C 1
ATOM 3727 O O . HIS B 1 101 ? -7.859 -24.125 -6.41 1 71.38 101 HIS B O 1
ATOM 3733 N N . LYS B 1 102 ? -7.844 -22.188 -5.242 1 63.38 102 LYS B N 1
ATOM 3734 C CA . LYS B 1 102 ? -9.234 -22.391 -4.848 1 63.38 102 LYS B CA 1
ATOM 3735 C C . LYS B 1 102 ? -10.18 -22.141 -6.023 1 63.38 102 LYS B C 1
ATOM 3737 O O . LYS B 1 102 ? -9.891 -21.312 -6.895 1 63.38 102 LYS B O 1
ATOM 3742 N N . SER B 1 103 ? -11.117 -23 -5.98 1 64.06 103 SER B N 1
ATOM 3743 C CA . SER B 1 103 ? -12.172 -22.812 -6.973 1 64.06 103 SER B CA 1
ATOM 3744 C C . SER B 1 103 ? -12.922 -21.5 -6.746 1 64.06 103 SER B C 1
ATOM 3746 O O . SER B 1 103 ? -13.391 -20.875 -7.699 1 64.06 103 SER B O 1
ATOM 3748 N N . ASP B 1 104 ? -12.977 -21.109 -5.527 1 77.31 104 ASP B N 1
ATOM 3749 C CA . ASP B 1 104 ? -13.648 -19.844 -5.273 1 77.31 104 ASP B CA 1
ATOM 3750 C C . ASP B 1 104 ? -12.68 -18.672 -5.379 1 77.31 104 ASP B C 1
ATOM 3752 O O . ASP B 1 104 ? -11.539 -18.766 -4.91 1 77.31 104 ASP B O 1
ATOM 3756 N N . ILE B 1 105 ? -13.203 -17.766 -6.027 1 86.19 105 ILE B N 1
ATOM 3757 C CA . ILE B 1 105 ? -12.398 -16.578 -6.266 1 86.19 105 ILE B CA 1
ATOM 3758 C C . ILE B 1 105 ? -12.414 -15.688 -5.027 1 86.19 105 ILE B C 1
ATOM 3760 O O . ILE B 1 105 ? -13.477 -15.422 -4.461 1 86.19 105 ILE B O 1
ATOM 3764 N N . ASP B 1 106 ? -11.266 -15.383 -4.543 1 88.31 106 ASP B N 1
ATOM 3765 C CA . ASP B 1 106 ? -11.117 -14.375 -3.502 1 88.31 106 ASP B CA 1
ATOM 3766 C C . ASP B 1 106 ? -11.031 -12.977 -4.105 1 88.31 106 ASP B C 1
ATOM 3768 O O . ASP B 1 106 ? -10.039 -12.633 -4.762 1 88.31 106 ASP B O 1
ATOM 3772 N N . TYR B 1 107 ? -11.984 -12.156 -3.822 1 93.94 107 TYR B N 1
ATOM 3773 C CA . TYR B 1 107 ? -12.055 -10.852 -4.469 1 93.94 107 TYR B CA 1
ATOM 3774 C C . TYR B 1 107 ? -11.148 -9.852 -3.771 1 93.94 107 TYR B C 1
ATOM 3776 O O . TYR B 1 107 ? -10.992 -8.719 -4.23 1 93.94 107 TYR B O 1
ATOM 3784 N N . ASP B 1 108 ? -10.469 -10.25 -2.711 1 94.25 108 ASP B N 1
ATOM 3785 C CA . ASP B 1 108 ? -9.609 -9.359 -1.943 1 94.25 108 ASP B CA 1
ATOM 3786 C C . ASP B 1 108 ? -8.156 -9.469 -2.406 1 94.25 108 ASP B C 1
ATOM 3788 O O . ASP B 1 108 ? -7.238 -9.039 -1.701 1 94.25 108 ASP B O 1
ATOM 3792 N N . VAL B 1 109 ? -7.922 -10.039 -3.512 1 94.94 109 VAL B N 1
ATOM 3793 C CA . VAL B 1 109 ? -6.582 -10.367 -3.99 1 94.94 109 VAL B CA 1
ATOM 3794 C C . VAL B 1 109 ? -5.773 -9.094 -4.191 1 94.94 109 VAL B C 1
ATOM 3796 O O . VAL B 1 109 ? -4.598 -9.031 -3.816 1 94.94 109 VAL B O 1
ATOM 3799 N N . ALA B 1 110 ? -6.379 -8.062 -4.762 1 96.88 110 ALA B N 1
ATOM 3800 C CA . ALA B 1 110 ? -5.656 -6.816 -5.016 1 96.88 110 ALA B CA 1
ATOM 3801 C C . ALA B 1 110 ? -5.168 -6.191 -3.715 1 96.88 110 ALA B C 1
ATOM 3803 O O . ALA B 1 110 ? -4.023 -5.738 -3.627 1 96.88 110 ALA B O 1
ATOM 3804 N N . MET B 1 111 ? -5.992 -6.148 -2.736 1 96.62 111 MET B N 1
ATOM 3805 C CA . MET B 1 111 ? -5.613 -5.602 -1.438 1 96.62 111 MET B CA 1
ATOM 3806 C C . MET B 1 111 ? -4.539 -6.461 -0.777 1 96.62 111 MET B C 1
ATOM 3808 O O . MET B 1 111 ? -3.621 -5.934 -0.147 1 96.62 111 MET B O 1
ATOM 3812 N N . GLN B 1 112 ? -4.703 -7.762 -0.911 1 93.56 112 GLN B N 1
ATOM 3813 C CA . GLN B 1 112 ? -3.695 -8.672 -0.381 1 93.56 112 GLN B CA 1
ATOM 3814 C C . GLN B 1 112 ? -2.332 -8.414 -1.021 1 93.56 112 GLN B C 1
ATOM 3816 O O . GLN B 1 112 ? -1.313 -8.375 -0.329 1 93.56 112 GLN B O 1
ATOM 3821 N N . LEU B 1 113 ? -2.338 -8.25 -2.305 1 96.75 113 LEU B N 1
ATOM 3822 C CA . LEU B 1 113 ? -1.103 -7.957 -3.023 1 96.75 113 LEU B CA 1
ATOM 3823 C C . LEU B 1 113 ? -0.491 -6.648 -2.537 1 96.75 113 LEU B C 1
ATOM 3825 O O . LEU B 1 113 ? 0.72 -6.566 -2.318 1 96.75 113 LEU B O 1
ATOM 3829 N N . LEU B 1 114 ? -1.282 -5.629 -2.326 1 97.81 114 LEU B N 1
ATOM 3830 C CA . LEU B 1 114 ? -0.782 -4.352 -1.825 1 97.81 114 LEU B CA 1
ATOM 3831 C C . LEU B 1 114 ? -0.126 -4.523 -0.459 1 97.81 114 LEU B C 1
ATOM 3833 O O . LEU B 1 114 ? 0.937 -3.957 -0.2 1 97.81 114 LEU B O 1
ATOM 3837 N N . ARG B 1 115 ? -0.777 -5.242 0.385 1 93.94 115 ARG B N 1
ATOM 3838 C CA . ARG B 1 115 ? -0.227 -5.48 1.715 1 93.94 115 ARG B CA 1
ATOM 3839 C C . ARG B 1 115 ? 1.147 -6.137 1.628 1 93.94 115 ARG B C 1
ATOM 3841 O O . ARG B 1 115 ? 2.072 -5.746 2.344 1 93.94 115 ARG B O 1
ATOM 3848 N N . TYR B 1 116 ? 1.22 -7.172 0.785 1 94.38 116 TYR B N 1
ATOM 3849 C CA . TYR B 1 116 ? 2.504 -7.844 0.625 1 94.38 116 TYR B CA 1
ATOM 3850 C C . TYR B 1 116 ? 3.564 -6.879 0.104 1 94.38 116 TYR B C 1
ATOM 3852 O O . TYR B 1 116 ? 4.707 -6.891 0.569 1 94.38 116 TYR B O 1
ATOM 3860 N N . MET B 1 117 ? 3.201 -6.059 -0.866 1 97.44 117 MET B N 1
ATOM 3861 C CA . MET B 1 117 ? 4.133 -5.07 -1.404 1 97.44 117 MET B CA 1
ATOM 3862 C C . MET B 1 117 ? 4.656 -4.16 -0.299 1 97.44 117 MET B C 1
ATOM 3864 O O . MET B 1 117 ? 5.859 -3.898 -0.222 1 97.44 117 MET B O 1
ATOM 3868 N N . CYS B 1 118 ? 3.76 -3.699 0.493 1 95.19 118 CYS B N 1
ATOM 3869 C CA . CYS B 1 118 ? 4.129 -2.783 1.566 1 95.19 118 CYS B CA 1
ATOM 3870 C C . CYS B 1 118 ? 5.117 -3.438 2.525 1 95.19 118 CYS B C 1
ATOM 3872 O O . CYS B 1 118 ? 6.078 -2.801 2.963 1 95.19 118 CYS B O 1
ATOM 3874 N N . VAL B 1 119 ? 4.879 -4.699 2.848 1 93.44 119 VAL B N 1
ATOM 3875 C CA . VAL B 1 119 ? 5.773 -5.422 3.746 1 93.44 119 VAL B CA 1
ATOM 3876 C C . VAL B 1 119 ? 7.156 -5.551 3.109 1 93.44 119 VAL B C 1
ATOM 3878 O O . VAL B 1 119 ? 8.172 -5.336 3.771 1 93.44 119 VAL B O 1
ATOM 3881 N N . ILE B 1 120 ? 7.176 -5.871 1.838 1 94.94 120 ILE B N 1
ATOM 3882 C CA . ILE B 1 120 ? 8.438 -6.031 1.123 1 94.94 120 ILE B CA 1
ATOM 3883 C C . ILE B 1 120 ? 9.195 -4.703 1.12 1 94.94 120 ILE B C 1
ATOM 3885 O O . ILE B 1 120 ? 10.383 -4.664 1.441 1 94.94 120 ILE B O 1
ATOM 3889 N N . TRP B 1 121 ? 8.531 -3.609 0.827 1 96.88 121 TRP B N 1
ATOM 3890 C CA . TRP B 1 121 ? 9.164 -2.297 0.783 1 96.88 121 TRP B CA 1
ATOM 3891 C C . TRP B 1 121 ? 9.625 -1.866 2.172 1 96.88 121 TRP B C 1
ATOM 3893 O O . TRP B 1 121 ? 10.68 -1.245 2.32 1 96.88 121 TRP B O 1
ATOM 3903 N N . GLN B 1 122 ? 8.82 -2.158 3.172 1 92.81 122 GLN B N 1
ATOM 3904 C CA . GLN B 1 122 ? 9.211 -1.809 4.535 1 92.81 122 GLN B CA 1
ATOM 3905 C C . GLN B 1 122 ? 10.5 -2.52 4.941 1 92.81 122 GLN B C 1
ATOM 3907 O O . GLN B 1 122 ? 11.375 -1.916 5.562 1 92.81 122 GLN B O 1
ATOM 3912 N N . GLU B 1 123 ? 10.547 -3.789 4.641 1 91.31 123 GLU B N 1
ATOM 3913 C CA . GLU B 1 123 ? 11.75 -4.551 4.953 1 91.31 123 GLU B CA 1
ATOM 3914 C C . GLU B 1 123 ? 12.953 -4.047 4.152 1 91.31 123 GLU B C 1
ATOM 3916 O O . GLU B 1 123 ? 14.07 -4.004 4.664 1 91.31 123 GLU B O 1
ATOM 3921 N N . TYR B 1 124 ? 12.75 -3.77 2.924 1 94.94 124 TYR B N 1
ATOM 3922 C CA . TYR B 1 124 ? 13.812 -3.191 2.102 1 94.94 124 TYR B CA 1
ATOM 3923 C C . TYR B 1 124 ? 14.336 -1.899 2.717 1 94.94 124 TYR B C 1
ATOM 3925 O O . TYR B 1 124 ? 15.547 -1.712 2.842 1 94.94 124 TYR B O 1
ATOM 3933 N N . LYS B 1 125 ? 13.414 -1.05 3.088 1 95.62 125 LYS B N 1
ATOM 3934 C CA . LYS B 1 125 ? 13.75 0.216 3.734 1 95.62 125 LYS B CA 1
ATOM 3935 C C . LYS B 1 125 ? 14.594 -0.012 4.984 1 95.62 125 LYS B C 1
ATOM 3937 O O . LYS B 1 125 ? 15.633 0.636 5.164 1 95.62 125 LYS B O 1
ATOM 3942 N N . ALA B 1 126 ? 14.117 -0.877 5.809 1 92.06 126 ALA B N 1
ATOM 3943 C CA . ALA B 1 126 ? 14.812 -1.182 7.055 1 92.06 126 ALA B CA 1
ATOM 3944 C C . ALA B 1 126 ? 16.234 -1.682 6.781 1 92.06 126 ALA B C 1
ATOM 3946 O O . ALA B 1 126 ? 17.188 -1.261 7.445 1 92.06 126 ALA B O 1
ATOM 3947 N N . THR B 1 127 ? 16.328 -2.527 5.855 1 93.38 127 THR B N 1
ATOM 3948 C CA . THR B 1 127 ? 17.625 -3.1 5.5 1 93.38 127 THR B CA 1
ATOM 3949 C C . THR B 1 127 ? 18.562 -2.02 4.973 1 93.38 127 THR B C 1
ATOM 3951 O O . THR B 1 127 ? 19.734 -1.96 5.367 1 93.38 127 THR B O 1
ATOM 3954 N N . GLN B 1 128 ? 18.062 -1.174 4.078 1 95.06 128 GLN B N 1
ATOM 3955 C CA . GLN B 1 128 ? 18.875 -0.1 3.52 1 95.06 128 GLN B CA 1
ATOM 3956 C C . GLN B 1 128 ? 19.297 0.899 4.598 1 95.06 128 GLN B C 1
ATOM 3958 O O . GLN B 1 128 ? 20.422 1.389 4.605 1 95.06 128 GLN B O 1
ATOM 3963 N N . ASN B 1 129 ? 18.375 1.262 5.449 1 94 129 ASN B N 1
ATOM 3964 C CA . ASN B 1 129 ? 18.672 2.201 6.523 1 94 129 ASN B CA 1
ATOM 3965 C C . ASN B 1 129 ? 19.688 1.624 7.504 1 94 129 ASN B C 1
ATOM 3967 O O . ASN B 1 129 ? 20.438 2.369 8.141 1 94 129 ASN B O 1
ATOM 3971 N N . LYS B 1 130 ? 19.766 0.263 7.664 1 93 130 LYS B N 1
ATOM 3972 C CA . LYS B 1 130 ? 20.781 -0.397 8.469 1 93 130 LYS B CA 1
ATOM 3973 C C . LYS B 1 130 ? 22.156 -0.26 7.828 1 93 130 LYS B C 1
ATOM 3975 O O . LYS B 1 130 ? 23.156 -0.118 8.531 1 93 130 LYS B O 1
ATOM 3980 N N . ILE B 1 131 ? 22.188 -0.325 6.559 1 94.31 131 ILE B N 1
ATOM 3981 C CA . ILE B 1 131 ? 23.438 -0.163 5.816 1 94.31 131 ILE B CA 1
ATOM 3982 C C . ILE B 1 131 ? 23.891 1.296 5.871 1 94.31 131 ILE B C 1
ATOM 3984 O O . ILE B 1 131 ? 25.047 1.584 6.152 1 94.31 131 ILE B O 1
ATOM 3988 N N . GLN B 1 132 ? 22.969 2.184 5.602 1 95.12 132 GLN B N 1
ATOM 3989 C CA . GLN B 1 132 ? 23.188 3.623 5.66 1 95.12 132 GLN B CA 1
ATOM 3990 C C . GLN B 1 132 ? 22 4.336 6.312 1 95.12 132 GLN B C 1
ATOM 3992 O O . GLN B 1 132 ? 20.953 4.492 5.695 1 95.12 132 GLN B O 1
ATOM 3997 N N . GLU B 1 133 ? 22.312 4.852 7.434 1 91.62 133 GLU B N 1
ATOM 3998 C CA . GLU B 1 133 ? 21.266 5.48 8.227 1 91.62 133 GLU B CA 1
ATOM 3999 C C . GLU B 1 133 ? 20.609 6.625 7.461 1 91.62 133 GLU B C 1
ATOM 4001 O O . GLU B 1 133 ? 21.297 7.465 6.879 1 91.62 133 GLU B O 1
ATOM 4006 N N . GLY B 1 134 ? 19.297 6.605 7.438 1 91 134 GLY B N 1
ATOM 4007 C CA . GLY B 1 134 ? 18.516 7.68 6.836 1 91 134 GLY B CA 1
ATOM 4008 C C . GLY B 1 134 ? 18.5 7.621 5.32 1 91 134 GLY B C 1
ATOM 4009 O O . GLY B 1 134 ? 18.078 8.578 4.664 1 91 134 GLY B O 1
ATOM 4010 N N . SER B 1 135 ? 18.938 6.559 4.789 1 94 135 SER B N 1
ATOM 4011 C CA . SER B 1 135 ? 19.016 6.438 3.338 1 94 135 SER B CA 1
ATOM 4012 C C . SER B 1 135 ? 17.656 6.598 2.688 1 94 135 SER B C 1
ATOM 4014 O O . SER B 1 135 ? 17.516 7.25 1.65 1 94 135 SER B O 1
ATOM 4016 N N . SER B 1 136 ? 16.625 6.09 3.252 1 93.81 136 SER B N 1
ATOM 4017 C CA . SER B 1 136 ? 15.289 6.113 2.662 1 93.81 136 SER B CA 1
ATOM 4018 C C . SER B 1 136 ? 14.75 7.535 2.578 1 93.81 136 SER B C 1
ATOM 4020 O O . SER B 1 136 ? 13.828 7.809 1.803 1 93.81 136 SER B O 1
ATOM 4022 N N . ARG B 1 137 ? 15.281 8.445 3.354 1 92.38 137 ARG B N 1
ATOM 4023 C CA . ARG B 1 137 ? 14.781 9.812 3.426 1 92.38 137 ARG B CA 1
ATOM 4024 C C . ARG B 1 137 ? 15.445 10.695 2.367 1 92.38 137 ARG B C 1
ATOM 4026 O O . ARG B 1 137 ? 15.062 11.852 2.184 1 92.38 137 ARG B O 1
ATOM 4033 N N . ARG B 1 138 ? 16.359 10.148 1.728 1 94.19 138 ARG B N 1
ATOM 4034 C CA . ARG B 1 138 ? 17.109 10.922 0.742 1 94.19 138 ARG B CA 1
ATOM 4035 C C . ARG B 1 138 ? 16.359 11.016 -0.578 1 94.19 138 ARG B C 1
ATOM 4037 O O . ARG B 1 138 ? 15.625 10.094 -0.946 1 94.19 138 ARG B O 1
ATOM 4044 N N . LYS B 1 139 ? 16.656 12.062 -1.301 1 93.31 139 LYS B N 1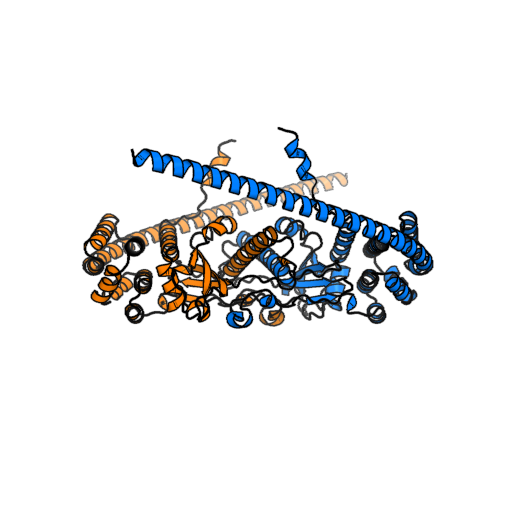
ATOM 4045 C CA . LYS B 1 139 ? 15.953 12.383 -2.541 1 93.31 139 LYS B CA 1
ATOM 4046 C C . LYS B 1 139 ? 16.203 11.32 -3.605 1 93.31 139 LYS B C 1
ATOM 4048 O O . LYS B 1 139 ? 15.297 10.977 -4.363 1 93.31 139 LYS B O 1
ATOM 4053 N N . ASN B 1 140 ? 17.359 10.758 -3.643 1 94.12 140 ASN B N 1
ATOM 4054 C CA . ASN B 1 140 ? 17.734 9.859 -4.727 1 94.12 140 ASN B CA 1
ATOM 4055 C C . ASN B 1 140 ? 17.469 8.406 -4.375 1 94.12 140 ASN B C 1
ATOM 4057 O O . ASN B 1 140 ? 17.672 7.512 -5.195 1 94.12 140 ASN B O 1
ATOM 4061 N N . PHE B 1 141 ? 17.031 8.164 -3.17 1 96.12 141 PHE B N 1
ATOM 4062 C CA . PHE B 1 141 ? 16.688 6.805 -2.768 1 96.12 141 PHE B CA 1
ATOM 4063 C C . PHE B 1 141 ? 15.5 6.285 -3.574 1 96.12 141 PHE B C 1
ATOM 4065 O O . PHE B 1 141 ? 14.547 7.02 -3.832 1 96.12 141 PHE B O 1
ATOM 4072 N N . ARG B 1 142 ? 15.555 4.969 -3.982 1 96.62 142 ARG B N 1
ATOM 4073 C CA . ARG B 1 142 ? 14.469 4.332 -4.719 1 96.62 142 ARG B CA 1
ATOM 4074 C C . ARG B 1 142 ? 14.148 2.953 -4.148 1 96.62 142 ARG B C 1
ATOM 4076 O O . ARG B 1 142 ? 15.062 2.203 -3.789 1 96.62 142 ARG B O 1
ATOM 4083 N N . TYR B 1 143 ? 12.914 2.686 -4.109 1 97.75 143 TYR B N 1
ATOM 4084 C CA . TYR B 1 143 ? 12.445 1.348 -3.766 1 97.75 143 TYR B CA 1
ATOM 4085 C C . TYR B 1 143 ? 12.445 0.439 -4.988 1 97.75 143 TYR B C 1
ATOM 4087 O O . TYR B 1 143 ? 12.273 0.907 -6.117 1 97.75 143 TYR B O 1
ATOM 4095 N N . PRO B 1 144 ? 12.656 -0.833 -4.77 1 97.5 144 PRO B N 1
ATOM 4096 C CA . PRO B 1 144 ? 12.609 -1.754 -5.91 1 97.5 144 PRO B CA 1
ATOM 4097 C C . PRO B 1 144 ? 11.195 -1.935 -6.465 1 97.5 144 PRO B C 1
ATOM 4099 O O . PRO B 1 144 ? 10.219 -1.822 -5.719 1 97.5 144 PRO B O 1
ATOM 4102 N N . LEU B 1 145 ? 11.172 -2.219 -7.762 1 97.94 145 LEU B N 1
ATOM 4103 C CA . LEU B 1 145 ? 9.914 -2.605 -8.398 1 97.94 145 LEU B CA 1
ATOM 4104 C C . LEU B 1 145 ? 9.438 -3.955 -7.875 1 97.94 145 LEU B C 1
ATOM 4106 O O . LEU B 1 145 ? 10.242 -4.871 -7.676 1 97.94 145 LEU B O 1
ATOM 4110 N N . ILE B 1 146 ? 8.188 -4.082 -7.621 1 98.38 146 ILE B N 1
ATOM 4111 C CA . ILE B 1 146 ? 7.531 -5.348 -7.309 1 98.38 146 ILE B CA 1
ATOM 4112 C C . ILE B 1 146 ? 6.484 -5.668 -8.375 1 98.38 146 ILE B C 1
ATOM 4114 O O . ILE B 1 146 ? 5.582 -4.867 -8.625 1 98.38 146 ILE B O 1
ATOM 4118 N N . ILE B 1 147 ? 6.586 -6.738 -9 1 98.38 147 ILE B N 1
ATOM 4119 C CA . ILE B 1 147 ? 5.633 -7.172 -10.016 1 98.38 147 ILE B CA 1
ATOM 4120 C C . ILE B 1 147 ? 4.676 -8.195 -9.422 1 98.38 147 ILE B C 1
ATOM 4122 O O . ILE B 1 147 ? 5.082 -9.312 -9.078 1 98.38 147 ILE B O 1
ATOM 4126 N N . PRO B 1 148 ? 3.432 -7.828 -9.305 1 98.25 148 PRO B N 1
ATOM 4127 C CA . PRO B 1 148 ? 2.449 -8.758 -8.742 1 98.25 148 PRO B CA 1
ATOM 4128 C C . PRO B 1 148 ? 1.862 -9.695 -9.789 1 98.25 148 PRO B C 1
ATOM 4130 O O . PRO B 1 148 ? 1.367 -9.242 -10.828 1 98.25 148 PRO B O 1
ATOM 4133 N N . ILE B 1 149 ? 1.85 -10.969 -9.508 1 97.38 149 ILE B N 1
ATOM 4134 C CA . ILE B 1 149 ? 1.321 -11.992 -10.398 1 97.38 149 ILE B CA 1
ATOM 4135 C C . ILE B 1 149 ? 0.405 -12.93 -9.617 1 97.38 149 ILE B C 1
ATOM 4137 O O . ILE B 1 149 ? 0.71 -13.305 -8.484 1 97.38 149 ILE B O 1
ATOM 4141 N N . VAL B 1 150 ? -0.683 -13.273 -10.195 1 95.5 150 VAL B N 1
ATOM 4142 C CA . VAL B 1 150 ? -1.581 -14.289 -9.656 1 95.5 150 VAL B CA 1
ATOM 4143 C C . VAL B 1 150 ? -1.569 -15.516 -10.562 1 95.5 150 VAL B C 1
ATOM 4145 O O . VAL B 1 150 ? -1.823 -15.414 -11.766 1 95.5 150 VAL B O 1
ATOM 4148 N N . TYR B 1 151 ? -1.149 -16.609 -9.969 1 93.94 151 TYR B N 1
ATOM 4149 C CA . TYR B 1 151 ? -1.277 -17.906 -10.633 1 93.94 151 TYR B CA 1
ATOM 4150 C C . TYR B 1 151 ? -2.561 -18.609 -10.219 1 93.94 151 TYR B C 1
ATOM 4152 O O . TYR B 1 151 ? -2.713 -18.984 -9.055 1 93.94 151 TYR B O 1
ATOM 4160 N N . TYR B 1 152 ? -3.426 -18.734 -11.164 1 92.62 152 TYR B N 1
ATOM 4161 C CA . TYR B 1 152 ? -4.777 -19.203 -10.867 1 92.62 152 TYR B CA 1
ATOM 4162 C C . TYR B 1 152 ? -5.055 -20.547 -11.531 1 92.62 152 TYR B C 1
ATOM 4164 O O . TYR B 1 152 ? -4.984 -20.672 -12.75 1 92.62 152 TYR B O 1
ATOM 4172 N N . GLU B 1 153 ? -5.484 -21.5 -10.703 1 86.69 153 GLU B N 1
ATOM 4173 C CA . GLU B 1 153 ? -5.695 -22.859 -11.188 1 86.69 153 GLU B CA 1
ATOM 4174 C C . GLU B 1 153 ? -7.176 -23.219 -11.188 1 86.69 153 GLU B C 1
ATOM 4176 O O . GLU B 1 153 ? -7.543 -24.359 -11.5 1 86.69 153 GLU B O 1
ATOM 4181 N N . GLY B 1 154 ? -7.984 -22.297 -10.828 1 83.31 154 GLY B N 1
ATOM 4182 C CA . GLY B 1 154 ? -9.398 -22.609 -10.711 1 83.31 154 GLY B CA 1
ATOM 4183 C C . GLY B 1 154 ? -10.078 -22.828 -12.055 1 83.31 154 GLY B C 1
ATOM 4184 O O . GLY B 1 154 ? -9.562 -22.391 -13.086 1 83.31 154 GLY B O 1
ATOM 4185 N N . LYS B 1 155 ? -11.25 -23.453 -11.977 1 79.25 155 LYS B N 1
ATOM 4186 C CA . LYS B 1 155 ? -12.008 -23.781 -13.18 1 79.25 155 LYS B CA 1
ATOM 4187 C C . LYS B 1 155 ? -12.758 -22.562 -13.703 1 79.25 155 LYS B C 1
ATOM 4189 O O . LYS B 1 155 ? -12.859 -22.359 -14.914 1 79.25 155 LYS B O 1
ATOM 4194 N N . ARG B 1 156 ? -13.172 -21.812 -12.82 1 84.81 156 ARG B N 1
ATOM 4195 C CA . ARG B 1 156 ? -13.938 -20.625 -13.211 1 84.81 156 ARG B CA 1
ATOM 4196 C C . ARG B 1 156 ? -13.023 -19.531 -13.758 1 84.81 156 ARG B C 1
ATOM 4198 O O . ARG B 1 156 ? -11.836 -19.5 -13.438 1 84.81 156 ARG B O 1
ATOM 4205 N N . LYS B 1 157 ? -13.664 -18.812 -14.625 1 89.44 157 LYS B N 1
ATOM 4206 C CA . LYS B 1 157 ? -12.922 -17.656 -15.117 1 89.44 157 LYS B CA 1
ATOM 4207 C C . LYS B 1 157 ? -12.617 -16.672 -13.984 1 89.44 157 LYS B C 1
ATOM 4209 O O . LYS B 1 157 ? -13.438 -16.469 -13.094 1 89.44 157 LYS B O 1
ATOM 4214 N N . TRP B 1 158 ? -11.461 -16.094 -14.094 1 92.62 158 TRP B N 1
ATOM 4215 C CA . TRP B 1 158 ? -11.078 -15.086 -13.109 1 92.62 158 TRP B CA 1
ATOM 4216 C C . TRP B 1 158 ? -11.945 -13.836 -13.234 1 92.62 158 TRP B C 1
ATOM 4218 O O . TRP B 1 158 ? -11.969 -13.188 -14.281 1 92.62 158 TRP B O 1
ATOM 4228 N N . THR B 1 159 ? -12.625 -13.398 -12.141 1 93.31 159 THR B N 1
ATOM 4229 C CA . THR B 1 159 ? -13.586 -12.305 -12.242 1 93.31 159 THR B CA 1
ATOM 4230 C C . THR B 1 159 ? -13.25 -11.203 -11.242 1 93.31 159 THR B C 1
ATOM 4232 O O . THR B 1 159 ? -13.906 -10.156 -11.227 1 93.31 159 THR B O 1
ATOM 4235 N N . ALA B 1 160 ? -12.297 -11.461 -10.414 1 94.38 160 ALA B N 1
ATOM 4236 C CA . ALA B 1 160 ? -11.906 -10.414 -9.484 1 94.38 160 ALA B CA 1
ATOM 4237 C C . ALA B 1 160 ? -11.344 -9.203 -10.227 1 94.38 160 ALA B C 1
ATOM 4239 O O . ALA B 1 160 ? -10.68 -9.352 -11.258 1 94.38 160 ALA B O 1
ATOM 4240 N N . ALA B 1 161 ? -11.594 -7.988 -9.672 1 95.5 161 ALA B N 1
ATOM 4241 C CA . ALA B 1 161 ? -11.102 -6.758 -10.281 1 95.5 161 ALA B CA 1
ATOM 4242 C C . ALA B 1 161 ? -9.586 -6.777 -10.414 1 95.5 161 ALA B C 1
ATOM 4244 O O . ALA B 1 161 ? -8.883 -7.211 -9.492 1 95.5 161 ALA B O 1
ATOM 4245 N N . LEU B 1 162 ? -9.109 -6.312 -11.508 1 97.06 162 LEU B N 1
ATOM 4246 C CA . LEU B 1 162 ? -7.676 -6.316 -11.766 1 97.06 162 LEU B CA 1
ATOM 4247 C C . LEU B 1 162 ? -7.02 -5.059 -11.195 1 97.06 162 LEU B C 1
ATOM 4249 O O . LEU B 1 162 ? -5.801 -5.02 -11.016 1 97.06 162 LEU B O 1
ATOM 4253 N N . ASN B 1 163 ? -7.809 -4.047 -10.992 1 97.81 163 ASN B N 1
ATOM 4254 C CA . ASN B 1 163 ? -7.293 -2.801 -10.438 1 97.81 163 ASN B CA 1
ATOM 4255 C C . ASN B 1 163 ? -7.746 -2.605 -8.992 1 97.81 163 ASN B C 1
ATOM 4257 O O . ASN B 1 163 ? -8.898 -2.889 -8.656 1 97.81 163 ASN B O 1
ATOM 4261 N N . LEU B 1 164 ? -6.844 -2.125 -8.188 1 98.25 164 LEU B N 1
ATOM 4262 C CA . LEU B 1 164 ? -7.18 -1.916 -6.785 1 98.25 164 LEU B CA 1
ATOM 4263 C C . LEU B 1 164 ? -8.281 -0.872 -6.637 1 98.25 164 LEU B C 1
ATOM 4265 O O . LEU B 1 164 ? -9.125 -0.979 -5.746 1 98.25 164 LEU B O 1
ATOM 4269 N N . LYS B 1 165 ? -8.227 0.181 -7.477 1 97.81 165 LYS B N 1
ATOM 4270 C CA . LYS B 1 165 ? -9.18 1.279 -7.34 1 97.81 165 LYS B CA 1
ATOM 4271 C C . LYS B 1 165 ? -10.617 0.767 -7.367 1 97.81 165 LYS B C 1
ATOM 4273 O O . LYS B 1 165 ? -11.5 1.361 -6.754 1 97.81 165 LYS B O 1
ATOM 4278 N N . ASP B 1 166 ? -10.852 -0.34 -8.008 1 97.25 166 ASP B N 1
ATOM 4279 C CA . ASP B 1 166 ? -12.195 -0.899 -8.133 1 97.25 166 ASP B CA 1
ATOM 4280 C C . ASP B 1 166 ? -12.68 -1.485 -6.809 1 97.25 166 ASP B C 1
ATOM 4282 O O . ASP B 1 166 ? -13.859 -1.802 -6.656 1 97.25 166 ASP B O 1
ATOM 4286 N N . ARG B 1 167 ? -11.781 -1.618 -5.836 1 97.38 167 ARG B N 1
ATOM 4287 C CA . ARG B 1 167 ? -12.117 -2.135 -4.512 1 97.38 167 ARG B CA 1
ATOM 4288 C C . ARG B 1 167 ? -12.258 -1.002 -3.502 1 97.38 167 ARG B C 1
ATOM 4290 O O . ARG B 1 167 ? -12.453 -1.246 -2.309 1 97.38 167 ARG B O 1
ATOM 4297 N N . ILE B 1 168 ? -12.164 0.216 -3.939 1 97.62 168 ILE B N 1
ATOM 4298 C CA . ILE B 1 168 ? -12.156 1.359 -3.033 1 97.62 168 ILE B CA 1
ATOM 4299 C C . ILE B 1 168 ? -13.344 2.268 -3.34 1 97.62 168 ILE B C 1
ATOM 4301 O O . ILE B 1 168 ? -13.664 2.51 -4.504 1 97.62 168 ILE B O 1
ATOM 4305 N N . GLU B 1 169 ? -13.93 2.799 -2.33 1 94.94 169 GLU B N 1
ATOM 4306 C CA . GLU B 1 169 ? -15.031 3.746 -2.492 1 94.94 169 GLU B CA 1
ATOM 4307 C C . GLU B 1 169 ? -14.555 5.039 -3.146 1 94.94 169 GLU B C 1
ATOM 4309 O O . GLU B 1 169 ? -13.414 5.453 -2.951 1 94.94 169 GLU B O 1
ATOM 4314 N N . PHE B 1 170 ? -15.43 5.695 -3.984 1 92.56 170 PHE B N 1
ATOM 4315 C CA . PHE B 1 170 ? -15.18 6.977 -4.633 1 92.56 170 PHE B CA 1
ATOM 4316 C C . PHE B 1 170 ? -14.07 6.855 -5.664 1 92.56 170 PHE B C 1
ATOM 4318 O O . PHE B 1 170 ? -13.305 7.805 -5.875 1 92.56 170 PHE B O 1
ATOM 4325 N N . SER B 1 171 ? -13.898 5.695 -6.207 1 92.81 171 SER B N 1
ATOM 4326 C CA . SER B 1 171 ? -12.758 5.402 -7.074 1 92.81 171 SER B CA 1
ATOM 4327 C C . SER B 1 171 ? -12.766 6.281 -8.32 1 92.81 171 SER B C 1
ATOM 4329 O O . SER B 1 171 ? -11.711 6.668 -8.82 1 92.81 171 SER B O 1
ATOM 4331 N N . GLU B 1 172 ? -13.891 6.656 -8.844 1 92 172 GLU B N 1
ATOM 4332 C CA . GLU B 1 172 ? -13.961 7.469 -10.055 1 92 172 GLU B CA 1
ATOM 4333 C C . GLU B 1 172 ? -13.648 8.93 -9.758 1 92 172 GLU B C 1
ATOM 4335 O O . GLU B 1 172 ? -12.82 9.547 -10.445 1 92 172 GLU B O 1
ATOM 4340 N N . GLU B 1 173 ? -14.172 9.477 -8.727 1 91.81 173 GLU B N 1
ATOM 4341 C CA . GLU B 1 173 ? -14.07 10.898 -8.398 1 91.81 173 GLU B CA 1
ATOM 4342 C C . GLU B 1 173 ? -12.719 11.227 -7.773 1 91.81 173 GLU B C 1
ATOM 4344 O O . GLU B 1 173 ? -12.219 12.344 -7.91 1 91.81 173 GLU B O 1
ATOM 4349 N N . MET B 1 174 ? -12.156 10.227 -7.082 1 96.19 174 MET B N 1
ATOM 4350 C CA . MET B 1 174 ? -10.984 10.516 -6.262 1 96.19 174 MET B CA 1
ATOM 4351 C C . MET B 1 174 ? -9.828 9.594 -6.633 1 96.19 174 MET B C 1
ATOM 4353 O O . MET B 1 174 ? -9.023 9.227 -5.773 1 96.19 174 MET B O 1
ATOM 4357 N N . GLU B 1 175 ? -9.727 9.234 -7.898 1 96.88 175 GLU B N 1
ATOM 4358 C CA . GLU B 1 175 ? -8.781 8.242 -8.398 1 96.88 175 GLU B CA 1
ATOM 4359 C C . GLU B 1 175 ? -7.344 8.625 -8.062 1 96.88 175 GLU B C 1
ATOM 4361 O O . GLU B 1 175 ? -6.531 7.762 -7.719 1 96.88 175 GLU B O 1
ATOM 4366 N N . LYS B 1 176 ? -7.016 9.883 -8.125 1 97.25 176 LYS B N 1
ATOM 4367 C CA . LYS B 1 176 ? -5.629 10.32 -7.992 1 97.25 176 LYS B CA 1
ATOM 4368 C C . LYS B 1 176 ? -5.098 10.039 -6.59 1 97.25 176 LYS B C 1
ATOM 4370 O O . LYS B 1 176 ? -3.885 9.961 -6.383 1 97.25 176 LYS B O 1
ATOM 4375 N N . TYR B 1 177 ? -5.949 9.875 -5.582 1 98.06 177 TYR B N 1
ATOM 4376 C CA . TYR B 1 177 ? -5.516 9.656 -4.207 1 98.06 177 TYR B CA 1
ATOM 4377 C C . TYR B 1 177 ? -5.477 8.164 -3.879 1 98.06 177 TYR B C 1
ATOM 4379 O O . TYR B 1 177 ? -5.051 7.773 -2.789 1 98.06 177 TYR B O 1
ATOM 4387 N N . ILE B 1 178 ? -5.941 7.301 -4.793 1 98.5 178 ILE B N 1
ATOM 4388 C CA . ILE B 1 178 ? -5.984 5.859 -4.582 1 98.5 178 ILE B CA 1
ATOM 4389 C C . ILE B 1 178 ? -4.723 5.219 -5.152 1 98.5 178 ILE B C 1
ATOM 4391 O O . ILE B 1 178 ? -4.359 5.461 -6.305 1 98.5 178 ILE B O 1
ATOM 4395 N N . PRO B 1 179 ? -3.977 4.477 -4.277 1 98.62 179 PRO B N 1
ATOM 4396 C CA . PRO B 1 179 ? -2.811 3.766 -4.809 1 98.62 179 PRO B CA 1
ATOM 4397 C C . PRO B 1 179 ? -3.193 2.633 -5.762 1 98.62 179 PRO B C 1
ATOM 4399 O O . PRO B 1 179 ? -3.072 1.457 -5.406 1 98.62 179 PRO B O 1
ATOM 4402 N N . ASP B 1 180 ? -3.479 2.992 -6.945 1 98.12 180 ASP B N 1
ATOM 4403 C CA . ASP B 1 180 ? -4.016 2.039 -7.91 1 98.12 180 ASP B CA 1
ATOM 4404 C C . ASP B 1 180 ? -2.895 1.326 -8.664 1 98.12 180 ASP B C 1
ATOM 4406 O O . ASP B 1 180 ? -1.844 1.914 -8.922 1 98.12 180 ASP B O 1
ATOM 4410 N N . PHE B 1 181 ? -3.094 0.074 -8.914 1 98.44 181 PHE B N 1
ATOM 4411 C CA . PHE B 1 181 ? -2.225 -0.771 -9.727 1 98.44 181 PHE B CA 1
ATOM 4412 C C . PHE B 1 181 ? -2.994 -1.961 -10.289 1 98.44 181 PHE B C 1
ATOM 4414 O O . PHE B 1 181 ? -4.145 -2.191 -9.914 1 98.44 181 PHE B O 1
ATOM 4421 N N . THR B 1 182 ? -2.393 -2.566 -11.211 1 98.12 182 THR B N 1
ATOM 4422 C CA . THR B 1 182 ? -2.932 -3.818 -11.734 1 98.12 182 THR B CA 1
ATOM 4423 C C . THR B 1 182 ? -1.992 -4.98 -11.422 1 98.12 182 THR B C 1
ATOM 4425 O O . THR B 1 182 ? -0.888 -4.773 -10.914 1 98.12 182 THR B O 1
ATOM 4428 N N . TYR B 1 183 ? -2.467 -6.176 -11.539 1 98.06 183 TYR B N 1
ATOM 4429 C CA . TYR B 1 183 ? -1.664 -7.387 -11.406 1 98.06 183 TYR B CA 1
ATOM 4430 C C . TYR B 1 183 ? -1.884 -8.32 -12.586 1 98.06 183 TYR B C 1
ATOM 4432 O O . TYR B 1 183 ? -2.914 -8.242 -13.258 1 98.06 183 TYR B O 1
ATOM 4440 N N . GLN B 1 184 ? -0.881 -9.094 -12.867 1 97.81 184 GLN B N 1
ATOM 4441 C CA . GLN B 1 184 ? -0.954 -10.039 -13.969 1 97.81 184 GLN B CA 1
ATOM 4442 C C . GLN B 1 184 ? -1.582 -11.359 -13.523 1 97.81 184 GLN B C 1
ATOM 4444 O O . GLN B 1 184 ? -1.17 -11.938 -12.516 1 97.81 184 GLN B O 1
ATOM 4449 N N . VAL B 1 185 ? -2.613 -11.805 -14.273 1 96.56 185 VAL B N 1
ATOM 4450 C CA . VAL B 1 185 ? -3.229 -13.102 -13.984 1 96.56 185 VAL B CA 1
ATOM 4451 C C . VAL B 1 185 ? -2.771 -14.133 -15.008 1 96.56 185 VAL B C 1
ATOM 4453 O O . VAL B 1 185 ? -2.898 -13.914 -16.219 1 96.56 185 VAL B O 1
ATOM 4456 N N . VAL B 1 186 ? -2.188 -15.148 -14.508 1 95.69 186 VAL B N 1
ATOM 4457 C CA . VAL B 1 186 ? -1.893 -16.312 -15.32 1 95.69 186 VAL B CA 1
ATOM 4458 C C . VAL B 1 186 ? -2.789 -17.484 -14.898 1 95.69 186 VAL B C 1
ATOM 4460 O O . VAL B 1 186 ? -2.559 -18.109 -13.859 1 95.69 186 VAL B O 1
ATOM 4463 N N . SER B 1 187 ? -3.715 -17.719 -15.664 1 93.19 187 SER B N 1
ATOM 4464 C CA . SER B 1 187 ? -4.652 -18.812 -15.391 1 93.19 187 SER B CA 1
ATOM 4465 C C . SER B 1 187 ? -4.367 -20.016 -16.266 1 93.19 187 SER B C 1
ATOM 4467 O O . SER B 1 187 ? -4.113 -19.875 -17.469 1 93.19 187 SER B O 1
ATOM 4469 N N . VAL B 1 188 ? -4.453 -21.172 -15.688 1 90.94 188 VAL B N 1
ATOM 4470 C CA . VAL B 1 188 ? -4.25 -22.391 -16.469 1 90.94 188 VAL B CA 1
ATOM 4471 C C . VAL B 1 188 ? -5.375 -22.547 -17.484 1 90.94 188 VAL B C 1
ATOM 4473 O O . VAL B 1 188 ? -5.168 -23.094 -18.562 1 90.94 188 VAL B O 1
ATOM 4476 N N . GLY B 1 189 ? -6.512 -22.047 -17.172 1 88.75 189 GLY B N 1
ATOM 4477 C CA . GLY B 1 189 ? -7.684 -22.172 -18.016 1 88.75 189 GLY B CA 1
ATOM 4478 C C . GLY B 1 189 ? -7.594 -21.344 -19.281 1 88.75 189 GLY B C 1
ATOM 4479 O O . GLY B 1 189 ? -8.359 -21.562 -20.219 1 88.75 189 GLY B O 1
ATOM 4480 N N . GLN B 1 190 ? -6.68 -20.469 -19.297 1 91.31 190 GLN B N 1
ATOM 4481 C CA . GLN B 1 190 ? -6.543 -19.594 -20.469 1 91.31 190 GLN B CA 1
ATOM 4482 C C . GLN B 1 190 ? -5.883 -20.344 -21.625 1 91.31 190 GLN B C 1
ATOM 4484 O O . GLN B 1 190 ? -5.938 -19.891 -22.766 1 91.31 190 GLN B O 1
ATOM 4489 N N . TYR B 1 191 ? -5.355 -21.531 -21.391 1 92.12 191 TYR B N 1
ATOM 4490 C CA . TYR B 1 191 ? -4.66 -22.312 -22.391 1 92.12 191 TYR B CA 1
ATOM 4491 C C . TYR B 1 191 ? -5.434 -23.594 -22.734 1 92.12 191 TYR B C 1
ATOM 4493 O O . TYR B 1 191 ? -6.004 -24.234 -21.844 1 92.12 191 TYR B O 1
ATOM 4501 N N . THR B 1 192 ? -5.387 -23.875 -23.969 1 91.62 192 THR B N 1
ATOM 4502 C CA . THR B 1 192 ? -5.828 -25.203 -24.344 1 91.62 192 THR B CA 1
ATOM 4503 C C . THR B 1 192 ? -4.723 -26.234 -24.109 1 91.62 192 THR B C 1
ATOM 4505 O O . THR B 1 192 ? -3.551 -25.875 -23.984 1 91.62 192 THR B O 1
ATOM 4508 N N . ASN B 1 193 ? -5.152 -27.484 -23.984 1 90.06 193 ASN B N 1
ATOM 4509 C CA . ASN B 1 193 ? -4.152 -28.547 -23.859 1 90.06 193 ASN B CA 1
ATOM 4510 C C . ASN B 1 193 ? -3.174 -28.531 -25.031 1 90.06 193 ASN B C 1
ATOM 4512 O O . ASN B 1 193 ? -1.978 -28.766 -24.844 1 90.06 193 ASN B O 1
ATOM 4516 N N . GLU B 1 194 ? -3.664 -28.219 -26.203 1 90 194 GLU B N 1
ATOM 4517 C CA . GLU B 1 194 ? -2.832 -28.156 -27.391 1 90 194 GLU B CA 1
ATOM 4518 C C . GLU B 1 194 ? -1.795 -27.047 -27.297 1 90 194 GLU B C 1
ATOM 4520 O O . GLU B 1 194 ? -0.625 -27.25 -27.625 1 90 194 GLU B O 1
ATOM 4525 N N . GLU B 1 195 ? -2.213 -25.922 -26.875 1 91.94 195 GLU B N 1
ATOM 4526 C CA . GLU B 1 195 ? -1.307 -24.781 -26.734 1 91.94 195 GLU B CA 1
ATOM 4527 C C . GLU B 1 195 ? -0.195 -25.094 -25.734 1 91.94 195 GLU B C 1
ATOM 4529 O O . GLU B 1 195 ? 0.972 -24.781 -25.984 1 91.94 195 GLU B O 1
ATOM 4534 N N . LEU B 1 196 ? -0.566 -25.688 -24.625 1 92.38 196 LEU B N 1
ATOM 4535 C CA . LEU B 1 196 ? 0.412 -26.031 -23.594 1 92.38 196 LEU B CA 1
ATOM 4536 C C . LEU B 1 196 ? 1.369 -27.109 -24.094 1 92.38 196 LEU B C 1
ATOM 4538 O O . LEU B 1 196 ? 2.561 -27.078 -23.781 1 92.38 196 LEU B O 1
ATOM 4542 N N . SER B 1 197 ? 0.876 -28 -24.906 1 86.31 197 SER B N 1
ATOM 4543 C CA . SER B 1 197 ? 1.696 -29.094 -25.438 1 86.31 197 SER B CA 1
ATOM 4544 C C . SER B 1 197 ? 2.76 -28.562 -26.391 1 86.31 197 SER B C 1
ATOM 4546 O O . SER B 1 197 ? 3.814 -29.188 -26.562 1 86.31 197 SER B O 1
ATOM 4548 N N . LYS B 1 198 ? 2.539 -27.438 -26.969 1 88.69 198 LYS B N 1
ATOM 4549 C CA . LYS B 1 198 ? 3.451 -26.875 -27.953 1 88.69 198 LYS B CA 1
ATOM 4550 C C . LYS B 1 198 ? 4.566 -26.078 -27.281 1 88.69 198 LYS B C 1
ATOM 4552 O O . LYS B 1 198 ? 5.574 -25.75 -27.906 1 88.69 198 LYS B O 1
ATOM 4557 N N . LYS B 1 199 ? 4.406 -25.797 -26 1 90.38 199 LYS B N 1
ATOM 4558 C CA . LYS B 1 199 ? 5.43 -25.031 -25.281 1 90.38 199 LYS B CA 1
ATOM 4559 C C . LYS B 1 199 ? 6.664 -25.891 -25.016 1 90.38 199 LYS B C 1
ATOM 4561 O O . LYS B 1 199 ? 7.781 -25.375 -24.969 1 90.38 199 LYS B O 1
ATOM 4566 N N . HIS B 1 200 ? 6.598 -27.156 -24.75 1 89.19 200 HIS B N 1
ATOM 4567 C CA . HIS B 1 200 ? 7.629 -28.188 -24.625 1 89.19 200 HIS B CA 1
ATOM 4568 C C . HIS B 1 200 ? 8.531 -27.938 -23.422 1 89.19 200 HIS B C 1
ATOM 4570 O O . HIS B 1 200 ? 9.562 -28.578 -23.281 1 89.19 200 HIS B O 1
ATOM 4576 N N . ASP B 1 201 ? 8.234 -26.922 -22.641 1 94.19 201 ASP B N 1
ATOM 4577 C CA . ASP B 1 201 ? 9.031 -26.688 -21.438 1 94.19 201 ASP B CA 1
ATOM 4578 C C . ASP B 1 201 ? 8.43 -27.422 -20.234 1 94.19 201 ASP B C 1
ATOM 4580 O O . ASP B 1 201 ? 7.309 -27.922 -20.297 1 94.19 201 ASP B O 1
ATOM 4584 N N . GLU B 1 202 ? 9.172 -27.547 -19.188 1 95.31 202 GLU B N 1
ATOM 4585 C CA . GLU B 1 202 ? 8.75 -28.312 -18.016 1 95.31 202 GLU B CA 1
ATOM 4586 C C . GLU B 1 202 ? 7.516 -27.688 -17.375 1 95.31 202 GLU B C 1
ATOM 4588 O O . GLU B 1 202 ? 6.656 -28.406 -16.859 1 95.31 202 GLU B O 1
ATOM 4593 N N . MET B 1 203 ? 7.402 -26.391 -17.391 1 95.38 203 MET B N 1
ATOM 4594 C CA . MET B 1 203 ? 6.27 -25.703 -16.797 1 95.38 203 MET B CA 1
ATOM 4595 C C . MET B 1 203 ? 4.973 -26.031 -17.516 1 95.38 203 MET B C 1
ATOM 4597 O O . MET B 1 203 ? 3.902 -26.047 -16.906 1 95.38 203 MET B O 1
ATOM 4601 N N . SER B 1 204 ? 5.043 -26.312 -18.766 1 94.94 204 SER B N 1
ATOM 4602 C CA . SER B 1 204 ? 3.844 -26.641 -19.531 1 94.94 204 SER B CA 1
ATOM 4603 C C . SER B 1 204 ? 3.182 -27.906 -19 1 94.94 204 SER B C 1
ATOM 4605 O O . SER B 1 204 ? 1.954 -28 -18.953 1 94.94 204 SER B O 1
ATOM 4607 N N . LEU B 1 205 ? 3.98 -28.891 -18.656 1 91.94 205 LEU B N 1
ATOM 4608 C CA . LEU B 1 205 ? 3.426 -30.125 -18.094 1 91.94 205 LEU B CA 1
ATOM 4609 C C . LEU B 1 205 ? 2.793 -29.859 -16.719 1 91.94 205 LEU B C 1
ATOM 4611 O O . LEU B 1 205 ? 1.746 -30.422 -16.406 1 91.94 205 LEU B O 1
ATOM 4615 N N . VAL B 1 206 ? 3.428 -29 -15.93 1 92.06 206 VAL B N 1
ATOM 4616 C CA . VAL B 1 206 ? 2.842 -28.578 -14.656 1 92.06 206 VAL B CA 1
ATOM 4617 C C . VAL B 1 206 ? 1.455 -27.984 -14.898 1 92.06 206 VAL B C 1
ATOM 4619 O O . VAL B 1 206 ? 0.489 -28.359 -14.234 1 92.06 206 VAL B O 1
ATOM 4622 N N . MET B 1 207 ? 1.401 -27.109 -15.836 1 92.62 207 MET B N 1
ATOM 4623 C CA . MET B 1 207 ? 0.147 -26.422 -16.125 1 92.62 207 MET B CA 1
ATOM 4624 C C . MET B 1 207 ? -0.9 -27.406 -16.641 1 92.62 207 MET B C 1
ATOM 4626 O O . MET B 1 207 ? -2.078 -27.312 -16.297 1 92.62 207 MET B O 1
ATOM 4630 N N . LEU B 1 208 ? -0.496 -28.344 -17.438 1 90.62 208 LEU B N 1
ATOM 4631 C CA . LEU B 1 208 ? -1.394 -29.359 -17.969 1 90.62 208 LEU B CA 1
ATOM 4632 C C . LEU B 1 208 ? -2.008 -30.172 -16.828 1 90.62 208 LEU B C 1
ATOM 4634 O O . LEU B 1 208 ? -3.213 -30.438 -16.828 1 90.62 208 LEU B O 1
ATOM 4638 N N . ILE B 1 209 ? -1.177 -30.531 -15.891 1 87.06 209 ILE B N 1
ATOM 4639 C CA . ILE B 1 209 ? -1.651 -31.328 -14.766 1 87.06 209 ILE B CA 1
ATOM 4640 C C . ILE B 1 209 ? -2.582 -30.5 -13.898 1 87.06 209 ILE B C 1
ATOM 4642 O O . ILE B 1 209 ? -3.656 -30.953 -13.5 1 87.06 209 ILE B O 1
ATOM 4646 N N . ASN B 1 210 ? -2.211 -29.266 -13.617 1 87.38 210 ASN B N 1
ATOM 4647 C CA . ASN B 1 210 ? -2.99 -28.391 -12.758 1 87.38 210 ASN B CA 1
ATOM 4648 C C . ASN B 1 210 ? -4.344 -28.047 -13.383 1 87.38 210 ASN B C 1
ATOM 4650 O O . ASN B 1 210 ? -5.285 -27.688 -12.672 1 87.38 210 ASN B O 1
ATOM 4654 N N . LYS B 1 211 ? -4.41 -28.156 -14.648 1 88.12 211 LYS B N 1
ATOM 4655 C CA . LYS B 1 211 ? -5.648 -27.859 -15.359 1 88.12 211 LYS B CA 1
ATOM 4656 C C . LYS B 1 211 ? -6.695 -28.953 -15.117 1 88.12 211 LYS B C 1
ATOM 4658 O O . LYS B 1 211 ? -7.891 -28.719 -15.32 1 88.12 211 LYS B O 1
ATOM 4663 N N . ILE B 1 212 ? -6.273 -30.094 -14.711 1 83.75 212 ILE B N 1
ATOM 4664 C CA . ILE B 1 212 ? -7.18 -31.219 -14.477 1 83.75 212 ILE B CA 1
ATOM 4665 C C . ILE B 1 212 ? -7.93 -31 -13.164 1 83.75 212 ILE B C 1
ATOM 4667 O O . ILE B 1 212 ? -7.316 -30.969 -12.094 1 83.75 212 ILE B O 1
ATOM 4671 N N . GLN B 1 213 ? -9.211 -30.859 -13.289 1 77.94 213 GLN B N 1
ATOM 4672 C CA . GLN B 1 213 ? -10.023 -30.625 -12.094 1 77.94 213 GLN B CA 1
ATOM 4673 C C . GLN B 1 213 ? -11.148 -31.656 -11.992 1 77.94 213 GLN B C 1
ATOM 4675 O O . GLN B 1 213 ? -11.789 -31.781 -10.945 1 77.94 213 GLN B O 1
ATOM 4680 N N . SER B 1 214 ? -11.406 -32.312 -13.062 1 77.44 214 SER B N 1
ATOM 4681 C CA . SER B 1 214 ? -12.492 -33.312 -13.125 1 77.44 214 SER B CA 1
ATOM 4682 C C . SER B 1 214 ? -12.07 -34.531 -13.906 1 77.44 214 SER B C 1
ATOM 4684 O O . SER B 1 214 ? -11 -34.562 -14.516 1 77.44 214 SER B O 1
ATOM 4686 N N . ALA B 1 215 ? -12.977 -35.406 -13.828 1 73.5 215 ALA B N 1
ATOM 4687 C CA . ALA B 1 215 ? -12.742 -36.625 -14.602 1 73.5 215 ALA B CA 1
ATOM 4688 C C . ALA B 1 215 ? -12.742 -36.344 -16.094 1 73.5 215 ALA B C 1
ATOM 4690 O O . ALA B 1 215 ? -11.984 -36.938 -16.859 1 73.5 215 ALA B O 1
ATOM 4691 N N . GLU B 1 216 ? -13.602 -35.5 -16.406 1 81.5 216 GLU B N 1
ATOM 4692 C CA . GLU B 1 216 ? -13.648 -35.094 -17.812 1 81.5 216 GLU B CA 1
ATOM 4693 C C . GLU B 1 216 ? -12.336 -34.438 -18.25 1 81.5 216 GLU B C 1
ATOM 4695 O O . GLU B 1 216 ? -11.852 -34.719 -19.359 1 81.5 216 GLU B O 1
ATOM 4700 N N . ASP B 1 217 ? -11.734 -33.688 -17.359 1 83.56 217 ASP B N 1
ATOM 4701 C CA . ASP B 1 217 ? -10.453 -33.062 -17.656 1 83.56 217 ASP B CA 1
ATOM 4702 C C . ASP B 1 217 ? -9.352 -34.094 -17.828 1 83.56 217 ASP B C 1
ATOM 4704 O O . ASP B 1 217 ? -8.445 -33.938 -18.641 1 83.56 217 ASP B O 1
ATOM 4708 N N . LEU B 1 218 ? -9.492 -35.031 -17.047 1 77.88 218 LEU B N 1
ATOM 4709 C CA . LEU B 1 218 ? -8.516 -36.125 -17.109 1 77.88 218 LEU B CA 1
ATOM 4710 C C . LEU B 1 218 ? -8.578 -36.844 -18.453 1 77.88 218 LEU B C 1
ATOM 4712 O O . LEU B 1 218 ? -7.539 -37.156 -19.031 1 77.88 218 LEU B O 1
ATOM 4716 N N . SER B 1 219 ? -9.734 -37.094 -18.875 1 77 219 SER B N 1
ATOM 4717 C CA . SER B 1 219 ? -9.93 -37.719 -20.172 1 77 219 SER B CA 1
ATOM 4718 C C . SER B 1 219 ? -9.344 -36.844 -21.297 1 77 219 SER B C 1
ATOM 4720 O O . SER B 1 219 ? -8.758 -37.375 -22.234 1 77 219 SER B O 1
ATOM 4722 N N . GLU B 1 220 ? -9.539 -35.594 -21.172 1 82.19 220 GLU B N 1
ATOM 4723 C CA . GLU B 1 220 ? -9 -34.688 -22.172 1 82.19 220 GLU B CA 1
ATOM 4724 C C . GLU B 1 220 ? -7.473 -34.688 -22.141 1 82.19 220 GLU B C 1
ATOM 4726 O O . GLU B 1 220 ? -6.82 -34.531 -23.172 1 82.19 220 GLU B O 1
ATOM 4731 N N . PHE B 1 221 ? -6.961 -34.688 -21 1 82.38 221 PHE B N 1
ATOM 4732 C CA . PHE B 1 221 ? -5.512 -34.75 -20.828 1 82.38 221 PHE B CA 1
ATOM 4733 C C . PHE B 1 221 ? -4.926 -35.969 -21.516 1 82.38 221 PHE B C 1
ATOM 4735 O O . PHE B 1 221 ? -3.832 -35.906 -22.094 1 82.38 221 PHE B O 1
ATOM 4742 N N . ARG B 1 222 ? -5.641 -36.969 -21.531 1 73.31 222 ARG B N 1
ATOM 4743 C CA . ARG B 1 222 ? -5.199 -38.219 -22.125 1 73.31 222 ARG B CA 1
ATOM 4744 C C . ARG B 1 222 ? -5.055 -38.094 -23.641 1 73.31 222 ARG B C 1
ATOM 4746 O O . ARG B 1 222 ? -4.324 -38.844 -24.281 1 73.31 222 ARG B O 1
ATOM 4753 N N . LYS B 1 223 ? -5.75 -37.25 -24.062 1 76.5 223 LYS B N 1
ATOM 4754 C CA . LYS B 1 223 ? -5.707 -37.031 -25.516 1 76.5 223 LYS B CA 1
ATOM 4755 C C . LYS B 1 223 ? -4.434 -36.312 -25.938 1 76.5 223 LYS B C 1
ATOM 4757 O O . LYS B 1 223 ? -4.09 -36.281 -27.109 1 76.5 223 LYS B O 1
ATOM 4762 N N . VAL B 1 224 ? -3.867 -35.75 -24.953 1 78.25 224 VAL B N 1
ATOM 4763 C CA . VAL B 1 224 ? -2.607 -35.094 -25.266 1 78.25 224 VAL B CA 1
ATOM 4764 C C . VAL B 1 224 ? -1.562 -36.125 -25.672 1 78.25 224 VAL B C 1
ATOM 4766 O O . VAL B 1 224 ? -1.595 -37.25 -25.203 1 78.25 224 VAL B O 1
ATOM 4769 N N . SER B 1 225 ? -0.704 -35.719 -26.547 1 70.56 225 SER B N 1
ATOM 4770 C CA . SER B 1 225 ? 0.3 -36.656 -27.078 1 70.56 225 SER B CA 1
ATOM 4771 C C . SER B 1 225 ? 1.143 -37.25 -25.953 1 70.56 225 SER B C 1
ATOM 4773 O O . SER B 1 225 ? 1.825 -36.531 -25.234 1 70.56 225 SER B O 1
ATOM 4775 N N . GLU B 1 226 ? 1.029 -38.5 -25.844 1 74.19 226 GLU B N 1
ATOM 4776 C CA . GLU B 1 226 ? 1.844 -39.219 -24.891 1 74.19 226 GLU B CA 1
ATOM 4777 C C . GLU B 1 226 ? 3.332 -39 -25.125 1 74.19 226 GLU B C 1
ATOM 4779 O O . GLU B 1 226 ? 4.109 -38.875 -24.172 1 74.19 226 GLU B O 1
ATOM 4784 N N . GLU B 1 227 ? 3.555 -38.875 -26.359 1 76.56 227 GLU B N 1
ATOM 4785 C CA . GLU B 1 227 ? 4.949 -38.656 -26.734 1 76.56 227 GLU B CA 1
ATOM 4786 C C . GLU B 1 227 ? 5.469 -37.344 -26.188 1 76.56 227 GLU B C 1
ATOM 4788 O O . GLU B 1 227 ? 6.598 -37.25 -25.703 1 76.56 227 GLU B O 1
ATOM 4793 N N . MET B 1 228 ? 4.648 -36.406 -26.328 1 80.62 228 MET B N 1
ATOM 4794 C CA . MET B 1 228 ? 5.055 -35.094 -25.844 1 80.62 228 MET B CA 1
ATOM 4795 C C . MET B 1 228 ? 5.242 -35.094 -24.328 1 80.62 228 MET B C 1
ATOM 4797 O O . MET B 1 228 ? 6.246 -34.594 -23.828 1 80.62 228 MET B O 1
ATOM 4801 N N . VAL B 1 229 ? 4.359 -35.688 -23.656 1 82 229 VAL B N 1
ATOM 4802 C CA . VAL B 1 229 ? 4.402 -35.75 -22.188 1 82 229 VAL B CA 1
ATOM 4803 C C . VAL B 1 229 ? 5.625 -36.562 -21.75 1 82 229 VAL B C 1
ATOM 4805 O O . VAL B 1 229 ? 6.348 -36.125 -20.844 1 82 229 VAL B O 1
ATOM 4808 N N . GLU B 1 230 ? 5.844 -37.562 -22.469 1 81.75 230 GLU B N 1
ATOM 4809 C CA . GLU B 1 230 ? 6.988 -38.406 -22.125 1 81.75 230 GLU B CA 1
ATOM 4810 C C . GLU B 1 230 ? 8.305 -37.688 -22.422 1 81.75 230 GLU B C 1
ATOM 4812 O O . GLU B 1 230 ? 9.273 -37.844 -21.688 1 81.75 230 GLU B O 1
ATOM 4817 N N . SER B 1 231 ? 8.258 -37.031 -23.469 1 85.94 231 SER B N 1
ATOM 4818 C CA . SER B 1 231 ? 9.461 -36.312 -23.828 1 85.94 231 SER B CA 1
ATOM 4819 C C . SER B 1 231 ? 9.781 -35.219 -22.781 1 85.94 231 SER B C 1
ATOM 4821 O O . SER B 1 231 ? 10.93 -35.094 -22.344 1 85.94 231 SER B O 1
ATOM 4823 N N . ILE B 1 232 ? 8.773 -34.531 -22.359 1 88.94 232 ILE B N 1
ATOM 4824 C CA . ILE B 1 232 ? 8.961 -33.469 -21.359 1 88.94 232 ILE B CA 1
ATOM 4825 C C . ILE B 1 232 ? 9.391 -34.094 -20.031 1 88.94 232 ILE B C 1
ATOM 4827 O O . ILE B 1 232 ? 10.375 -33.656 -19.438 1 88.94 232 ILE B O 1
ATOM 4831 N N . TYR B 1 233 ? 8.734 -35.094 -19.672 1 87.12 233 TYR B N 1
ATOM 4832 C CA . TYR B 1 233 ? 9.039 -35.75 -18.406 1 87.12 233 TYR B CA 1
ATOM 4833 C C . TYR B 1 233 ? 10.43 -36.375 -18.438 1 87.12 233 TYR B C 1
ATOM 4835 O O . TYR B 1 233 ? 11.219 -36.219 -17.5 1 87.12 233 TYR B O 1
ATOM 4843 N N . GLY B 1 234 ? 10.641 -37.094 -19.484 1 86.12 234 GLY B N 1
ATOM 4844 C CA . GLY B 1 234 ? 11.906 -37.781 -19.625 1 86.12 234 GLY B CA 1
ATOM 4845 C C . GLY B 1 234 ? 13.109 -36.875 -19.594 1 86.12 234 GLY B C 1
ATOM 4846 O O . GLY B 1 234 ? 14.148 -37.219 -19.031 1 86.12 234 GLY B O 1
ATOM 4847 N N . ASN B 1 235 ? 13.016 -35.719 -20.156 1 90.19 235 ASN B N 1
ATOM 4848 C CA . ASN B 1 235 ? 14.125 -34.781 -20.281 1 90.19 235 ASN B CA 1
ATOM 4849 C C . ASN B 1 235 ? 14.234 -33.875 -19.047 1 90.19 235 ASN B C 1
ATOM 4851 O O . ASN B 1 235 ? 15.203 -33.125 -18.906 1 90.19 235 ASN B O 1
ATOM 4855 N N . ALA B 1 236 ? 13.227 -33.969 -18.188 1 92.19 236 ALA B N 1
ATOM 4856 C CA . ALA B 1 236 ? 13.227 -33.125 -17.016 1 92.19 236 ALA B CA 1
ATOM 4857 C C . ALA B 1 236 ? 14.242 -33.594 -15.977 1 92.19 236 ALA B C 1
ATOM 4859 O O . ALA B 1 236 ? 14.461 -34.781 -15.828 1 92.19 236 ALA B O 1
ATOM 4860 N N . PRO B 1 237 ? 14.922 -32.656 -15.305 1 93.38 237 PRO B N 1
ATOM 4861 C CA . PRO B 1 237 ? 15.781 -33.062 -14.188 1 93.38 237 PRO B CA 1
ATOM 4862 C C . PRO B 1 237 ? 15.016 -33.812 -13.094 1 93.38 237 PRO B C 1
ATOM 4864 O O . PRO B 1 237 ? 13.805 -33.656 -12.961 1 93.38 237 PRO B O 1
ATOM 4867 N N . ASP B 1 238 ? 15.727 -34.531 -12.266 1 90.56 238 ASP B N 1
ATOM 4868 C CA . ASP B 1 238 ? 15.133 -35.375 -11.234 1 90.56 238 ASP B CA 1
ATOM 4869 C C . ASP B 1 238 ? 14.32 -34.562 -10.242 1 90.56 238 ASP B C 1
ATOM 4871 O O . ASP B 1 238 ? 13.258 -34.969 -9.781 1 90.56 238 ASP B O 1
ATOM 4875 N N . GLU B 1 239 ? 14.828 -33.438 -9.945 1 91.69 239 GLU B N 1
ATOM 4876 C CA . GLU B 1 239 ? 14.133 -32.562 -8.992 1 91.69 239 GLU B CA 1
ATOM 4877 C C . GLU B 1 239 ? 12.758 -32.188 -9.516 1 91.69 239 GLU B C 1
ATOM 4879 O O . GLU B 1 239 ? 11.797 -32.062 -8.75 1 91.69 239 GLU B O 1
ATOM 4884 N N . ILE B 1 240 ? 12.625 -31.969 -10.781 1 93.88 240 ILE B N 1
ATOM 4885 C CA . ILE B 1 240 ? 11.359 -31.562 -11.391 1 93.88 240 ILE B CA 1
ATOM 4886 C C . ILE B 1 240 ? 10.445 -32.781 -11.531 1 93.88 240 ILE B C 1
ATOM 4888 O O . ILE B 1 240 ? 9.227 -32.656 -11.359 1 93.88 240 ILE B O 1
ATOM 4892 N N . LYS B 1 241 ? 11.023 -33.906 -11.773 1 90 241 LYS B N 1
ATOM 4893 C CA . LYS B 1 241 ? 10.234 -35.125 -11.812 1 90 241 LYS B CA 1
ATOM 4894 C C . LYS B 1 241 ? 9.547 -35.375 -10.469 1 90 241 LYS B C 1
ATOM 4896 O O . LYS B 1 241 ? 8.398 -35.812 -10.43 1 90 241 LYS B O 1
ATOM 4901 N N . GLU B 1 242 ? 10.297 -35.125 -9.445 1 88.12 242 GLU B N 1
ATOM 4902 C CA . GLU B 1 242 ? 9.711 -35.281 -8.117 1 88.12 242 GLU B CA 1
ATOM 4903 C C . GLU B 1 242 ? 8.539 -34.312 -7.918 1 88.12 242 GLU B C 1
ATOM 4905 O O . GLU B 1 242 ? 7.547 -34.656 -7.277 1 88.12 242 GLU B O 1
ATOM 4910 N N . ILE B 1 243 ? 8.695 -33.125 -8.445 1 89.69 243 ILE B N 1
ATOM 4911 C CA . ILE B 1 243 ? 7.617 -32.156 -8.359 1 89.69 243 ILE B CA 1
ATOM 4912 C C . ILE B 1 243 ? 6.398 -32.656 -9.141 1 89.69 243 ILE B C 1
ATOM 4914 O O . ILE B 1 243 ? 5.27 -32.562 -8.656 1 89.69 243 ILE B O 1
ATOM 4918 N N . TYR B 1 244 ? 6.609 -33.219 -10.305 1 88.75 244 TYR B N 1
ATOM 4919 C CA . TYR B 1 244 ? 5.52 -33.812 -11.086 1 88.75 244 TYR B CA 1
ATOM 4920 C C . TYR B 1 244 ? 4.766 -34.844 -10.281 1 88.75 244 TYR B C 1
ATOM 4922 O O . TYR B 1 244 ? 3.533 -34.875 -10.273 1 88.75 244 TYR B O 1
ATOM 4930 N N . LYS B 1 245 ? 5.508 -35.688 -9.641 1 83.19 245 LYS B N 1
ATOM 4931 C CA . LYS B 1 245 ? 4.902 -36.75 -8.859 1 83.19 245 LYS B CA 1
ATOM 4932 C C . LYS B 1 245 ? 4.027 -36.188 -7.738 1 83.19 245 LYS B C 1
ATOM 4934 O O . LYS B 1 245 ? 2.93 -36.688 -7.492 1 83.19 245 LYS B O 1
ATOM 4939 N N . LYS B 1 246 ? 4.531 -35.219 -7.094 1 83.06 246 LYS B N 1
ATOM 4940 C CA . LYS B 1 246 ? 3.791 -34.594 -5.992 1 83.06 246 LYS B CA 1
ATOM 4941 C C . LYS B 1 246 ? 2.496 -33.969 -6.484 1 83.06 246 LYS B C 1
ATOM 4943 O O . LYS B 1 246 ? 1.449 -34.094 -5.848 1 83.06 246 LYS B O 1
ATOM 4948 N N . ILE B 1 247 ? 2.578 -33.219 -7.57 1 84.56 247 ILE B N 1
ATOM 4949 C CA . ILE B 1 247 ? 1.392 -32.562 -8.086 1 84.56 247 ILE B CA 1
ATOM 4950 C C . ILE B 1 247 ? 0.376 -33.594 -8.562 1 84.56 247 ILE B C 1
ATOM 4952 O O . ILE B 1 247 ? -0.83 -33.438 -8.359 1 84.56 247 ILE B O 1
ATOM 4956 N N . LEU B 1 248 ? 0.826 -34.625 -9.133 1 81.75 248 LEU B N 1
ATOM 4957 C CA . LEU B 1 248 ? -0.048 -35.719 -9.578 1 81.75 248 LEU B CA 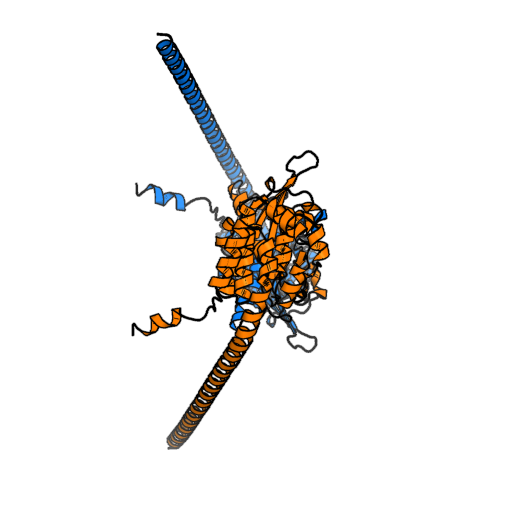1
ATOM 4958 C C . LEU B 1 248 ? -0.72 -36.375 -8.391 1 81.75 248 LEU B C 1
ATOM 4960 O O . LEU B 1 248 ? -1.907 -36.719 -8.453 1 81.75 248 LEU B O 1
ATOM 4964 N N . TRP B 1 249 ? 0.108 -36.625 -7.434 1 76.88 249 TRP B N 1
ATOM 4965 C CA . TRP B 1 249 ? -0.456 -37.188 -6.223 1 76.88 249 TRP B CA 1
ATOM 4966 C C . TRP B 1 249 ? -1.598 -36.344 -5.688 1 76.88 249 TRP B C 1
ATOM 4968 O O . TRP B 1 249 ? -2.672 -36.844 -5.367 1 76.88 249 TRP B O 1
ATOM 4978 N N . SER B 1 250 ? -1.33 -35.094 -5.582 1 76.88 250 SER B N 1
ATOM 4979 C CA . SER B 1 250 ? -2.344 -34.156 -5.102 1 76.88 250 SER B CA 1
ATOM 4980 C C . SER B 1 250 ? -3.598 -34.188 -5.969 1 76.88 250 SER B C 1
ATOM 4982 O O . SER B 1 250 ? -4.715 -34.125 -5.461 1 76.88 250 SER B O 1
ATOM 4984 N N . LEU B 1 251 ? -3.41 -34.25 -7.219 1 77.25 251 LEU B N 1
ATOM 4985 C CA . LEU B 1 251 ? -4.523 -34.344 -8.156 1 77.25 251 LEU B CA 1
ATOM 4986 C C . LEU B 1 251 ? -5.332 -35.594 -7.91 1 77.25 251 LEU B C 1
ATOM 4988 O O . LEU B 1 251 ? -6.562 -35.562 -7.871 1 77.25 251 LEU B O 1
ATOM 4992 N N . LEU B 1 252 ? -4.648 -36.656 -7.723 1 76.25 252 LEU B N 1
ATOM 4993 C CA . LEU B 1 252 ? -5.312 -37.938 -7.504 1 76.25 252 LEU B CA 1
ATOM 4994 C C . LEU B 1 252 ? -6.117 -37.938 -6.211 1 76.25 252 LEU B C 1
ATOM 4996 O O . LEU B 1 252 ? -7.219 -38.469 -6.152 1 76.25 252 LEU B O 1
ATOM 5000 N N . MET B 1 253 ? -5.508 -37.281 -5.254 1 73.88 253 MET B N 1
ATOM 5001 C CA . MET B 1 253 ? -6.23 -37.156 -3.994 1 73.88 253 MET B CA 1
ATOM 5002 C C . MET B 1 253 ? -7.48 -36.312 -4.172 1 73.88 253 MET B C 1
ATOM 5004 O O . MET B 1 253 ? -8.531 -36.594 -3.605 1 73.88 253 MET B O 1
ATOM 5008 N N . LYS B 1 254 ? -7.316 -35.344 -5 1 70.19 254 LYS B N 1
ATOM 5009 C CA . LYS B 1 254 ? -8.445 -34.469 -5.281 1 70.19 254 LYS B CA 1
ATOM 5010 C C . LYS B 1 254 ? -9.555 -35.219 -6.023 1 70.19 254 LYS B C 1
ATOM 5012 O O . LYS B 1 254 ? -10.734 -34.938 -5.82 1 70.19 254 LYS B O 1
ATOM 5017 N N . LEU B 1 255 ? -9.125 -36.031 -6.848 1 72.25 255 LEU B N 1
ATOM 5018 C CA . LEU B 1 255 ? -10.07 -36.812 -7.637 1 72.25 255 LEU B CA 1
ATOM 5019 C C . LEU B 1 255 ? -10.578 -38.031 -6.84 1 72.25 255 LEU B C 1
ATOM 5021 O O . LEU B 1 255 ? -11.305 -38.875 -7.375 1 72.25 255 LEU B O 1
ATOM 5025 N N . LYS B 1 256 ? -10.094 -38.031 -5.516 1 71.19 256 LYS B N 1
ATOM 5026 C CA . LYS B 1 256 ? -10.523 -39.062 -4.559 1 71.19 256 LYS B CA 1
ATOM 5027 C C . LYS B 1 256 ? -10.156 -40.469 -5.039 1 71.19 256 LYS B C 1
ATOM 5029 O O . LYS B 1 256 ? -10.953 -41.406 -4.918 1 71.19 256 LYS B O 1
ATOM 5034 N N . VAL B 1 257 ? -9.047 -40.594 -5.676 1 67.88 257 VAL B N 1
ATOM 5035 C CA . VAL B 1 257 ? -8.477 -41.875 -6.012 1 67.88 257 VAL B CA 1
ATOM 5036 C C . VAL B 1 257 ? -7.941 -42.562 -4.75 1 67.88 257 VAL B C 1
ATOM 5038 O O . VAL B 1 257 ? -7.254 -41.938 -3.943 1 67.88 257 VAL B O 1
ATOM 5041 N N . PRO B 1 258 ? -8.375 -43.812 -4.512 1 69.12 258 PRO B N 1
ATOM 5042 C CA . PRO B 1 258 ? -7.867 -44.5 -3.316 1 69.12 258 PRO B CA 1
ATOM 5043 C C . PRO B 1 258 ? -6.344 -44.531 -3.248 1 69.12 258 PRO B C 1
ATOM 5045 O O . PRO B 1 258 ? -5.676 -44.562 -4.281 1 69.12 258 PRO B O 1
ATOM 5048 N N . ASN B 1 259 ? -5.82 -44.5 -2.031 1 69.06 259 ASN B N 1
ATOM 5049 C CA . ASN B 1 259 ? -4.391 -44.375 -1.775 1 69.06 259 ASN B CA 1
ATOM 5050 C C . ASN B 1 259 ? -3.6 -45.469 -2.477 1 69.06 259 ASN B C 1
ATOM 5052 O O . ASN B 1 259 ? -2.545 -45.219 -3.059 1 69.06 259 ASN B O 1
ATOM 5056 N N . GLU B 1 260 ? -4.059 -46.688 -2.289 1 67.5 260 GLU B N 1
ATOM 5057 C CA . GLU B 1 260 ? -3.361 -47.812 -2.912 1 67.5 260 GLU B CA 1
ATOM 5058 C C . GLU B 1 260 ? -3.256 -47.625 -4.422 1 67.5 260 GLU B C 1
ATOM 5060 O O . GLU B 1 260 ? -2.199 -47.875 -5.012 1 67.5 260 GLU B O 1
ATOM 5065 N N . GLY B 1 261 ? -4.348 -47.25 -4.938 1 66.81 261 GLY B N 1
ATOM 5066 C CA . GLY B 1 261 ? -4.348 -46.969 -6.363 1 66.81 261 GLY B CA 1
ATOM 5067 C C . GLY B 1 261 ? -3.434 -45.812 -6.746 1 66.81 261 GLY B C 1
ATOM 5068 O O . GLY B 1 261 ? -2.688 -45.906 -7.727 1 66.81 261 GLY B O 1
ATOM 5069 N N . ALA B 1 262 ? -3.414 -44.812 -6.012 1 70.06 262 ALA B N 1
ATOM 5070 C CA . ALA B 1 262 ? -2.598 -43.656 -6.266 1 70.06 262 ALA B CA 1
ATOM 5071 C C . ALA B 1 262 ? -1.111 -43.969 -6.152 1 70.06 262 ALA B C 1
ATOM 5073 O O . ALA B 1 262 ? -0.306 -43.531 -6.973 1 70.06 262 ALA B O 1
ATOM 5074 N N . SER B 1 263 ? -0.821 -44.719 -5.117 1 72.19 263 SER B N 1
ATOM 5075 C CA . SER B 1 263 ? 0.566 -45.125 -4.906 1 72.19 263 SER B CA 1
ATOM 5076 C C . SER B 1 263 ? 1.09 -45.938 -6.082 1 72.19 263 SER B C 1
ATOM 5078 O O . SER B 1 263 ? 2.236 -45.781 -6.5 1 72.19 263 SER B O 1
ATOM 5080 N N . ASN B 1 264 ? 0.322 -46.781 -6.492 1 70.19 264 ASN B N 1
ATOM 5081 C CA . ASN B 1 264 ? 0.704 -47.594 -7.633 1 70.19 264 ASN B CA 1
ATOM 5082 C C . ASN B 1 264 ? 0.948 -46.75 -8.875 1 70.19 264 ASN B C 1
ATOM 5084 O O . ASN B 1 264 ? 1.923 -46.938 -9.602 1 70.19 264 ASN B O 1
ATOM 5088 N N . ILE B 1 265 ? 0.129 -45.844 -9.031 1 69 265 ILE B N 1
ATOM 5089 C CA . ILE B 1 265 ? 0.226 -44.969 -10.195 1 69 265 ILE B CA 1
ATOM 5090 C C . ILE B 1 265 ? 1.515 -44.125 -10.117 1 69 265 ILE B C 1
ATOM 5092 O O . ILE B 1 265 ? 2.273 -44.062 -11.086 1 69 265 ILE B O 1
ATOM 5096 N N . ILE B 1 266 ? 1.763 -43.625 -9.023 1 72.06 266 ILE B N 1
ATOM 5097 C CA . ILE B 1 266 ? 2.939 -42.781 -8.828 1 72.06 266 ILE B CA 1
ATOM 5098 C C . ILE B 1 266 ? 4.203 -43.625 -8.961 1 72.06 266 ILE B C 1
ATOM 5100 O O . ILE B 1 266 ? 5.195 -43.188 -9.547 1 72.06 266 ILE B O 1
ATOM 5104 N N . GLY B 1 267 ? 4.207 -44.781 -8.297 1 70.38 267 GLY B N 1
ATOM 5105 C CA . GLY B 1 267 ? 5.328 -45.688 -8.414 1 70.38 267 GLY B CA 1
ATOM 5106 C C . GLY B 1 267 ? 5.664 -46.031 -9.844 1 70.38 267 GLY B C 1
ATOM 5107 O O . GLY B 1 267 ? 6.836 -46.062 -10.227 1 70.38 267 GLY B O 1
ATOM 5108 N N . GLU B 1 268 ? 4.691 -46.188 -10.586 1 66.31 268 GLU B N 1
ATOM 5109 C CA . GLU B 1 268 ? 4.887 -46.594 -11.977 1 66.31 268 GLU B CA 1
ATOM 5110 C C . GLU B 1 268 ? 5.402 -45.406 -12.812 1 66.31 268 GLU B C 1
ATOM 5112 O O . GLU B 1 268 ? 6.184 -45.625 -13.742 1 66.31 268 GLU B O 1
ATOM 5117 N N . ILE B 1 269 ? 4.91 -44.312 -12.562 1 66.75 269 ILE B N 1
ATOM 5118 C CA . ILE B 1 269 ? 5.406 -43.125 -13.242 1 66.75 269 ILE B CA 1
ATOM 5119 C C . ILE B 1 269 ? 6.898 -42.969 -12.977 1 66.75 269 ILE B C 1
ATOM 5121 O O . ILE B 1 269 ? 7.66 -42.594 -13.883 1 66.75 269 ILE B O 1
ATOM 5125 N N . GLY B 1 270 ? 7.277 -43.188 -11.789 1 62.78 270 GLY B N 1
ATOM 5126 C CA . GLY B 1 270 ? 8.695 -43.125 -11.477 1 62.78 270 GLY B CA 1
ATOM 5127 C C . GLY B 1 270 ? 9.523 -44.094 -12.328 1 62.78 270 GLY B C 1
ATOM 5128 O O . GLY B 1 270 ? 10.633 -43.75 -12.742 1 62.78 270 GLY B O 1
ATOM 5129 N N . GLY B 1 271 ? 8.898 -45.25 -12.523 1 59.38 271 GLY B N 1
ATOM 5130 C CA . GLY B 1 271 ? 9.617 -46.312 -13.242 1 59.38 271 GLY B CA 1
ATOM 5131 C C . GLY B 1 271 ? 9.438 -46.219 -14.742 1 59.38 271 GLY B C 1
ATOM 5132 O O . GLY B 1 271 ? 10.391 -46.438 -15.5 1 59.38 271 GLY B O 1
ATOM 5133 N N . HIS B 1 272 ? 8.234 -45.906 -15.125 1 59.5 272 HIS B N 1
ATOM 5134 C CA . HIS B 1 272 ? 7.906 -46.094 -16.531 1 59.5 272 HIS B CA 1
ATOM 5135 C C . HIS B 1 272 ? 7.598 -44.75 -17.203 1 59.5 272 HIS B C 1
ATOM 5137 O O . HIS B 1 272 ? 7.41 -44.688 -18.422 1 59.5 272 HIS B O 1
ATOM 5143 N N . GLY B 1 273 ? 7.633 -43.844 -16.531 1 61.56 273 GLY B N 1
ATOM 5144 C CA . GLY B 1 273 ? 7.336 -42.531 -17.125 1 61.56 273 GLY B CA 1
ATOM 5145 C C . GLY B 1 273 ? 5.867 -42.156 -17.016 1 61.56 273 GLY B C 1
ATOM 5146 O O . GLY B 1 273 ? 5.07 -42.906 -16.453 1 61.56 273 GLY B O 1
ATOM 5147 N N . MET B 1 274 ? 5.434 -41.031 -17.422 1 61.16 274 MET B N 1
ATOM 5148 C CA . MET B 1 274 ? 4.098 -40.469 -17.266 1 61.16 274 MET B CA 1
ATOM 5149 C C . MET B 1 274 ? 3.092 -41.188 -18.172 1 61.16 274 MET B C 1
ATOM 5151 O O . MET B 1 274 ? 1.882 -41.031 -17.984 1 61.16 274 MET B O 1
ATOM 5155 N N . GLY B 1 275 ? 3.66 -41.938 -19.141 1 56.31 275 GLY B N 1
ATOM 5156 C CA . GLY B 1 275 ? 2.783 -42.719 -20 1 56.31 275 GLY B CA 1
ATOM 5157 C C . GLY B 1 275 ? 1.846 -43.625 -19.219 1 56.31 275 GLY B C 1
ATOM 5158 O O . GLY B 1 275 ? 0.709 -43.844 -19.625 1 56.31 275 GLY B O 1
ATOM 5159 N N . TYR B 1 276 ? 2.336 -44.062 -18.094 1 54.19 276 TYR B N 1
ATOM 5160 C CA . TYR B 1 276 ? 1.514 -44.938 -17.281 1 54.19 276 TYR B CA 1
ATOM 5161 C C . TYR B 1 276 ? 0.304 -44.188 -16.719 1 54.19 276 TYR B C 1
ATOM 5163 O O . TYR B 1 276 ? -0.744 -44.781 -16.469 1 54.19 276 TYR B O 1
ATOM 5171 N N . LEU B 1 277 ? 0.429 -43 -16.469 1 57.34 277 LEU B N 1
ATOM 5172 C CA . LEU B 1 277 ? -0.724 -42.188 -16.047 1 57.34 277 LEU B CA 1
ATOM 5173 C C . LEU B 1 277 ? -1.855 -42.312 -17.062 1 57.34 277 LEU B C 1
ATOM 5175 O O . LEU B 1 277 ? -3.02 -42.469 -16.688 1 57.34 277 LEU B O 1
ATOM 5179 N N . PHE B 1 278 ? -1.476 -42.375 -18.344 1 52 278 PHE B N 1
ATOM 5180 C CA . PHE B 1 278 ? -2.438 -42.406 -19.438 1 52 278 PHE B CA 1
ATOM 5181 C C . PHE B 1 278 ? -3.146 -43.75 -19.469 1 52 278 PHE B C 1
ATOM 5183 O O . PHE B 1 278 ? -4.344 -43.812 -19.766 1 52 278 PHE B O 1
ATOM 5190 N N . GLU B 1 279 ? -2.465 -44.75 -19.234 1 51.41 279 GLU B N 1
ATOM 5191 C CA . GLU B 1 279 ? -3.002 -46.094 -19.391 1 51.41 279 GLU B CA 1
ATOM 5192 C C . GLU B 1 279 ? -3.961 -46.438 -18.266 1 51.41 279 GLU B C 1
ATOM 5194 O O . GLU B 1 279 ? -4.887 -47.25 -18.453 1 51.41 279 GLU B O 1
ATOM 5199 N N . ASN B 1 280 ? -3.77 -45.969 -17.094 1 51.5 280 ASN B N 1
ATOM 5200 C CA . ASN B 1 280 ? -4.535 -46.469 -15.961 1 51.5 280 ASN B CA 1
ATOM 5201 C C . ASN B 1 280 ? -5.539 -45.438 -15.453 1 51.5 280 ASN B C 1
ATOM 5203 O O . ASN B 1 280 ? -6.152 -45.625 -14.406 1 51.5 280 ASN B O 1
ATOM 5207 N N . MET B 1 281 ? -5.75 -44.469 -16.125 1 52.84 281 MET B N 1
ATOM 5208 C CA . MET B 1 281 ? -6.664 -43.375 -15.75 1 52.84 281 MET B CA 1
ATOM 5209 C C . MET B 1 281 ? -8.117 -43.844 -15.852 1 52.84 281 MET B C 1
ATOM 5211 O O . MET B 1 281 ? -8.969 -43.375 -15.102 1 52.84 281 MET B O 1
ATOM 5215 N N . ASP B 1 282 ? -8.359 -44.719 -16.734 1 50.06 282 ASP B N 1
ATOM 5216 C CA . ASP B 1 282 ? -9.719 -45.219 -16.859 1 50.06 282 ASP B CA 1
ATOM 5217 C C . ASP B 1 282 ? -10.18 -45.875 -15.547 1 50.06 282 ASP B C 1
ATOM 5219 O O . ASP B 1 282 ? -11.32 -45.688 -15.125 1 50.06 282 ASP B O 1
ATOM 5223 N N . GLU B 1 283 ? -9.461 -46.656 -15.039 1 49.81 283 GLU B N 1
ATOM 5224 C CA . GLU B 1 283 ? -9.859 -47.312 -13.797 1 49.81 283 GLU B CA 1
ATOM 5225 C C . GLU B 1 283 ? -10.055 -46.312 -12.672 1 49.81 283 GLU B C 1
ATOM 5227 O O . GLU B 1 283 ? -10.906 -46.5 -11.805 1 49.81 283 GLU B O 1
ATOM 5232 N N . MET B 1 284 ? -9.469 -45.25 -12.766 1 50.62 284 MET B N 1
ATOM 5233 C CA . MET B 1 284 ? -9.555 -44.156 -11.805 1 50.62 284 MET B CA 1
ATOM 5234 C C . MET B 1 284 ? -10.898 -43.438 -11.906 1 50.62 284 MET B C 1
ATOM 5236 O O . MET B 1 284 ? -11.461 -43.031 -10.898 1 50.62 284 MET B O 1
ATOM 5240 N N . ASP B 1 285 ? -11.43 -43.312 -13.086 1 49 285 ASP B N 1
ATOM 5241 C CA . ASP B 1 285 ? -12.727 -42.719 -13.359 1 49 285 ASP B CA 1
ATOM 5242 C C . ASP B 1 285 ? -13.844 -43.469 -12.648 1 49 285 ASP B C 1
ATOM 5244 O O . ASP B 1 285 ? -14.734 -42.844 -12.047 1 49 285 ASP B O 1
ATOM 5248 N N . ILE B 1 286 ? -13.805 -44.719 -12.844 1 47.12 286 ILE B N 1
ATOM 5249 C CA . ILE B 1 286 ? -14.891 -45.562 -12.352 1 47.12 286 ILE B CA 1
ATOM 5250 C C . ILE B 1 286 ? -14.93 -45.531 -10.828 1 47.12 286 ILE B C 1
ATOM 5252 O O . ILE B 1 286 ? -16 -45.375 -10.234 1 47.12 286 ILE B O 1
ATOM 5256 N N . GLN B 1 287 ? -13.875 -45.562 -10.227 1 45.78 287 GLN B N 1
ATOM 5257 C CA . GLN B 1 287 ? -13.891 -45.625 -8.773 1 45.78 287 GLN B CA 1
ATOM 5258 C C . GLN B 1 287 ? -14.172 -44.25 -8.164 1 45.78 287 GLN B C 1
ATOM 5260 O O . GLN B 1 287 ? -14.859 -44.156 -7.145 1 45.78 287 GLN B O 1
ATOM 5265 N N . ALA B 1 288 ? -13.812 -43.188 -8.805 1 46.38 288 ALA B N 1
ATOM 5266 C CA . ALA B 1 288 ? -14.086 -41.812 -8.359 1 46.38 288 ALA B CA 1
ATOM 5267 C C . ALA B 1 288 ? -15.562 -41.469 -8.508 1 46.38 288 ALA B C 1
ATOM 5269 O O . ALA B 1 288 ? -16.156 -40.875 -7.609 1 46.38 288 ALA B O 1
ATOM 5270 N N . GLU B 1 289 ? -16.172 -41.844 -9.578 1 47.88 289 GLU B N 1
ATOM 5271 C CA . GLU B 1 289 ? -17.594 -41.625 -9.781 1 47.88 289 GLU B CA 1
ATOM 5272 C C . GLU B 1 289 ? -18.422 -42.375 -8.742 1 47.88 289 GLU B C 1
ATOM 5274 O O . GLU B 1 289 ? -19.422 -41.875 -8.234 1 47.88 289 GLU B O 1
ATOM 5279 N N . ARG B 1 290 ? -18.062 -43.562 -8.43 1 47.62 290 ARG B N 1
ATOM 5280 C CA . ARG B 1 290 ? -18.781 -44.344 -7.441 1 47.62 290 ARG B CA 1
ATOM 5281 C C . ARG B 1 290 ? -18.688 -43.719 -6.059 1 47.62 290 ARG B C 1
ATOM 5283 O O . ARG B 1 290 ? -19.688 -43.656 -5.332 1 47.62 290 ARG B O 1
ATOM 5290 N N . ARG B 1 291 ? -17.625 -43.188 -5.688 1 46.47 291 ARG B N 1
ATOM 5291 C CA . ARG B 1 291 ? -17.422 -42.625 -4.352 1 46.47 291 ARG B CA 1
ATOM 5292 C C . ARG B 1 291 ? -17.969 -41.219 -4.258 1 46.47 291 ARG B C 1
ATOM 5294 O O . ARG B 1 291 ? -18.516 -40.812 -3.229 1 46.47 291 ARG B O 1
ATOM 5301 N N . ASN B 1 292 ? -17.969 -40.469 -5.34 1 45.84 292 ASN B N 1
ATOM 5302 C CA . ASN B 1 292 ? -18.625 -39.188 -5.383 1 45.84 292 ASN B CA 1
ATOM 5303 C C . ASN B 1 292 ? -20.125 -39.312 -5.145 1 45.84 292 ASN B C 1
ATOM 5305 O O . ASN B 1 292 ? -20.719 -38.531 -4.398 1 45.84 292 ASN B O 1
ATOM 5309 N N . THR B 1 293 ? -20.656 -40.25 -5.84 1 47.12 293 THR B N 1
ATOM 5310 C CA . THR B 1 293 ? -22.062 -40.531 -5.574 1 47.12 293 THR B CA 1
ATOM 5311 C C . THR B 1 293 ? -22.281 -40.875 -4.105 1 47.12 293 THR B C 1
ATOM 5313 O O . THR B 1 293 ? -23.234 -40.406 -3.48 1 47.12 293 THR B O 1
ATOM 5316 N N . ALA B 1 294 ? -21.312 -41.594 -3.547 1 49.44 294 ALA B N 1
ATOM 5317 C CA . ALA B 1 294 ? -21.422 -42 -2.143 1 49.44 294 ALA B CA 1
ATOM 5318 C C . ALA B 1 294 ? -21.141 -40.812 -1.226 1 49.44 294 ALA B C 1
ATOM 5320 O O . ALA B 1 294 ? -21.828 -40.594 -0.222 1 49.44 294 ALA B O 1
ATOM 5321 N N . ARG B 1 295 ? -20.203 -39.969 -1.52 1 48.44 295 ARG B N 1
ATOM 5322 C CA . ARG B 1 295 ? -19.828 -38.812 -0.711 1 48.44 295 ARG B CA 1
ATOM 5323 C C . ARG B 1 295 ? -20.875 -37.688 -0.828 1 48.44 295 ARG B C 1
ATOM 5325 O O . ARG B 1 295 ? -21.219 -37.062 0.169 1 48.44 295 ARG B O 1
ATOM 5332 N N . GLU B 1 296 ? -21.344 -37.406 -2.074 1 52.75 296 GLU B N 1
ATOM 5333 C CA . GLU B 1 296 ? -22.422 -36.438 -2.217 1 52.75 296 GLU B CA 1
ATOM 5334 C C . GLU B 1 296 ? -23.656 -36.875 -1.433 1 52.75 296 GLU B C 1
ATOM 5336 O O . GLU B 1 296 ? -24.344 -36.062 -0.832 1 52.75 296 GLU B O 1
ATOM 5341 N N . ARG B 1 297 ? -23.828 -38.125 -1.406 1 51.59 297 ARG B N 1
ATOM 5342 C CA . ARG B 1 297 ? -24.891 -38.688 -0.568 1 51.59 297 ARG B CA 1
ATOM 5343 C C . ARG B 1 297 ? -24.609 -38.438 0.91 1 51.59 297 ARG B C 1
ATOM 5345 O O . ARG B 1 297 ? -25.484 -38.031 1.666 1 51.59 297 ARG B O 1
ATOM 5352 N N . LYS B 1 298 ? -23.297 -38.531 1.266 1 53.38 298 LYS B N 1
ATOM 5353 C CA . LYS B 1 298 ? -22.922 -38.312 2.656 1 53.38 298 LYS B CA 1
ATOM 5354 C C . LYS B 1 298 ? -22.922 -36.812 2.986 1 53.38 298 LYS B C 1
ATOM 5356 O O . LYS B 1 298 ? -23.406 -36.406 4.051 1 53.38 298 LYS B O 1
ATOM 5361 N N . ARG B 1 299 ? -22.375 -36 2.121 1 52.16 299 ARG B N 1
ATOM 5362 C CA . ARG B 1 299 ? -22.391 -34.562 2.301 1 52.16 299 ARG B CA 1
ATOM 5363 C C . ARG B 1 299 ? -23.812 -34.031 2.375 1 52.16 299 ARG B C 1
ATOM 5365 O O . ARG B 1 299 ? -24.125 -33.188 3.207 1 52.16 299 ARG B O 1
ATOM 5372 N N . ALA B 1 300 ? -24.672 -34.469 1.461 1 53.62 300 ALA B N 1
ATOM 5373 C CA . ALA B 1 300 ? -26.094 -34.125 1.534 1 53.62 300 ALA B CA 1
ATOM 5374 C C . ALA B 1 300 ? -26.688 -34.531 2.879 1 53.62 300 ALA B C 1
ATOM 5376 O O . ALA B 1 300 ? -27.469 -33.781 3.469 1 53.62 300 ALA B O 1
ATOM 5377 N N . GLU B 1 301 ? -26.188 -35.656 3.354 1 58.53 301 GLU B N 1
ATOM 5378 C CA . GLU B 1 301 ? -26.656 -36.125 4.656 1 58.53 301 GLU B CA 1
ATOM 5379 C C . GLU B 1 301 ? -26.078 -35.281 5.785 1 58.53 301 GLU B C 1
ATOM 5381 O O . GLU B 1 301 ? -26.797 -34.938 6.73 1 58.53 301 GLU B O 1
ATOM 5386 N N . GLU B 1 302 ? -24.797 -34.875 5.609 1 57.53 302 GLU B N 1
ATOM 5387 C CA . GLU B 1 302 ? -24.156 -34.031 6.625 1 57.53 302 GLU B CA 1
ATOM 5388 C C . GLU B 1 302 ? -24.719 -32.625 6.609 1 57.53 302 GLU B C 1
ATOM 5390 O O . GLU B 1 302 ? -24.953 -32.031 7.664 1 57.53 302 GLU B O 1
ATOM 5395 N N . GLU B 1 303 ? -24.844 -32.062 5.445 1 59.09 303 GLU B N 1
ATOM 5396 C CA . GLU B 1 303 ? -25.438 -30.75 5.32 1 59.09 303 GLU B CA 1
ATOM 5397 C C . GLU B 1 303 ? -26.875 -30.75 5.832 1 59.09 303 GLU B C 1
ATOM 5399 O O . GLU B 1 303 ? -27.312 -29.797 6.469 1 59.09 303 GLU B O 1
ATOM 5404 N N . LYS B 1 304 ? -27.578 -31.828 5.551 1 58.53 304 LYS B N 1
ATOM 5405 C CA . LYS B 1 304 ? -28.906 -32 6.121 1 58.53 304 LYS B CA 1
ATOM 5406 C C . LYS B 1 304 ? -28.844 -32.031 7.645 1 58.53 304 LYS B C 1
ATOM 5408 O O . LYS B 1 304 ? -29.672 -31.422 8.32 1 58.53 304 LYS B O 1
ATOM 5413 N N . GLN B 1 305 ? -27.766 -32.688 8.07 1 60.66 305 GLN B N 1
ATOM 5414 C CA . GLN B 1 305 ? -27.609 -32.75 9.523 1 60.66 305 GLN B CA 1
ATOM 5415 C C . GLN B 1 305 ? -27.234 -31.391 10.109 1 60.66 305 GLN B C 1
ATOM 5417 O O . GLN B 1 305 ? -27.75 -31.016 11.156 1 60.66 305 GLN B O 1
ATOM 5422 N N . ARG B 1 306 ? -26.359 -30.703 9.422 1 58.91 306 ARG B N 1
ATOM 5423 C CA . ARG B 1 306 ? -25.969 -29.359 9.844 1 58.91 306 ARG B CA 1
ATOM 5424 C C . ARG B 1 306 ? -27.141 -28.391 9.758 1 58.91 306 ARG B C 1
ATOM 5426 O O . ARG B 1 306 ? -27.359 -27.578 10.664 1 58.91 306 ARG B O 1
ATOM 5433 N N . ALA B 1 307 ? -27.812 -28.375 8.609 1 58.78 307 ALA B N 1
ATOM 5434 C CA . ALA B 1 307 ? -29.031 -27.562 8.477 1 58.78 307 ALA B CA 1
ATOM 5435 C C . ALA B 1 307 ? -30.016 -27.875 9.594 1 58.78 307 ALA B C 1
ATOM 5437 O O . ALA B 1 307 ? -30.625 -26.969 10.164 1 58.78 307 ALA B O 1
ATOM 5438 N N . ASP B 1 308 ? -30.078 -29.141 9.883 1 63.22 308 ASP B N 1
ATOM 5439 C CA . ASP B 1 308 ? -30.984 -29.578 10.945 1 63.22 308 ASP B CA 1
ATOM 5440 C C . ASP B 1 308 ? -30.484 -29.094 12.312 1 63.22 308 ASP B C 1
ATOM 5442 O O . ASP B 1 308 ? -31.281 -28.672 13.148 1 63.22 308 ASP B O 1
ATOM 5446 N N . ALA B 1 309 ? -29.156 -29.047 12.461 1 62.47 309 ALA B N 1
ATOM 5447 C CA . ALA B 1 309 ? -28.547 -28.578 13.711 1 62.47 309 ALA B CA 1
ATOM 5448 C C . ALA B 1 309 ? -28.703 -27.062 13.859 1 62.47 309 ALA B C 1
ATOM 5450 O O . ALA B 1 309 ? -29.031 -26.562 14.945 1 62.47 309 ALA B O 1
ATOM 5451 N N . GLU B 1 310 ? -28.469 -26.375 12.797 1 63.59 310 GLU B N 1
ATOM 5452 C CA . GLU B 1 310 ? -28.609 -24.922 12.805 1 63.59 310 GLU B CA 1
ATOM 5453 C C . GLU B 1 310 ? -30.062 -24.531 13.016 1 63.59 310 GLU B C 1
ATOM 5455 O O . GLU B 1 310 ? -30.344 -23.547 13.727 1 63.59 310 GLU B O 1
ATOM 5460 N N . ARG B 1 311 ? -30.969 -25.266 12.406 1 63 311 ARG B N 1
ATOM 5461 C CA . ARG B 1 311 ? -32.406 -25.062 12.648 1 63 311 ARG B CA 1
ATOM 5462 C C . ARG B 1 311 ? -32.75 -25.281 14.117 1 63 311 ARG B C 1
ATOM 5464 O O . ARG B 1 311 ? -33.5 -24.516 14.711 1 63 311 ARG B O 1
ATOM 5471 N N . GLN B 1 312 ? -32.094 -26.328 14.664 1 65 312 GLN B N 1
ATOM 5472 C CA . GLN B 1 312 ? -32.312 -26.609 16.078 1 65 312 GLN B CA 1
ATOM 5473 C C . GLN B 1 312 ? -31.766 -25.484 16.953 1 65 312 GLN B C 1
ATOM 5475 O O . GLN B 1 312 ? -32.406 -25.078 17.922 1 65 312 GLN B O 1
ATOM 5480 N N . ARG B 1 313 ? -30.594 -24.953 16.609 1 62.03 313 ARG B N 1
ATOM 5481 C CA . ARG B 1 313 ? -29.984 -23.859 17.328 1 62.03 313 ARG B CA 1
ATOM 5482 C C . ARG B 1 313 ? -30.828 -22.578 17.203 1 62.03 313 ARG B C 1
ATOM 5484 O O . ARG B 1 313 ? -31 -21.859 18.188 1 62.03 313 ARG B O 1
ATOM 5491 N N . ALA B 1 314 ? -31.234 -22.266 16 1 61.78 314 ALA B N 1
ATOM 5492 C CA . ALA B 1 314 ? -32.125 -21.125 15.758 1 61.78 314 ALA B CA 1
ATOM 5493 C C . ALA B 1 314 ? -33.406 -21.234 16.594 1 61.78 314 ALA B C 1
ATOM 5495 O O . ALA B 1 314 ? -33.875 -20.25 17.156 1 61.78 314 ALA B O 1
ATOM 5496 N N . ASP B 1 315 ? -33.844 -22.469 16.656 1 66.31 315 ASP B N 1
ATOM 5497 C CA . ASP B 1 315 ? -35.031 -22.734 17.438 1 66.31 315 ASP B CA 1
ATOM 5498 C C . ASP B 1 315 ? -34.781 -22.547 18.922 1 66.31 315 ASP B C 1
ATOM 5500 O O . ASP B 1 315 ? -35.625 -21.984 19.641 1 66.31 315 ASP B O 1
ATOM 5504 N N . GLU B 1 316 ? -33.594 -22.875 19.312 1 67.25 316 GLU B N 1
ATOM 5505 C CA . GLU B 1 316 ? -33.188 -22.734 20.719 1 67.25 316 GLU B CA 1
ATOM 5506 C C . GLU B 1 316 ? -33 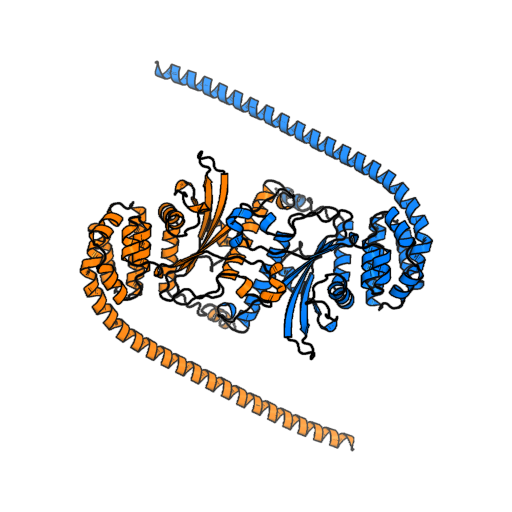-21.266 21.078 1 67.25 316 GLU B C 1
ATOM 5508 O O . GLU B 1 316 ? -33.438 -20.812 22.141 1 67.25 316 GLU B O 1
ATOM 5513 N N . GLU B 1 317 ? -32.406 -20.531 20.281 1 64.25 317 GLU B N 1
ATOM 5514 C CA . GLU B 1 317 ? -32.188 -19.109 20.516 1 64.25 317 GLU B CA 1
ATOM 5515 C C . GLU B 1 317 ? -33.5 -18.328 20.5 1 64.25 317 GLU B C 1
ATOM 5517 O O . GLU B 1 317 ? -33.688 -17.391 21.297 1 64.25 317 GLU B O 1
ATOM 5522 N N . LYS B 1 318 ? -34.375 -18.656 19.625 1 65.06 318 LYS B N 1
ATOM 5523 C CA . LYS B 1 318 ? -35.719 -18.078 19.609 1 65.06 318 LYS B CA 1
ATOM 5524 C C . LYS B 1 318 ? -36.438 -18.344 20.922 1 65.06 318 LYS B C 1
ATOM 5526 O O . LYS B 1 318 ? -37.125 -17.453 21.438 1 65.06 318 LYS B O 1
ATOM 5531 N N . GLN B 1 319 ? -36.25 -19.531 21.406 1 71 319 GLN B N 1
ATOM 5532 C CA . GLN B 1 319 ? -36.875 -19.891 22.688 1 71 319 GLN B CA 1
ATOM 5533 C C . GLN B 1 319 ? -36.312 -19.062 23.828 1 71 319 GLN B C 1
ATOM 5535 O O . GLN B 1 319 ? -37.031 -18.594 24.703 1 71 319 GLN B O 1
ATOM 5540 N N . LEU B 1 320 ? -35.031 -18.875 23.75 1 64.12 320 LEU B N 1
ATOM 5541 C CA . LEU B 1 320 ? -34.375 -18.078 24.781 1 64.12 320 LEU B CA 1
ATOM 5542 C C . LEU B 1 320 ? -34.812 -16.625 24.734 1 64.12 320 LEU B C 1
ATOM 5544 O O . LEU B 1 320 ? -35 -15.992 25.781 1 64.12 320 LEU B O 1
ATOM 5548 N N . LYS B 1 321 ? -34.969 -16.062 23.625 1 62.38 321 LYS B N 1
ATOM 5549 C CA . LYS B 1 321 ? -35.5 -14.703 23.422 1 62.38 321 LYS B CA 1
ATOM 5550 C C . LYS B 1 321 ? -36.906 -14.57 24 1 62.38 321 LYS B C 1
ATOM 5552 O O . LYS B 1 321 ? -37.219 -13.578 24.672 1 62.38 321 LYS B O 1
ATOM 5557 N N . ILE B 1 322 ? -37.688 -15.555 23.75 1 68.69 322 ILE B N 1
ATOM 5558 C CA . ILE B 1 322 ? -39.031 -15.562 24.25 1 68.69 322 ILE B CA 1
ATOM 5559 C C . ILE B 1 322 ? -39.031 -15.57 25.781 1 68.69 322 ILE B C 1
ATOM 5561 O O . ILE B 1 322 ? -39.781 -14.812 26.406 1 68.69 322 ILE B O 1
ATOM 5565 N N . GLU B 1 323 ? -38.125 -16.312 26.281 1 70.56 323 GLU B N 1
ATOM 5566 C CA . GLU B 1 323 ? -38.031 -16.422 27.734 1 70.56 323 GLU B CA 1
ATOM 5567 C C . GLU B 1 323 ? -37.531 -15.125 28.359 1 70.56 323 GLU B C 1
ATOM 5569 O O . GLU B 1 323 ? -38.031 -14.688 29.406 1 70.56 323 GLU B O 1
ATOM 5574 N N . ALA B 1 324 ? -36.625 -14.492 27.719 1 65.25 324 ALA B N 1
ATOM 5575 C CA . ALA B 1 324 ? -36.062 -13.227 28.188 1 65.25 324 ALA B CA 1
ATOM 5576 C C . ALA B 1 324 ? -37.094 -12.117 28.109 1 65.25 324 ALA B C 1
ATOM 5578 O O . ALA B 1 324 ? -37.188 -11.281 29.016 1 65.25 324 ALA B O 1
ATOM 5579 N N . GLU B 1 325 ? -37.875 -12.141 27.109 1 70.44 325 GLU B N 1
ATOM 5580 C CA . GLU B 1 325 ? -38.969 -11.18 26.953 1 70.44 325 GLU B CA 1
ATOM 5581 C C . GLU B 1 325 ? -40.031 -11.359 28.031 1 70.44 325 GLU B C 1
ATOM 5583 O O . GLU B 1 325 ? -40.531 -10.383 28.562 1 70.44 325 GLU B O 1
ATOM 5588 N N . GLU B 1 326 ? -40.25 -12.539 28.359 1 72.06 326 GLU B N 1
ATOM 5589 C CA . GLU B 1 326 ? -41.219 -12.836 29.406 1 72.06 326 GLU B CA 1
ATOM 5590 C C . GLU B 1 326 ? -40.719 -12.375 30.781 1 72.06 326 GLU B C 1
ATOM 5592 O O . GLU B 1 326 ? -41.5 -11.828 31.578 1 72.06 326 GLU B O 1
ATOM 5597 N N . ARG B 1 327 ? -39.469 -12.547 30.969 1 66.94 327 ARG B N 1
ATOM 5598 C CA . ARG B 1 327 ? -38.875 -12.102 32.219 1 66.94 327 ARG B CA 1
ATOM 5599 C C . ARG B 1 327 ? -38.906 -10.578 32.344 1 66.94 327 ARG B C 1
ATOM 5601 O O . ARG B 1 327 ? -39.188 -10.031 33.406 1 66.94 327 ARG B O 1
ATOM 5608 N N . ALA B 1 328 ? -38.625 -9.953 31.25 1 64.88 328 ALA B N 1
ATOM 5609 C CA . ALA B 1 328 ? -38.656 -8.492 31.203 1 64.88 328 ALA B CA 1
ATOM 5610 C C . ALA B 1 328 ? -40.062 -7.957 31.453 1 64.88 328 ALA B C 1
ATOM 5612 O O . ALA B 1 328 ? -40.219 -6.984 32.188 1 64.88 328 ALA B O 1
ATOM 5613 N N . ASN B 1 329 ? -40.906 -8.586 30.844 1 69.5 329 ASN B N 1
ATOM 5614 C CA . ASN B 1 329 ? -42.312 -8.195 31.047 1 69.5 329 ASN B CA 1
ATOM 5615 C C . ASN B 1 329 ? -42.719 -8.375 32.5 1 69.5 329 ASN B C 1
ATOM 5617 O O . ASN B 1 329 ? -43.438 -7.52 33.062 1 69.5 329 ASN B O 1
ATOM 5621 N N . ALA B 1 330 ? -42.25 -9.406 33.156 1 69.25 330 ALA B N 1
ATOM 5622 C CA . ALA B 1 330 ? -42.594 -9.68 34.531 1 69.25 330 ALA B CA 1
ATOM 5623 C C . ALA B 1 330 ? -41.969 -8.625 35.469 1 69.25 330 ALA B C 1
ATOM 5625 O O . ALA B 1 330 ? -42.594 -8.164 36.406 1 69.25 330 ALA B O 1
ATOM 5626 N N . LEU B 1 331 ? -40.75 -8.305 35.094 1 64.75 331 LEU B N 1
ATOM 5627 C CA . LEU B 1 331 ? -40.062 -7.297 35.875 1 64.75 331 LEU B CA 1
ATOM 5628 C C . LEU B 1 331 ? -40.719 -5.93 35.719 1 64.75 331 LEU B C 1
ATOM 5630 O O . LEU B 1 331 ? -40.812 -5.172 36.688 1 64.75 331 LEU B O 1
ATOM 5634 N N . GLU B 1 332 ? -41.156 -5.668 34.531 1 71.5 332 GLU B N 1
ATOM 5635 C CA . GLU B 1 332 ? -41.844 -4.418 34.281 1 71.5 332 GLU B CA 1
ATOM 5636 C C . GLU B 1 332 ? -43.156 -4.355 35.062 1 71.5 332 GLU B C 1
ATOM 5638 O O . GLU B 1 332 ? -43.5 -3.312 35.625 1 71.5 332 GLU B O 1
ATOM 5643 N N . GLU B 1 333 ? -43.781 -5.453 35.094 1 71.75 333 GLU B N 1
ATOM 5644 C CA . GLU B 1 333 ? -45.031 -5.516 35.844 1 71.75 333 GLU B CA 1
ATOM 5645 C C . GLU B 1 333 ? -44.781 -5.328 37.344 1 71.75 333 GLU B C 1
ATOM 5647 O O . GLU B 1 333 ? -45.562 -4.652 38.031 1 71.75 333 GLU B O 1
ATOM 5652 N N . GLU B 1 334 ? -43.656 -5.863 37.781 1 71.06 334 GLU B N 1
ATOM 5653 C CA . GLU B 1 334 ? -43.312 -5.738 39.188 1 71.06 334 GLU B CA 1
ATOM 5654 C C . GLU B 1 334 ? -42.969 -4.301 39.531 1 71.06 334 GLU B C 1
ATOM 5656 O O . GLU B 1 334 ? -43.344 -3.805 40.594 1 71.06 334 GLU B O 1
ATOM 5661 N N . VAL B 1 335 ? -42.281 -3.691 38.656 1 68.44 335 VAL B N 1
ATOM 5662 C CA . VAL B 1 335 ? -41.906 -2.297 38.844 1 68.44 335 VAL B CA 1
ATOM 5663 C C . VAL B 1 335 ? -43.156 -1.416 38.875 1 68.44 335 VAL B C 1
ATOM 5665 O O . VAL B 1 335 ? -43.281 -0.527 39.719 1 68.44 335 VAL B O 1
ATOM 5668 N N . GLN B 1 336 ? -44.031 -1.776 37.969 1 70.75 336 GLN B N 1
ATOM 5669 C CA . GLN B 1 336 ? -45.281 -1.015 37.938 1 70.75 336 GLN B CA 1
ATOM 5670 C C . GLN B 1 336 ? -46.062 -1.212 39.219 1 70.75 336 GLN B C 1
ATOM 5672 O O . GLN B 1 336 ? -46.656 -0.259 39.75 1 70.75 336 GLN B O 1
ATOM 5677 N N . ARG B 1 337 ? -46 -2.381 39.781 1 72 337 ARG B N 1
ATOM 5678 C CA . ARG B 1 337 ? -46.688 -2.689 41.031 1 72 337 ARG B CA 1
ATOM 5679 C C . ARG B 1 337 ? -46.062 -1.936 42.188 1 72 337 ARG B C 1
ATOM 5681 O O . ARG B 1 337 ? -46.781 -1.385 43.031 1 72 337 ARG B O 1
ATOM 5688 N N . LEU B 1 338 ? -44.719 -1.885 42.062 1 68.88 338 LEU B N 1
ATOM 5689 C CA . LEU B 1 338 ? -44 -1.214 43.156 1 68.88 338 LEU B CA 1
ATOM 5690 C C . LEU B 1 338 ? -44.219 0.296 43.062 1 68.88 338 LEU B C 1
ATOM 5692 O O . LEU B 1 338 ? -44.375 0.952 44.094 1 68.88 338 LEU B O 1
ATOM 5696 N N . ARG B 1 339 ? -44.281 0.818 41.906 1 69.25 339 ARG B N 1
ATOM 5697 C CA . ARG B 1 339 ? -44.531 2.242 41.719 1 69.25 339 ARG B CA 1
ATOM 5698 C C . ARG B 1 339 ? -45.906 2.621 42.219 1 69.25 339 ARG B C 1
ATOM 5700 O O . ARG B 1 339 ? -46.094 3.664 42.844 1 69.25 339 ARG B O 1
ATOM 5707 N N . LYS B 1 340 ? -46.781 1.775 42 1 70.62 340 LYS B N 1
ATOM 5708 C CA . LYS B 1 340 ? -48.156 2.012 42.438 1 70.62 340 LYS B CA 1
ATOM 5709 C C . LYS B 1 340 ? -48.219 1.99 43.969 1 70.62 340 LYS B C 1
ATOM 5711 O O . LYS B 1 340 ? -48.938 2.795 44.594 1 70.62 340 LYS B O 1
ATOM 5716 N N . LEU B 1 341 ? -47.375 1.133 44.5 1 66.56 341 LEU B N 1
ATOM 5717 C CA . LEU B 1 341 ? -47.344 1.022 45.938 1 66.56 341 LEU B CA 1
ATOM 5718 C C . LEU B 1 341 ? -46.688 2.254 46.562 1 66.56 341 LEU B C 1
ATOM 5720 O O . LEU B 1 341 ? -47.156 2.744 47.594 1 66.56 341 LEU B O 1
ATOM 5724 N N . LEU B 1 342 ? -45.688 2.775 45.906 1 65.12 342 LEU B N 1
ATOM 5725 C CA . LEU B 1 342 ? -44.969 3.963 46.375 1 65.12 342 LEU B CA 1
ATOM 5726 C C . LEU B 1 342 ? -45.875 5.195 46.25 1 65.12 342 LEU B C 1
ATOM 5728 O O . LEU B 1 342 ? -45.906 6.039 47.156 1 65.12 342 LEU B O 1
ATOM 5732 N N . GLU B 1 343 ? -46.594 5.344 45.188 1 66.69 343 GLU B N 1
ATOM 5733 C CA . GLU B 1 343 ? -47.5 6.461 45.031 1 66.69 343 GLU B CA 1
ATOM 5734 C C . GLU B 1 343 ? -48.625 6.43 46.062 1 66.69 343 GLU B C 1
ATOM 5736 O O . GLU B 1 343 ? -49.062 7.477 46.531 1 66.69 343 GLU B O 1
ATOM 5741 N N . SER B 1 344 ? -48.906 5.262 46.5 1 66.88 344 SER B N 1
ATOM 5742 C CA . SER B 1 344 ? -49.969 5.145 47.5 1 66.88 344 SER B CA 1
ATOM 5743 C C . SER B 1 344 ? -49.469 5.547 48.875 1 66.88 344 SER B C 1
ATOM 5745 O O . SER B 1 344 ? -50.219 6.09 49.688 1 66.88 344 SER B O 1
ATOM 5747 N N . GLN B 1 345 ? -48.156 5.406 49.062 1 64 345 GLN B N 1
ATOM 5748 C CA . GLN B 1 345 ? -47.625 5.781 50.375 1 64 345 GLN B CA 1
ATOM 5749 C C . GLN B 1 345 ? -47.406 7.293 50.469 1 64 345 GLN B C 1
ATOM 5751 O O . GLN B 1 345 ? -47.5 7.863 51.562 1 64 345 GLN B O 1
ATOM 5756 N N . GLU B 1 346 ? -47.094 8.031 49.406 1 60.31 346 GLU B N 1
ATOM 5757 C CA . GLU B 1 346 ? -46.938 9.477 49.469 1 60.31 346 GLU B CA 1
ATOM 5758 C C . GLU B 1 346 ? -48.281 10.172 49.688 1 60.31 346 GLU B C 1
ATOM 5760 O O . GLU B 1 346 ? -48.312 11.305 50.156 1 60.31 346 GLU B O 1
ATOM 5765 N N . GLN B 1 347 ? -49.281 9.609 49.281 1 54.91 347 GLN B N 1
ATOM 5766 C CA . GLN B 1 347 ? -50.562 10.273 49.5 1 54.91 347 GLN B CA 1
ATOM 5767 C C . GLN B 1 347 ? -51.062 10.047 50.938 1 54.91 347 GLN B C 1
ATOM 5769 O O . GLN B 1 347 ? -52.062 10.625 51.344 1 54.91 347 GLN B O 1
ATOM 5774 N N . LYS B 1 348 ? -50.25 9.312 51.75 1 40.09 348 LYS B N 1
ATOM 5775 C CA . LYS B 1 348 ? -50.625 9.312 53.156 1 40.09 348 LYS B CA 1
ATOM 5776 C C . LYS B 1 348 ? -49.75 10.258 53.969 1 40.09 348 LYS B C 1
ATOM 5778 O O . LYS B 1 348 ? -48.531 10.328 53.75 1 40.09 348 LYS B O 1
#

Organism: NCBI:txid40520

Secondary structure (DSSP, 8-state):
--SSSSGGGG------HHHHHHHHHHHHHHHSHHHHHHHHHHHS--GGGTT--GGGEEE-HHHHHHHH-GGGSS-EEEEEEEE-TTS-EEEEEEEEEEEE--SS--TTHHHHHHHHHHHHHHHHHHHHHHHSTTGGGSTT--BPPEEEEEEE--SSPP-S-SBGGGGBTTTTTTGGGS-B-B-EEEEGGGS-HHHHHHH-SHHHHHHHHHT--SHHHHHHHHTS-HHHHHHHHHHS-HHHHHHHHHHHHHHHHHTT--HHHHHHHHHHHHHH-THHHHHHHHHHHHHHHHHHHHHHHHHHHHHHHHHHHHHHHHHHHHHHHHHHHHHHHHHHHHHHHHHHHHHHHHT-/--SSSSGGGG------HHHHHHHHHHHHHHHSHHHHHHHHHHHS--GGGTT--GGGEEE-HHHHHHHH-GGGSS-EEEEEEEE-TTS-EEEEEEEEEEEE--SS--TTHHHHHHHHHHHHHHHHHHHHHHHSTTGGGSTT--BPPEEEEEEE--SSPP-S-SBGGGGBTTTTTTGGGS-B-B-EEEEGGGS-HHHHHHH-SHHHHHHHHHT--SHHHHHHHHTS-HHHHHHHHHHS-HHHHHHHHHHHHHHHHHTT--HHHHHHHHHHHHHH-THHHHHHHHHHHHHHHHHHHHHHHHHHHHHHHHHHHHHHHHHHHHHHHHHHHHHHHHHHHHHHHHHHHHHHHHT-